Protein AF-0000000079575455 (afdb_homodimer)

Structure (mmCIF, N/CA/C/O backbone):
data_AF-0000000079575455-model_v1
#
loop_
_entity.id
_entity.type
_entity.pdbx_description
1 polymer 'Phosphatidylglycerol--prolipoprotein diacylglyceryl transferase'
#
loop_
_atom_site.group_PDB
_atom_site.id
_atom_site.type_symbol
_atom_site.label_atom_id
_atom_site.label_alt_id
_atom_site.label_comp_id
_atom_site.label_asym_id
_atom_site.label_entity_id
_atom_site.label_seq_id
_atom_site.pdbx_PDB_ins_code
_atom_site.Cartn_x
_atom_site.Cartn_y
_atom_site.Cartn_z
_atom_site.occupancy
_atom_site.B_iso_or_equiv
_atom_site.auth_seq_id
_atom_site.auth_comp_id
_atom_site.auth_asym_id
_atom_site.auth_atom_id
_atom_site.pdbx_PDB_model_num
ATOM 1 N N . MET A 1 1 ? -24.484 5.891 23.047 1 26.17 1 MET A N 1
ATOM 2 C CA . MET A 1 1 ? -24 6.941 22.156 1 26.17 1 MET A CA 1
ATOM 3 C C . MET A 1 1 ? -22.531 6.711 21.781 1 26.17 1 MET A C 1
ATOM 5 O O . MET A 1 1 ? -21.672 6.621 22.656 1 26.17 1 MET A O 1
ATOM 9 N N . HIS A 1 2 ? -22.203 5.699 21.094 1 37 2 HIS A N 1
ATOM 10 C CA . HIS A 1 2 ? -20.875 5.27 20.703 1 37 2 HIS A CA 1
ATOM 11 C C . HIS A 1 2 ? -19.969 6.465 20.406 1 37 2 HIS A C 1
ATOM 13 O O . HIS A 1 2 ? -20.297 7.297 19.547 1 37 2 HIS A O 1
ATOM 19 N N . ASN A 1 3 ? -19.562 6.988 21.359 1 35.97 3 ASN A N 1
ATOM 20 C CA . ASN A 1 3 ? -18.734 8.188 21.25 1 35.97 3 ASN A CA 1
ATOM 21 C C . ASN A 1 3 ? -17.859 8.156 20 1 35.97 3 ASN A C 1
ATOM 23 O O . ASN A 1 3 ? -16.891 7.387 19.938 1 35.97 3 ASN A O 1
ATOM 27 N N . GLU A 1 4 ? -18.484 8.203 18.875 1 42.28 4 GLU A N 1
ATOM 28 C CA . GLU A 1 4 ? -18.188 8.312 17.453 1 42.28 4 GLU A CA 1
ATOM 29 C C . GLU A 1 4 ? -17.078 9.336 17.203 1 42.28 4 GLU A C 1
ATOM 31 O O . GLU A 1 4 ? -16.781 9.68 16.047 1 42.28 4 GLU A O 1
ATOM 36 N N . LEU A 1 5 ? -16.953 10.109 18.234 1 42.88 5 LEU A N 1
ATOM 37 C CA . LEU A 1 5 ? -16.156 11.32 18.125 1 42.88 5 LEU A CA 1
ATOM 38 C C . LEU A 1 5 ? -14.969 11.109 17.188 1 42.88 5 LEU A C 1
ATOM 40 O O . LEU A 1 5 ? -14.633 11.992 16.406 1 42.88 5 LEU A O 1
ATOM 44 N N . LEU A 1 6 ? -13.984 10.211 17.609 1 49 6 LEU A N 1
ATOM 45 C CA . LEU A 1 6 ? -12.641 10.273 17.031 1 49 6 LEU A CA 1
ATOM 46 C C . LEU A 1 6 ? -12.453 9.188 15.977 1 49 6 LEU A C 1
ATOM 48 O O . LEU A 1 6 ? -11.359 8.641 15.844 1 49 6 LEU A O 1
ATOM 52 N N . HIS A 1 7 ? -13.578 8.703 15.539 1 48.47 7 HIS A N 1
ATOM 53 C CA . HIS A 1 7 ? -13.398 7.605 14.594 1 48.47 7 HIS A CA 1
ATOM 54 C C . HIS A 1 7 ? -13.008 8.125 13.211 1 48.47 7 HIS A C 1
ATOM 56 O O . HIS A 1 7 ? -13.547 9.141 12.75 1 48.47 7 HIS A O 1
ATOM 62 N N . ILE A 1 8 ? -11.852 8.047 12.836 1 46.19 8 ILE A N 1
ATOM 63 C CA . ILE A 1 8 ? -11.445 8.359 11.469 1 46.19 8 ILE A CA 1
ATOM 64 C C . ILE A 1 8 ? -12.055 7.344 10.5 1 46.19 8 ILE A C 1
ATOM 66 O O . ILE A 1 8 ? -11.859 6.137 10.656 1 46.19 8 ILE A O 1
ATOM 70 N N . GLY A 1 9 ? -12.977 7.828 9.539 1 52.75 9 GLY A N 1
ATOM 71 C CA . GLY A 1 9 ? -13.469 7.266 8.297 1 52.75 9 GLY A CA 1
ATOM 72 C C . GLY A 1 9 ? -13.539 5.75 8.312 1 52.75 9 GLY A C 1
ATOM 73 O O . GLY A 1 9 ? -13.258 5.121 9.336 1 52.75 9 GLY A O 1
ATOM 74 N N . PRO A 1 10 ? -14.062 5.23 7.191 1 58.28 10 PRO A N 1
ATOM 75 C CA . PRO A 1 10 ? -14.203 3.771 7.203 1 58.28 10 PRO A CA 1
ATOM 76 C C . PRO A 1 10 ? -12.883 3.049 7.453 1 58.28 10 PRO A C 1
ATOM 78 O O . PRO A 1 10 ? -12.008 3.045 6.586 1 58.28 10 PRO A O 1
ATOM 81 N N . LEU A 1 11 ? -12.539 2.885 8.711 1 60.31 11 LEU A N 1
ATOM 82 C CA . LEU A 1 11 ? -11.367 2.264 9.305 1 60.31 11 LEU A CA 1
ATOM 83 C C . LEU A 1 11 ? -11.016 0.962 8.594 1 60.31 11 LEU A C 1
ATOM 85 O O . LEU A 1 11 ? -9.844 0.585 8.516 1 60.31 11 LEU A O 1
ATOM 89 N N . THR A 1 12 ? -12.047 0.482 7.988 1 66.25 12 THR A N 1
ATOM 90 C CA . THR A 1 12 ? -11.844 -0.783 7.293 1 66.25 12 THR A CA 1
ATOM 91 C C . THR A 1 12 ? -10.922 -0.595 6.094 1 66.25 12 THR A C 1
ATOM 93 O O . THR A 1 12 ? -9.977 -1.37 5.898 1 66.25 12 THR A O 1
ATOM 96 N N . VAL A 1 13 ? -11.086 0.525 5.551 1 71.12 13 VAL A N 1
ATOM 97 C CA . VAL A 1 13 ? -10.289 0.765 4.352 1 71.12 13 VAL A CA 1
ATOM 98 C C . VAL A 1 13 ? -8.875 1.196 4.742 1 71.12 13 VAL A C 1
ATOM 100 O O . VAL A 1 13 ? -7.898 0.769 4.125 1 71.12 13 VAL A O 1
ATOM 103 N N . TYR A 1 14 ? -8.734 1.814 5.84 1 76.62 14 TYR A N 1
ATOM 104 C CA . TYR A 1 14 ? -7.43 2.33 6.242 1 76.62 14 TYR A CA 1
ATOM 105 C C . TYR A 1 14 ? -6.547 1.216 6.793 1 76.62 14 TYR A C 1
ATOM 107 O O . TYR A 1 14 ? -5.332 1.219 6.59 1 76.62 14 TYR A O 1
ATOM 115 N N . GLY A 1 15 ? -7.184 0.352 7.496 1 82.31 15 GLY A N 1
ATOM 116 C CA . GLY A 1 15 ? -6.422 -0.81 7.926 1 82.31 15 GLY A CA 1
ATOM 117 C C . GLY A 1 15 ? -5.883 -1.631 6.77 1 82.31 15 GLY A C 1
ATOM 118 O O . GLY A 1 15 ? -4.738 -2.088 6.809 1 82.31 15 GLY A O 1
ATOM 119 N N . TYR A 1 16 ? -6.734 -1.781 5.855 1 87.19 16 TYR A N 1
ATOM 120 C CA . TYR A 1 16 ? -6.309 -2.48 4.645 1 87.19 16 TYR A CA 1
ATOM 121 C C . TYR A 1 16 ? -5.141 -1.759 3.98 1 87.19 16 TYR A C 1
ATOM 123 O O . TYR A 1 16 ? -4.129 -2.379 3.643 1 87.19 16 TYR A O 1
ATOM 131 N N . GLY A 1 17 ? -5.32 -0.48 3.822 1 87.06 17 GLY A N 1
ATOM 132 C CA . GLY A 1 17 ? -4.266 0.309 3.205 1 87.06 17 GLY A CA 1
ATOM 133 C C . GLY A 1 17 ? -2.951 0.243 3.961 1 87.06 17 GLY A C 1
ATOM 134 O O . GLY A 1 17 ? -1.883 0.16 3.352 1 87.06 17 GLY A O 1
ATOM 135 N N . PHE A 1 18 ? -3.029 0.224 5.223 1 88.19 18 PHE A N 1
ATOM 136 C CA . PHE A 1 18 ? -1.839 0.131 6.059 1 88.19 18 PHE A CA 1
ATOM 137 C C . PHE A 1 18 ? -1.102 -1.179 5.809 1 88.19 18 PHE A C 1
ATOM 139 O O . PHE A 1 18 ? 0.124 -1.19 5.668 1 88.19 18 PHE A O 1
ATOM 146 N N . MET A 1 19 ? -1.797 -2.201 5.789 1 92 19 MET A N 1
ATOM 147 C CA . MET A 1 19 ? -1.178 -3.508 5.586 1 92 19 MET A CA 1
ATOM 148 C C . MET A 1 19 ? -0.575 -3.615 4.188 1 92 19 MET A C 1
ATOM 150 O O . MET A 1 19 ? 0.463 -4.25 4.004 1 92 19 MET A O 1
ATOM 154 N N . ILE A 1 20 ? -1.234 -3.033 3.223 1 91.81 20 ILE A N 1
ATOM 155 C CA . ILE A 1 20 ? -0.673 -3.004 1.877 1 91.81 20 ILE A CA 1
ATOM 156 C C . ILE A 1 20 ? 0.646 -2.234 1.885 1 91.81 20 ILE A C 1
ATOM 158 O O . ILE A 1 20 ? 1.636 -2.682 1.299 1 91.81 20 ILE A O 1
ATOM 162 N N . ALA A 1 21 ? 0.609 -1.123 2.539 1 91.12 21 ALA A N 1
ATOM 163 C CA . ALA A 1 21 ? 1.826 -0.322 2.643 1 91.12 21 ALA A CA 1
ATOM 164 C C . ALA A 1 21 ? 2.961 -1.125 3.271 1 91.12 21 ALA A C 1
ATOM 166 O O . ALA A 1 21 ? 4.07 -1.169 2.738 1 91.12 21 ALA A O 1
ATOM 167 N N . MET A 1 22 ? 2.682 -1.764 4.336 1 92.44 22 MET A N 1
ATOM 168 C CA . MET A 1 22 ? 3.682 -2.574 5.023 1 92.44 22 MET A CA 1
ATOM 169 C C . MET A 1 22 ? 4.156 -3.721 4.137 1 92.44 22 MET A C 1
ATOM 171 O O . MET A 1 22 ? 5.348 -4.039 4.113 1 92.44 22 MET A O 1
ATOM 175 N N . GLY A 1 23 ? 3.221 -4.312 3.494 1 94.81 23 GLY A N 1
ATOM 176 C CA . GLY A 1 23 ? 3.564 -5.41 2.605 1 94.81 23 GLY A CA 1
ATOM 177 C C . GLY A 1 23 ? 4.477 -4.996 1.466 1 94.81 23 GLY A C 1
ATOM 178 O O . GLY A 1 23 ? 5.445 -5.691 1.153 1 94.81 23 GLY A O 1
ATOM 179 N N . VAL A 1 24 ? 4.156 -3.885 0.898 1 92 24 VAL A N 1
ATOM 180 C CA . VAL A 1 24 ? 4.957 -3.377 -0.211 1 92 24 VAL A CA 1
ATOM 181 C C . VAL A 1 24 ? 6.363 -3.035 0.28 1 92 24 VAL A C 1
ATOM 183 O O . VAL A 1 24 ? 7.352 -3.352 -0.384 1 92 24 VAL A O 1
ATOM 186 N N . LEU A 1 25 ? 6.465 -2.391 1.404 1 89.31 25 LEU A N 1
ATOM 187 C CA . LEU A 1 25 ? 7.762 -2.029 1.968 1 89.31 25 LEU A CA 1
ATOM 188 C C . LEU A 1 25 ? 8.578 -3.275 2.293 1 89.31 25 LEU A C 1
ATOM 190 O O . LEU A 1 25 ? 9.773 -3.34 1.985 1 89.31 25 LEU A O 1
ATOM 194 N N . ALA A 1 26 ? 7.934 -4.23 2.863 1 92 26 ALA A N 1
ATOM 195 C CA . ALA A 1 26 ? 8.625 -5.477 3.188 1 92 26 ALA A CA 1
ATOM 196 C C . ALA A 1 26 ? 9.078 -6.199 1.921 1 92 26 ALA A C 1
ATOM 198 O O . ALA A 1 26 ? 10.203 -6.699 1.853 1 92 26 ALA A O 1
ATOM 199 N N . ALA A 1 27 ? 8.18 -6.242 1.022 1 93.44 27 ALA A N 1
ATOM 200 C CA . ALA A 1 27 ? 8.492 -6.895 -0.247 1 93.44 27 ALA A CA 1
ATOM 201 C C . ALA A 1 27 ? 9.656 -6.199 -0.948 1 93.44 27 ALA A C 1
ATOM 203 O O . ALA A 1 27 ? 10.547 -6.855 -1.49 1 93.44 27 ALA A O 1
ATOM 204 N N . TRP A 1 28 ? 9.617 -4.949 -0.919 1 86.56 28 TRP A N 1
ATOM 205 C CA . TRP A 1 28 ? 10.695 -4.168 -1.52 1 86.56 28 TRP A CA 1
ATOM 206 C C . TRP A 1 28 ? 12.023 -4.461 -0.835 1 86.56 28 TRP A C 1
ATOM 208 O O . TRP A 1 28 ? 13.047 -4.664 -1.503 1 86.56 28 TRP A O 1
ATOM 218 N N . PHE A 1 29 ? 12.039 -4.422 0.425 1 86.25 29 PHE A N 1
ATOM 219 C CA . PHE A 1 29 ? 13.242 -4.664 1.207 1 86.25 29 PHE A CA 1
ATOM 220 C C . PHE A 1 29 ? 13.836 -6.027 0.877 1 86.25 29 PHE A C 1
ATOM 222 O O . PHE A 1 29 ? 15.039 -6.141 0.618 1 86.25 29 PHE A O 1
ATOM 229 N N . VAL A 1 30 ? 13.023 -7 0.845 1 92.38 30 VAL A N 1
ATOM 230 C CA . VAL A 1 30 ? 13.484 -8.359 0.585 1 92.38 30 VAL A CA 1
ATOM 231 C C . VAL A 1 30 ? 14 -8.469 -0.849 1 92.38 30 VAL A C 1
ATOM 233 O O . VAL A 1 30 ? 15.039 -9.078 -1.096 1 92.38 30 VAL A O 1
ATOM 236 N N . ALA A 1 31 ? 13.289 -7.918 -1.789 1 92.69 31 ALA A N 1
ATOM 237 C CA . ALA A 1 31 ? 13.703 -7.957 -3.189 1 92.69 31 ALA A CA 1
ATOM 238 C C . ALA A 1 31 ? 15.062 -7.281 -3.379 1 92.69 31 ALA A C 1
ATOM 240 O O . ALA A 1 31 ? 15.93 -7.801 -4.086 1 92.69 31 ALA A O 1
ATOM 241 N N . GLU A 1 32 ? 15.227 -6.176 -2.75 1 87.12 32 GLU A N 1
ATOM 242 C CA . GLU A 1 32 ? 16.484 -5.441 -2.875 1 87.12 32 GLU A CA 1
ATOM 243 C C . GLU A 1 32 ? 17.641 -6.211 -2.25 1 87.12 32 GLU A C 1
ATOM 245 O O . GLU A 1 32 ? 18.719 -6.301 -2.838 1 87.12 32 GLU A O 1
ATOM 250 N N . GLN A 1 33 ? 17.438 -6.684 -1.102 1 90.5 33 GLN A N 1
ATOM 251 C CA . GLN A 1 33 ? 18.484 -7.453 -0.43 1 90.5 33 GLN A CA 1
ATOM 252 C C . GLN A 1 33 ? 18.891 -8.672 -1.253 1 90.5 33 GLN A C 1
ATOM 254 O O . GLN A 1 33 ? 20.078 -8.977 -1.388 1 90.5 33 GLN A O 1
ATOM 259 N N . ARG A 1 34 ? 17.922 -9.328 -1.726 1 94.69 34 ARG A N 1
ATOM 260 C CA . ARG A 1 34 ? 18.203 -10.523 -2.521 1 94.69 34 ARG A CA 1
ATOM 261 C C . ARG A 1 34 ? 18.891 -10.148 -3.834 1 94.69 34 ARG A C 1
ATOM 263 O O . ARG A 1 34 ? 19.781 -10.867 -4.297 1 94.69 34 ARG A O 1
ATOM 270 N N . ALA A 1 35 ? 18.469 -9.086 -4.434 1 93.75 35 ALA A N 1
ATOM 271 C CA . ALA A 1 35 ? 19.109 -8.625 -5.668 1 93.75 35 ALA A CA 1
ATOM 272 C C . ALA A 1 35 ? 20.578 -8.297 -5.438 1 93.75 35 ALA A C 1
ATOM 274 O O . ALA A 1 35 ? 21.438 -8.633 -6.262 1 93.75 35 ALA A O 1
ATOM 275 N N . ARG A 1 36 ? 20.797 -7.625 -4.383 1 91 36 ARG A N 1
ATOM 276 C CA . ARG A 1 36 ? 22.188 -7.293 -4.035 1 91 36 ARG A CA 1
ATOM 277 C C . ARG A 1 36 ? 23.016 -8.555 -3.816 1 91 36 ARG A C 1
ATOM 279 O O . ARG A 1 36 ? 24.141 -8.648 -4.281 1 91 36 ARG A O 1
ATOM 286 N N . LYS A 1 37 ? 22.531 -9.469 -3.141 1 93.19 37 LYS A N 1
ATOM 287 C CA . LYS A 1 37 ? 23.219 -10.727 -2.867 1 93.19 37 LYS A CA 1
ATOM 288 C C . LYS A 1 37 ? 23.516 -11.484 -4.16 1 93.19 37 LYS A C 1
ATOM 290 O O . LYS A 1 37 ? 24.547 -12.133 -4.289 1 93.19 37 LYS A O 1
ATOM 295 N N . LEU A 1 38 ? 22.594 -11.414 -5.039 1 93.75 38 LEU A N 1
ATOM 296 C CA . LEU A 1 38 ? 22.734 -12.133 -6.301 1 93.75 38 LEU A CA 1
ATOM 297 C C . LEU A 1 38 ? 23.484 -11.289 -7.328 1 93.75 38 LEU A C 1
ATOM 299 O O . LEU A 1 38 ? 23.641 -11.703 -8.477 1 93.75 38 LEU A O 1
ATOM 303 N N . LYS A 1 39 ? 23.844 -9.992 -6.914 1 93.19 39 LYS A N 1
ATOM 304 C CA . LYS A 1 39 ? 24.578 -9.062 -7.762 1 93.19 39 LYS A CA 1
ATOM 305 C C . LYS A 1 39 ? 23.781 -8.695 -9.008 1 93.19 39 LYS A C 1
ATOM 307 O O . LYS A 1 39 ? 24.328 -8.664 -10.117 1 93.19 39 LYS A O 1
ATOM 312 N N . LEU A 1 40 ? 22.547 -8.688 -8.891 1 92.69 40 LEU A N 1
ATOM 313 C CA . LEU A 1 40 ? 21.672 -8.219 -9.961 1 92.69 40 LEU A CA 1
ATOM 314 C C . LEU A 1 40 ? 21.547 -6.699 -9.922 1 92.69 40 LEU A C 1
ATOM 316 O O . LEU A 1 40 ? 21.828 -6.07 -8.906 1 92.69 40 LEU A O 1
ATOM 320 N N . ALA A 1 41 ? 21.141 -6.121 -11.016 1 91.94 41 ALA A N 1
ATOM 321 C CA . ALA A 1 41 ? 21 -4.672 -11.094 1 91.94 41 ALA A CA 1
ATOM 322 C C . ALA A 1 41 ? 19.797 -4.195 -10.289 1 91.94 41 ALA A C 1
ATOM 324 O O . ALA A 1 41 ? 18.656 -4.293 -10.742 1 91.94 41 ALA A O 1
ATOM 325 N N . CYS A 1 42 ? 20.016 -3.607 -9.188 1 87.19 42 CYS A N 1
ATOM 326 C CA . CYS A 1 42 ? 19 -3.209 -8.227 1 87.19 42 CYS A CA 1
ATOM 327 C C . CYS A 1 42 ? 18.188 -2.02 -8.742 1 87.19 42 CYS A C 1
ATOM 329 O O . CYS A 1 42 ? 17.031 -1.834 -8.359 1 87.19 42 CYS A O 1
ATOM 331 N N . GLU A 1 43 ? 18.797 -1.27 -9.602 1 85.69 43 GLU A N 1
ATOM 332 C CA . GLU A 1 43 ? 18.172 -0.045 -10.086 1 85.69 43 GLU A CA 1
ATOM 333 C C . GLU A 1 43 ? 16.906 -0.355 -10.898 1 85.69 43 GLU A C 1
ATOM 335 O O . GLU A 1 43 ? 16 0.477 -10.992 1 85.69 43 GLU A O 1
ATOM 340 N N . HIS A 1 44 ? 16.875 -1.528 -11.453 1 90.56 44 HIS A N 1
ATOM 341 C CA . HIS A 1 44 ? 15.758 -1.882 -12.328 1 90.56 44 HIS A CA 1
ATOM 342 C C . HIS A 1 44 ? 14.578 -2.426 -11.539 1 90.56 44 HIS A C 1
ATOM 344 O O . HIS A 1 44 ? 13.461 -2.52 -12.055 1 90.56 44 HIS A O 1
ATOM 350 N N . ILE A 1 45 ? 14.82 -2.76 -10.336 1 87.5 45 ILE A N 1
ATOM 351 C CA . ILE A 1 45 ? 13.781 -3.396 -9.539 1 87.5 45 ILE A CA 1
ATOM 352 C C . ILE A 1 45 ? 12.617 -2.428 -9.336 1 87.5 45 ILE A C 1
ATOM 354 O O . ILE A 1 45 ? 11.461 -2.791 -9.539 1 87.5 45 ILE A O 1
ATOM 358 N N . PHE A 1 46 ? 12.898 -1.229 -9 1 85.06 46 PHE A N 1
ATOM 359 C CA . PHE A 1 46 ? 11.867 -0.218 -8.797 1 85.06 46 PHE A CA 1
ATOM 360 C C . PHE A 1 46 ? 11.023 -0.042 -10.047 1 85.06 46 PHE A C 1
ATOM 362 O O . PHE A 1 46 ? 9.789 -0.098 -9.992 1 85.06 46 PHE A O 1
ATOM 369 N N . TYR A 1 47 ? 11.703 0.116 -11.094 1 88.62 47 TYR A N 1
ATOM 370 C CA . TYR A 1 47 ? 11.008 0.366 -12.344 1 88.62 47 TYR A CA 1
ATOM 371 C C . TYR A 1 47 ? 10.195 -0.85 -12.773 1 88.62 47 TYR A C 1
ATOM 373 O O . TYR A 1 47 ? 9.07 -0.712 -13.266 1 88.62 47 TYR A O 1
ATOM 381 N N . LEU A 1 48 ? 10.781 -1.918 -12.578 1 90.12 48 LEU A N 1
ATOM 382 C CA . LEU A 1 48 ? 10.078 -3.148 -12.922 1 90.12 48 LEU A CA 1
ATOM 383 C C . LEU A 1 48 ? 8.781 -3.277 -12.133 1 90.12 48 LEU A C 1
ATOM 385 O O . LEU A 1 48 ? 7.734 -3.584 -12.695 1 90.12 48 LEU A O 1
ATOM 389 N N . VAL A 1 49 ? 8.828 -3.016 -10.859 1 89 49 VAL A N 1
ATOM 390 C CA . VAL A 1 49 ? 7.66 -3.146 -10 1 89 49 VAL A CA 1
ATOM 391 C C . VAL A 1 49 ? 6.594 -2.135 -10.414 1 89 49 VAL A C 1
ATOM 393 O O . VAL A 1 49 ? 5.418 -2.482 -10.555 1 89 49 VAL A O 1
ATOM 396 N N . VAL A 1 50 ? 6.965 -0.952 -10.641 1 89.06 50 VAL A N 1
ATOM 397 C CA . VAL A 1 50 ? 6.047 0.125 -10.984 1 89.06 50 VAL A CA 1
ATOM 398 C C . VAL A 1 50 ? 5.379 -0.174 -12.328 1 89.06 50 VAL A C 1
ATOM 400 O O . VAL A 1 50 ? 4.156 -0.101 -12.445 1 89.06 50 VAL A O 1
ATOM 403 N N . TRP A 1 51 ? 6.145 -0.542 -13.25 1 90.75 51 TRP A N 1
ATOM 404 C CA . TRP A 1 51 ? 5.605 -0.81 -14.578 1 90.75 51 TRP A CA 1
ATOM 405 C C . TRP A 1 51 ? 4.699 -2.037 -14.562 1 90.75 51 TRP A C 1
ATOM 407 O O . TRP A 1 51 ? 3.662 -2.061 -15.227 1 90.75 51 TRP A O 1
ATOM 417 N N . CYS A 1 52 ? 5.117 -3.043 -13.891 1 92 52 CYS A N 1
ATOM 418 C CA . CYS A 1 52 ? 4.277 -4.23 -13.781 1 92 52 CYS A CA 1
ATOM 419 C C . CYS A 1 52 ? 2.947 -3.902 -13.109 1 92 52 CYS A C 1
ATOM 421 O O . CYS A 1 52 ? 1.898 -4.398 -13.531 1 92 52 CYS A O 1
ATOM 423 N N . ALA A 1 53 ? 3.059 -3.072 -12.086 1 89.12 53 ALA A N 1
ATOM 424 C CA . ALA A 1 53 ? 1.843 -2.678 -11.383 1 89.12 53 ALA A CA 1
ATOM 425 C C . ALA A 1 53 ? 0.912 -1.883 -12.289 1 89.12 53 ALA A C 1
ATOM 427 O O . ALA A 1 53 ? -0.284 -2.174 -12.375 1 89.12 53 ALA A O 1
ATOM 428 N N . ILE A 1 54 ? 1.438 -0.932 -12.969 1 90.06 54 ILE A N 1
ATOM 429 C CA . ILE A 1 54 ? 0.653 -0.091 -13.859 1 90.06 54 ILE A CA 1
ATOM 430 C C . ILE A 1 54 ? 0.098 -0.934 -15.008 1 90.06 54 ILE A C 1
ATOM 432 O O . ILE A 1 54 ? -1.087 -0.841 -15.336 1 90.06 54 ILE A O 1
ATOM 436 N N . GLY A 1 55 ? 0.978 -1.677 -15.586 1 91.69 55 GLY A N 1
ATOM 437 C CA . GLY A 1 55 ? 0.552 -2.537 -16.672 1 91.69 55 GLY A CA 1
ATOM 438 C C . GLY A 1 55 ? -0.512 -3.539 -16.266 1 91.69 55 GLY A C 1
ATOM 439 O O . GLY A 1 55 ? -1.465 -3.779 -17.016 1 91.69 55 GLY A O 1
ATOM 440 N N . GLY A 1 56 ? -0.31 -4.16 -15.164 1 89.62 56 GLY A N 1
ATOM 441 C CA . GLY A 1 56 ? -1.298 -5.105 -14.672 1 89.62 56 GLY A CA 1
ATOM 442 C C . GLY A 1 56 ? -2.646 -4.469 -14.398 1 89.62 56 GLY A C 1
ATOM 443 O O . GLY A 1 56 ? -3.684 -5 -14.797 1 89.62 56 GLY A O 1
ATOM 444 N N . PHE A 1 57 ? -2.623 -3.379 -13.727 1 86 57 PHE A N 1
ATOM 445 C CA . PHE A 1 57 ? -3.859 -2.676 -13.406 1 86 57 PHE A CA 1
ATOM 446 C C . PHE A 1 57 ? -4.574 -2.23 -14.68 1 86 57 PHE A C 1
ATOM 448 O O . PHE A 1 57 ? -5.781 -2.426 -14.82 1 86 57 PHE A O 1
ATOM 455 N N . ALA A 1 58 ? -3.873 -1.633 -15.562 1 88.75 58 ALA A N 1
ATOM 456 C CA . ALA A 1 58 ? -4.438 -1.141 -16.812 1 88.75 58 ALA A CA 1
ATOM 457 C C . ALA A 1 58 ? -5.027 -2.283 -17.641 1 88.75 58 ALA A C 1
ATOM 459 O O . ALA A 1 58 ? -6.129 -2.162 -18.172 1 88.75 58 ALA A O 1
ATOM 460 N N . SER A 1 59 ? -4.34 -3.338 -17.688 1 90.12 59 SER A N 1
ATOM 461 C CA . SER A 1 59 ? -4.797 -4.465 -18.484 1 90.12 59 SER A CA 1
ATOM 462 C C . SER A 1 59 ? -6.031 -5.121 -17.875 1 90.12 59 SER A C 1
ATOM 464 O O . SER A 1 59 ? -6.887 -5.641 -18.594 1 90.12 59 SER A O 1
ATOM 466 N N . ALA A 1 60 ? -6.078 -5.145 -16.594 1 84.69 60 ALA A N 1
ATOM 467 C CA . ALA A 1 60 ? -7.266 -5.668 -15.93 1 84.69 60 ALA A CA 1
ATOM 468 C C . ALA A 1 60 ? -8.508 -4.855 -16.297 1 84.69 60 ALA A C 1
ATOM 470 O O . ALA A 1 60 ? -9.57 -5.418 -16.562 1 84.69 60 ALA A O 1
ATOM 471 N N . LYS A 1 61 ? -8.359 -3.574 -16.359 1 81.88 61 LYS A N 1
ATOM 472 C CA . LYS A 1 61 ? -9.461 -2.682 -16.703 1 81.88 61 LYS A CA 1
ATOM 473 C C . LYS A 1 61 ? -9.812 -2.789 -18.188 1 81.88 61 LYS A C 1
ATOM 475 O O . LYS A 1 61 ? -10.992 -2.797 -18.547 1 81.88 61 LYS A O 1
ATOM 480 N N . ILE A 1 62 ? -8.773 -2.824 -18.984 1 85.81 62 ILE A N 1
ATOM 481 C CA . ILE A 1 62 ? -8.992 -2.926 -20.422 1 85.81 62 ILE A CA 1
ATOM 482 C C . ILE A 1 62 ? -9.75 -4.211 -20.75 1 85.81 62 ILE A C 1
ATOM 484 O O . ILE A 1 62 ? -10.703 -4.199 -21.516 1 85.81 62 ILE A O 1
ATOM 488 N N . LEU A 1 63 ? -9.32 -5.293 -20.156 1 81.25 63 LEU A N 1
ATOM 489 C CA . LEU A 1 63 ? -10.008 -6.555 -20.406 1 81.25 63 LEU A CA 1
ATOM 490 C C . LEU A 1 63 ? -11.445 -6.496 -19.922 1 81.25 63 LEU A C 1
ATOM 492 O O . LEU A 1 63 ? -12.336 -7.105 -20.516 1 81.25 63 LEU A O 1
ATOM 496 N N . PHE A 1 64 ? -11.664 -5.797 -18.875 1 77.94 64 PHE A N 1
ATOM 497 C CA . PHE A 1 64 ? -13.023 -5.605 -18.375 1 77.94 64 PHE A CA 1
ATOM 498 C C . PHE A 1 64 ? -13.883 -4.863 -19.391 1 77.94 64 PHE A C 1
ATOM 500 O O . PHE A 1 64 ? -15.031 -5.242 -19.625 1 77.94 64 PHE A O 1
ATOM 507 N N . TRP A 1 65 ? -13.297 -3.85 -19.953 1 79.25 65 TRP A N 1
ATOM 508 C CA . TRP A 1 65 ? -14.008 -3.078 -20.953 1 79.25 65 TRP A CA 1
ATOM 509 C C . TRP A 1 65 ? -14.297 -3.93 -22.188 1 79.25 65 TRP A C 1
ATOM 511 O O . TRP A 1 65 ? -15.367 -3.824 -22.781 1 79.25 65 TRP A O 1
ATOM 521 N N . VAL A 1 66 ? -13.352 -4.777 -22.5 1 80.25 66 VAL A N 1
ATOM 522 C CA . VAL A 1 66 ? -13.484 -5.621 -23.688 1 80.25 66 VAL A CA 1
ATOM 523 C C . VAL A 1 66 ? -14.539 -6.695 -23.453 1 80.25 66 VAL A C 1
ATOM 525 O O . VAL A 1 66 ? -15.32 -7.016 -24.344 1 80.25 66 VAL A O 1
ATOM 528 N N . THR A 1 67 ? -14.586 -7.23 -22.281 1 76.06 67 THR A N 1
ATOM 529 C CA . THR A 1 67 ? -15.547 -8.289 -21.969 1 76.06 67 THR A CA 1
ATOM 530 C C . THR A 1 67 ? -16.953 -7.719 -21.859 1 76.06 67 THR A C 1
ATOM 532 O O . THR A 1 67 ? -17.938 -8.445 -22.031 1 76.06 67 THR A O 1
ATOM 535 N N . ASN A 1 68 ? -17.078 -6.531 -21.422 1 74.5 68 ASN A N 1
ATOM 536 C CA . ASN A 1 68 ? -18.375 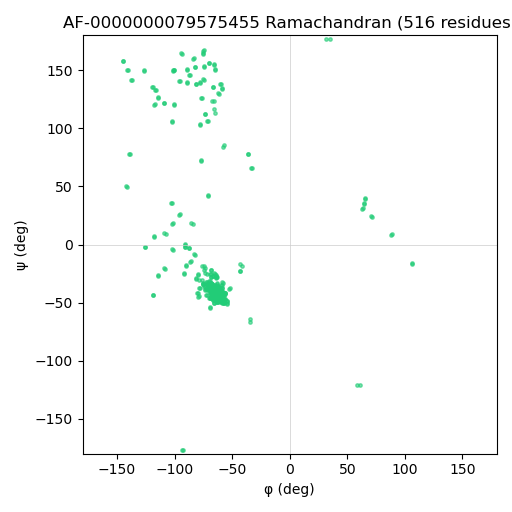-5.867 -21.344 1 74.5 68 ASN A CA 1
ATOM 537 C C . ASN A 1 68 ? -18.547 -4.867 -22.484 1 74.5 68 ASN A C 1
ATOM 539 O O . ASN A 1 68 ? -19.062 -3.764 -22.266 1 74.5 68 ASN A O 1
ATOM 543 N N . TRP A 1 69 ? -18.047 -5.246 -23.484 1 76 69 TRP A N 1
ATOM 544 C CA . TRP A 1 69 ? -18 -4.316 -24.609 1 76 69 TRP A CA 1
ATOM 545 C C . TRP A 1 69 ? -19.406 -3.889 -25.016 1 76 69 TRP A C 1
ATOM 547 O O . TRP A 1 69 ? -19.625 -2.742 -25.422 1 76 69 TRP A O 1
ATOM 557 N N . ARG A 1 70 ? -20.375 -4.715 -24.938 1 73 70 ARG A N 1
ATOM 558 C CA . ARG A 1 70 ? -21.75 -4.355 -25.312 1 73 70 ARG A CA 1
ATOM 559 C C . ARG A 1 70 ? -22.297 -3.26 -24.391 1 73 70 ARG A C 1
ATOM 561 O O . ARG A 1 70 ? -22.891 -2.291 -24.875 1 73 70 ARG A O 1
ATOM 568 N N . GLU A 1 71 ? -22.062 -3.543 -23.125 1 71.62 71 GLU A N 1
ATOM 569 C CA . GLU A 1 71 ? -22.516 -2.541 -22.156 1 71.62 71 GLU A CA 1
ATOM 570 C C . GLU A 1 71 ? -21.688 -1.262 -22.266 1 71.62 71 GLU A C 1
ATOM 572 O O . GLU A 1 71 ? -22.203 -0.164 -22.047 1 71.62 71 GLU A O 1
ATOM 577 N N . PHE A 1 72 ? -20.516 -1.486 -22.688 1 68.69 72 PHE A N 1
ATOM 578 C CA . PHE A 1 72 ? -19.609 -0.344 -22.844 1 68.69 72 PHE A CA 1
ATOM 579 C C . PHE A 1 72 ? -20.078 0.552 -23.984 1 68.69 72 PHE A C 1
ATOM 581 O O . PHE A 1 72 ? -20.016 1.779 -23.875 1 68.69 72 PHE A O 1
ATOM 588 N N . LEU A 1 73 ? -20.5 -0.024 -24.953 1 73.81 73 LEU A N 1
ATOM 589 C CA . LEU A 1 73 ? -20.969 0.741 -26.109 1 73.81 73 LEU A CA 1
ATOM 590 C C . LEU A 1 73 ? -22.266 1.48 -25.781 1 73.81 73 LEU A C 1
ATOM 592 O O . LEU A 1 73 ? -22.484 2.59 -26.266 1 73.81 73 LEU A O 1
ATOM 596 N N . GLN A 1 74 ? -23.047 0.928 -24.938 1 73.62 74 GLN A N 1
ATOM 597 C CA . GLN A 1 74 ? -24.328 1.525 -24.594 1 73.62 74 GLN A CA 1
ATOM 598 C C . GLN A 1 74 ? -24.156 2.664 -23.594 1 73.62 74 GLN A C 1
ATOM 600 O O . GLN A 1 74 ? -24.797 3.711 -23.719 1 73.62 74 GLN A O 1
ATOM 605 N N . ASN A 1 75 ? -23.375 2.406 -22.641 1 71.5 75 ASN A N 1
ATOM 606 C CA . ASN A 1 75 ? -23.156 3.416 -21.609 1 71.5 75 ASN A CA 1
ATOM 607 C C . ASN A 1 75 ? -21.688 3.494 -21.203 1 71.5 75 ASN A C 1
ATOM 609 O O . ASN A 1 75 ? -21.328 3.057 -20.109 1 71.5 75 ASN A O 1
ATOM 613 N N . PRO A 1 76 ? -20.906 4.121 -22.016 1 67.88 76 PRO A N 1
ATOM 614 C CA . PRO A 1 76 ? -19.469 4.137 -21.766 1 67.88 76 PRO A CA 1
ATOM 615 C C . PRO A 1 76 ? -19.109 4.82 -20.453 1 67.88 76 PRO A C 1
ATOM 617 O O . PRO A 1 76 ? -18.188 4.371 -19.75 1 67.88 76 PRO A O 1
ATOM 620 N N . ARG A 1 77 ? -19.781 5.809 -20.125 1 63.44 77 ARG A N 1
ATOM 621 C CA . ARG A 1 77 ? -19.438 6.559 -18.922 1 63.44 77 ARG A CA 1
ATOM 622 C C . ARG A 1 77 ? -19.672 5.719 -17.672 1 63.44 77 ARG A C 1
ATOM 624 O O . ARG A 1 77 ? -18.891 5.809 -16.719 1 63.44 77 ARG A O 1
ATOM 631 N N . GLN A 1 78 ? -20.688 4.945 -17.75 1 61.47 78 GLN A N 1
ATOM 632 C CA . GLN A 1 78 ? -21 4.113 -16.594 1 61.47 78 GLN A CA 1
ATOM 633 C C . GLN A 1 78 ? -19.969 3.02 -16.391 1 61.47 78 GLN A C 1
ATOM 635 O O . GLN A 1 78 ? -19.594 2.707 -15.25 1 61.47 78 GLN A O 1
ATOM 640 N N . ILE A 1 79 ? -19.531 2.568 -17.5 1 60.03 79 ILE A N 1
ATOM 641 C CA . ILE A 1 79 ? -18.641 1.416 -17.422 1 60.03 79 ILE A CA 1
ATOM 642 C C . ILE A 1 79 ? -17.219 1.88 -17.062 1 60.03 79 ILE A C 1
ATOM 644 O O . ILE A 1 79 ? -16.516 1.213 -16.312 1 60.03 79 ILE A O 1
ATOM 648 N N . ILE A 1 80 ? -16.844 2.973 -17.688 1 61.03 80 ILE A N 1
ATOM 649 C CA . ILE A 1 80 ? -15.523 3.5 -17.406 1 61.03 80 ILE A CA 1
ATOM 650 C C . ILE A 1 80 ? -15.391 3.801 -15.906 1 61.03 80 ILE A C 1
ATOM 652 O O . ILE A 1 80 ? -14.344 3.555 -15.305 1 61.03 80 ILE A O 1
ATOM 656 N N . GLY A 1 81 ? -16.438 4.168 -15.383 1 60.12 81 GLY A N 1
ATOM 657 C CA . GLY A 1 81 ? -16.438 4.516 -13.969 1 60.12 81 GLY A CA 1
ATOM 658 C C . GLY A 1 81 ? -16.766 3.342 -13.07 1 60.12 81 GLY A C 1
ATOM 659 O O . GLY A 1 81 ? -16.797 3.48 -11.844 1 60.12 81 GLY A O 1
ATOM 660 N N . SER A 1 82 ? -17.031 2.25 -13.781 1 61.09 82 SER A N 1
ATOM 661 C CA . SER A 1 82 ? -17.438 1.094 -12.992 1 61.09 82 SER A CA 1
ATOM 662 C C . SER A 1 82 ? -16.25 0.472 -12.258 1 61.09 82 SER A C 1
ATOM 664 O O . SER A 1 82 ? -15.094 0.691 -12.641 1 61.09 82 SER A O 1
ATOM 666 N N . ASP A 1 83 ? -16.547 -0.154 -11.18 1 62.5 83 ASP A N 1
ATOM 667 C CA . ASP A 1 83 ? -15.531 -0.706 -10.281 1 62.5 83 ASP A CA 1
ATOM 668 C C . ASP A 1 83 ? -15.102 -2.102 -10.727 1 62.5 83 ASP A C 1
ATOM 670 O O . ASP A 1 83 ? -14.375 -2.793 -10.016 1 62.5 83 ASP A O 1
ATOM 674 N N . GLY A 1 84 ? -15.398 -2.414 -12.016 1 64.19 84 GLY A N 1
ATOM 675 C CA . GLY A 1 84 ? -15.109 -3.781 -12.414 1 64.19 84 GLY A CA 1
ATOM 676 C C . GLY A 1 84 ? -13.703 -3.961 -12.953 1 64.19 84 GLY A C 1
ATOM 677 O O . GLY A 1 84 ? -13.133 -3.039 -13.547 1 64.19 84 GLY A O 1
ATOM 678 N N . PHE A 1 85 ? -13.023 -5.035 -12.633 1 72.19 85 PHE A N 1
ATOM 679 C CA . PHE A 1 85 ? -11.727 -5.453 -13.141 1 72.19 85 PHE A CA 1
ATOM 680 C C . PHE A 1 85 ? -11.703 -6.949 -13.414 1 72.19 85 PHE A C 1
ATOM 682 O O . PHE A 1 85 ? -12.406 -7.719 -12.75 1 72.19 85 PHE A O 1
ATOM 689 N N . VAL A 1 86 ? -11.008 -7.258 -14.523 1 72 86 VAL A N 1
ATOM 690 C CA . VAL A 1 86 ? -10.812 -8.68 -14.805 1 72 86 VAL A CA 1
ATOM 691 C C . VAL A 1 86 ? -9.414 -9.109 -14.367 1 72 86 VAL A C 1
ATOM 693 O O . VAL A 1 86 ? -8.414 -8.625 -14.906 1 72 86 VAL A O 1
ATOM 696 N N . VAL A 1 87 ? -9.312 -10.039 -13.492 1 72.69 87 VAL A N 1
ATOM 697 C CA . VAL A 1 87 ? -8.062 -10.461 -12.859 1 72.69 87 VAL A CA 1
ATOM 698 C C . VAL A 1 87 ? -7.125 -11.047 -13.914 1 72.69 87 VAL A C 1
ATOM 700 O O . VAL A 1 87 ? -5.918 -10.789 -13.891 1 72.69 87 VAL A O 1
ATOM 703 N N . TYR A 1 88 ? -7.633 -11.789 -14.828 1 74.12 88 TYR A N 1
ATOM 704 C CA . TYR A 1 88 ? -6.816 -12.391 -15.875 1 74.12 88 TYR A CA 1
ATOM 705 C C . TYR A 1 88 ? -6.031 -11.328 -16.641 1 74.12 88 TYR A C 1
ATOM 707 O O . TYR A 1 88 ? -4.871 -11.539 -17 1 74.12 88 TYR A O 1
ATOM 715 N N . GLY A 1 89 ? -6.742 -10.344 -16.859 1 79.44 89 GLY A N 1
ATOM 716 C CA . GLY A 1 89 ? -6.07 -9.25 -17.547 1 79.44 89 GLY A CA 1
ATOM 717 C C . GLY A 1 89 ? -4.914 -8.672 -16.75 1 79.44 89 GLY A C 1
ATOM 718 O O . GLY A 1 89 ? -3.869 -8.344 -17.312 1 79.44 89 GLY A O 1
ATOM 719 N N . GLY A 1 90 ? -5.137 -8.633 -15.492 1 83.75 90 GLY A N 1
ATOM 720 C CA . GLY A 1 90 ? -4.078 -8.117 -14.641 1 83.75 90 GLY A CA 1
ATOM 721 C C . GLY A 1 90 ? -2.848 -9 -14.609 1 83.75 90 GLY A C 1
ATOM 722 O O . GLY A 1 90 ? -1.72 -8.508 -14.68 1 83.75 90 GLY A O 1
ATOM 723 N N . ILE A 1 91 ? -3.035 -10.234 -14.531 1 81.56 91 ILE A N 1
ATOM 724 C CA . ILE A 1 91 ? -1.938 -11.195 -14.477 1 81.56 91 ILE A CA 1
ATOM 725 C C . ILE A 1 91 ? -1.173 -11.18 -15.797 1 81.56 91 ILE A C 1
ATOM 727 O O . ILE A 1 91 ? 0.05 -11.016 -15.812 1 81.56 91 ILE A O 1
ATOM 731 N N . ILE A 1 92 ? -1.882 -11.281 -16.859 1 86.19 92 ILE A N 1
ATOM 732 C CA . ILE A 1 92 ? -1.28 -11.32 -18.188 1 86.19 92 ILE A CA 1
ATOM 733 C C . ILE A 1 92 ? -0.564 -10 -18.453 1 86.19 92 ILE A C 1
ATOM 735 O O . ILE A 1 92 ? 0.59 -9.992 -18.891 1 86.19 92 ILE A O 1
ATOM 739 N N . GLY A 1 93 ? -1.304 -8.977 -18.188 1 90.81 93 GLY A N 1
ATOM 740 C CA . GLY A 1 93 ? -0.716 -7.664 -18.422 1 90.81 93 GLY A CA 1
ATOM 741 C C . GLY A 1 93 ? 0.526 -7.414 -17.594 1 90.81 93 GLY A C 1
ATOM 742 O O . GLY A 1 93 ? 1.519 -6.879 -18.094 1 90.81 93 GLY A O 1
ATOM 743 N N . GLY A 1 94 ? 0.487 -7.758 -16.375 1 91.19 94 GLY A N 1
ATOM 744 C CA . GLY A 1 94 ? 1.65 -7.602 -15.516 1 91.19 94 GLY A CA 1
ATOM 745 C C . GLY A 1 94 ? 2.855 -8.391 -15.992 1 91.19 94 GLY A C 1
ATOM 746 O O . GLY A 1 94 ? 3.967 -7.859 -16.047 1 91.19 94 GLY A O 1
ATOM 747 N N . ILE A 1 95 ? 2.682 -9.602 -16.375 1 90.69 95 ILE A N 1
ATOM 748 C CA . ILE A 1 95 ? 3.76 -10.461 -16.859 1 90.69 95 ILE A CA 1
ATOM 749 C C . ILE A 1 95 ? 4.305 -9.922 -18.172 1 90.69 95 ILE A C 1
ATOM 751 O O . ILE A 1 95 ? 5.52 -9.852 -18.375 1 90.69 95 ILE A O 1
ATOM 755 N N . LEU A 1 96 ? 3.391 -9.531 -18.984 1 93.94 96 LEU A N 1
ATOM 756 C CA . LEU A 1 96 ? 3.791 -9.039 -20.297 1 93.94 96 LEU A CA 1
ATOM 757 C C . LEU A 1 96 ? 4.637 -7.773 -20.172 1 93.94 96 LEU A C 1
ATOM 759 O O . LEU A 1 96 ? 5.656 -7.637 -20.859 1 93.94 96 LEU A O 1
ATOM 763 N N . VAL A 1 97 ? 4.195 -6.906 -19.406 1 95.12 97 VAL A N 1
ATOM 764 C CA . VAL A 1 97 ? 4.926 -5.652 -19.234 1 95.12 97 VAL A CA 1
ATOM 765 C C . VAL A 1 97 ? 6.281 -5.934 -18.578 1 95.12 97 VAL A C 1
ATOM 767 O O . VAL A 1 97 ? 7.285 -5.312 -18.938 1 95.12 97 VAL A O 1
ATOM 770 N N . GLY A 1 98 ? 6.301 -6.789 -17.641 1 94.88 98 GLY A N 1
ATOM 771 C CA . GLY A 1 98 ? 7.566 -7.195 -17.062 1 94.88 98 GLY A CA 1
ATOM 772 C C . GLY A 1 98 ? 8.523 -7.801 -18.062 1 94.88 98 GLY A C 1
ATOM 773 O O . GLY A 1 98 ? 9.711 -7.477 -18.078 1 94.88 98 GLY A O 1
ATOM 774 N N . TRP A 1 99 ? 8.008 -8.648 -18.875 1 95.56 99 TRP A N 1
ATOM 775 C CA . TRP A 1 99 ? 8.805 -9.266 -19.922 1 95.56 99 TRP A CA 1
ATOM 776 C C . TRP A 1 99 ? 9.328 -8.219 -20.906 1 95.56 99 TRP A C 1
ATOM 778 O O . TRP A 1 99 ? 10.508 -8.242 -21.266 1 95.56 99 TRP A O 1
ATOM 788 N N . LEU A 1 100 ? 8.477 -7.348 -21.312 1 96.75 100 LEU A N 1
ATOM 789 C CA . LEU A 1 100 ? 8.852 -6.293 -22.25 1 96.75 100 LEU A CA 1
ATOM 790 C C . LEU A 1 100 ? 9.938 -5.398 -21.656 1 96.75 100 LEU A C 1
ATOM 792 O O . LEU A 1 100 ? 10.883 -5.031 -22.344 1 96.75 100 LEU A O 1
ATOM 796 N N . TYR A 1 101 ? 9.742 -5.074 -20.453 1 96 101 TYR A N 1
ATOM 797 C CA . TYR A 1 101 ? 10.742 -4.246 -19.781 1 96 101 TYR A CA 1
ATOM 798 C C . TYR A 1 101 ? 12.102 -4.934 -19.766 1 96 101 TYR A C 1
ATOM 800 O O . TYR A 1 101 ? 13.125 -4.309 -20.062 1 96 101 TYR A O 1
ATOM 808 N N . CYS A 1 102 ? 12.172 -6.156 -19.391 1 95.5 102 CYS A N 1
ATOM 809 C CA . CYS A 1 102 ? 13.422 -6.906 -19.344 1 95.5 102 CYS A CA 1
ATOM 810 C C . CYS A 1 102 ? 14.047 -7.004 -20.734 1 95.5 102 CYS A C 1
ATOM 812 O O . CYS A 1 102 ? 15.266 -6.906 -20.875 1 95.5 102 CYS A O 1
ATOM 814 N N . ARG A 1 103 ? 13.227 -7.164 -21.672 1 95.94 103 ARG A N 1
ATOM 815 C CA . ARG A 1 103 ? 13.719 -7.246 -23.047 1 95.94 103 ARG A CA 1
ATOM 816 C C . ARG A 1 103 ? 14.344 -5.922 -23.484 1 95.94 103 ARG A C 1
ATOM 818 O O . ARG A 1 103 ? 15.422 -5.906 -24.078 1 95.94 103 ARG A O 1
ATOM 825 N N . ILE A 1 104 ? 13.711 -4.879 -23.188 1 96.38 104 ILE A N 1
ATOM 826 C CA . ILE A 1 104 ? 14.172 -3.549 -23.594 1 96.38 104 ILE A CA 1
ATOM 827 C C . ILE A 1 104 ? 15.477 -3.221 -22.859 1 96.38 104 ILE A C 1
ATOM 829 O O . ILE A 1 104 ? 16.391 -2.645 -23.453 1 96.38 104 ILE A O 1
ATOM 833 N N . LYS A 1 105 ? 15.555 -3.594 -21.641 1 95.69 105 LYS A N 1
ATOM 834 C CA . LYS A 1 105 ? 16.719 -3.268 -20.844 1 95.69 105 LYS A CA 1
ATOM 835 C C . LYS A 1 105 ? 17.781 -4.371 -20.922 1 95.69 105 LYS A C 1
ATOM 837 O O . LYS A 1 105 ? 18.781 -4.332 -20.219 1 95.69 105 LYS A O 1
ATOM 842 N N . LYS A 1 106 ? 17.469 -5.438 -21.688 1 95.75 106 LYS A N 1
ATOM 843 C CA . LYS A 1 106 ? 18.391 -6.539 -21.938 1 95.75 106 LYS A CA 1
ATOM 844 C C . LYS A 1 106 ? 18.703 -7.305 -20.656 1 95.75 106 LYS A C 1
ATOM 846 O O . LYS A 1 106 ? 19.859 -7.578 -20.344 1 95.75 106 LYS A O 1
ATOM 851 N N . LEU A 1 107 ? 17.766 -7.469 -19.922 1 95 107 LEU A N 1
ATOM 852 C CA . LEU A 1 107 ? 17.844 -8.273 -18.703 1 95 107 LEU A CA 1
ATOM 853 C C . LEU A 1 107 ? 17.234 -9.656 -18.938 1 95 107 LEU A C 1
ATOM 855 O O . LEU A 1 107 ? 16.391 -9.836 -19.812 1 95 107 LEU A O 1
ATOM 859 N N . LYS A 1 108 ? 17.719 -10.633 -18.25 1 95.5 108 LYS A N 1
ATOM 860 C CA . LYS A 1 108 ? 17.125 -11.969 -18.297 1 95.5 108 LYS A CA 1
ATOM 861 C C . LYS A 1 108 ? 15.82 -12.023 -17.531 1 95.5 108 LYS A C 1
ATOM 863 O O . LYS A 1 108 ? 15.812 -12.039 -16.297 1 95.5 108 LYS A O 1
ATOM 868 N N . PHE A 1 109 ? 14.75 -12.203 -18.188 1 95.81 109 PHE A N 1
ATOM 869 C CA . PHE A 1 109 ? 13.414 -12.102 -17.609 1 95.81 109 PHE A CA 1
ATOM 870 C C . PHE A 1 109 ? 13.211 -13.133 -16.5 1 95.81 109 PHE A C 1
ATOM 872 O O . PHE A 1 109 ? 12.742 -12.789 -15.414 1 95.81 109 PHE A O 1
ATOM 879 N N . LEU A 1 110 ? 13.586 -14.328 -16.75 1 95.5 110 LEU A N 1
ATOM 880 C CA . LEU A 1 110 ? 13.32 -15.406 -15.812 1 95.5 110 LEU A CA 1
ATOM 881 C C . LEU A 1 110 ? 14.109 -15.211 -14.523 1 95.5 110 LEU A C 1
ATOM 883 O O . LEU A 1 110 ? 13.672 -15.625 -13.445 1 95.5 110 LEU A O 1
ATOM 887 N N . GLU A 1 111 ? 15.227 -14.547 -14.609 1 95.56 111 GLU A N 1
ATOM 888 C CA . GLU A 1 111 ? 16.047 -14.258 -13.43 1 95.56 111 GLU A CA 1
ATOM 889 C C . GLU A 1 111 ? 15.344 -13.258 -12.508 1 95.56 111 GLU A C 1
ATOM 891 O O . GLU A 1 111 ? 15.289 -13.461 -11.297 1 95.56 111 GLU A O 1
ATOM 896 N N . TYR A 1 112 ? 14.82 -12.273 -13.078 1 95.62 112 TYR A N 1
ATOM 897 C CA . TYR A 1 112 ? 14.133 -11.25 -12.297 1 95.62 112 TYR A CA 1
ATOM 898 C C . TYR A 1 112 ? 12.773 -11.75 -11.828 1 95.62 112 TYR A C 1
ATOM 900 O O . TYR A 1 112 ? 12.305 -11.367 -10.75 1 95.62 112 TYR A O 1
ATOM 908 N N . PHE A 1 113 ? 12.203 -12.547 -12.672 1 95.31 113 PHE A N 1
ATOM 909 C CA . PHE A 1 113 ? 10.945 -13.172 -12.266 1 95.31 113 PHE A CA 1
ATOM 910 C C . PHE A 1 113 ? 11.148 -14.039 -11.023 1 95.31 113 PHE A C 1
ATOM 912 O O . PHE A 1 113 ? 10.352 -13.977 -10.086 1 95.31 113 PHE A O 1
ATOM 919 N N . ASP A 1 114 ? 12.219 -14.781 -11.031 1 97.19 114 ASP A N 1
ATOM 920 C CA . ASP A 1 114 ? 12.562 -15.602 -9.875 1 97.19 114 ASP A CA 1
ATOM 921 C C . ASP A 1 114 ? 12.852 -14.734 -8.648 1 97.19 114 ASP A C 1
ATOM 923 O O . ASP A 1 114 ? 12.539 -15.117 -7.52 1 97.19 114 ASP A O 1
ATOM 927 N N . LEU A 1 115 ? 13.445 -13.641 -8.906 1 96.19 115 LEU A N 1
ATOM 928 C CA . LEU A 1 115 ? 13.828 -12.734 -7.828 1 96.19 115 LEU A CA 1
ATOM 929 C C . LEU A 1 115 ? 12.594 -12.156 -7.137 1 96.19 115 LEU A C 1
ATOM 931 O O . LEU A 1 115 ? 12.562 -12.039 -5.91 1 96.19 115 LEU A O 1
ATOM 935 N N . MET A 1 116 ? 11.516 -11.891 -7.848 1 95.19 116 MET A N 1
ATOM 936 C CA . MET A 1 116 ? 10.398 -11.094 -7.363 1 95.19 116 MET A CA 1
ATOM 937 C C . MET A 1 116 ? 9.328 -11.977 -6.723 1 95.19 116 MET A C 1
ATOM 939 O O . MET A 1 116 ? 8.562 -11.516 -5.871 1 95.19 116 MET A O 1
ATOM 943 N N . MET A 1 117 ? 9.258 -13.141 -7.062 1 96.56 117 MET A N 1
ATOM 944 C CA . MET A 1 117 ? 8.125 -13.984 -6.703 1 96.56 117 MET A CA 1
ATOM 945 C C . MET A 1 117 ? 8.016 -14.133 -5.188 1 96.56 117 MET A C 1
ATOM 947 O O . MET A 1 117 ? 6.926 -14.008 -4.625 1 96.56 117 MET A O 1
ATOM 951 N N . PRO A 1 118 ? 9.172 -14.398 -4.535 1 97.62 118 PRO A N 1
ATOM 952 C CA . PRO A 1 118 ? 9.047 -14.477 -3.078 1 97.62 118 PRO A CA 1
ATOM 953 C C . PRO A 1 118 ? 8.516 -13.18 -2.463 1 97.62 118 PRO A C 1
ATOM 955 O O . PRO A 1 118 ? 7.688 -13.219 -1.55 1 97.62 118 PRO A O 1
ATOM 958 N N . SER A 1 119 ? 8.992 -12.102 -2.973 1 96.44 119 SER A N 1
ATOM 959 C CA . SER A 1 119 ? 8.555 -10.805 -2.463 1 96.44 119 SER A CA 1
ATOM 960 C C . SER A 1 119 ? 7.059 -10.594 -2.705 1 96.44 119 SER A C 1
ATOM 962 O O . SER A 1 119 ? 6.367 -10.016 -1.866 1 96.44 119 SER A O 1
ATOM 964 N N . ILE A 1 120 ? 6.605 -11.062 -3.799 1 94.25 120 ILE A N 1
ATOM 965 C CA . ILE A 1 120 ? 5.188 -10.945 -4.109 1 94.25 120 ILE A CA 1
ATOM 966 C C . ILE A 1 120 ? 4.371 -11.766 -3.115 1 94.25 120 ILE A C 1
ATOM 968 O O . ILE A 1 120 ? 3.355 -11.297 -2.598 1 94.25 120 ILE A O 1
ATOM 972 N N . ALA A 1 121 ? 4.809 -12.922 -2.906 1 97.12 121 ALA A N 1
ATOM 973 C CA . ALA A 1 121 ? 4.133 -13.773 -1.927 1 97.12 121 ALA A CA 1
ATOM 974 C C . ALA A 1 121 ? 4.094 -13.102 -0.556 1 97.12 121 ALA A C 1
ATOM 976 O O . ALA A 1 121 ? 3.082 -13.172 0.147 1 97.12 121 ALA A O 1
ATOM 977 N N . LEU A 1 122 ? 5.191 -12.492 -0.17 1 97.06 122 LEU A N 1
ATOM 978 C CA . LEU A 1 122 ? 5.27 -11.773 1.096 1 97.06 122 LEU A CA 1
ATOM 979 C C . LEU A 1 122 ? 4.234 -10.656 1.152 1 97.06 122 LEU A C 1
ATOM 981 O O . LEU A 1 122 ? 3.508 -10.523 2.139 1 97.06 122 LEU A O 1
ATOM 985 N N . ALA A 1 123 ? 4.215 -9.883 0.135 1 95.31 123 ALA A N 1
ATOM 986 C CA . ALA A 1 123 ? 3.256 -8.781 0.059 1 95.31 123 ALA A CA 1
ATOM 987 C C . ALA A 1 123 ? 1.822 -9.297 0.126 1 95.31 123 ALA A C 1
ATOM 989 O O . ALA A 1 123 ? 0.958 -8.68 0.749 1 95.31 123 ALA A O 1
ATOM 990 N N . GLN A 1 124 ? 1.6 -10.375 -0.51 1 95 124 GLN A N 1
ATOM 991 C CA . GLN A 1 124 ? 0.268 -10.969 -0.501 1 95 124 GLN A CA 1
ATOM 992 C C . GLN A 1 124 ? -0.141 -11.383 0.91 1 95 124 GLN A C 1
ATOM 994 O O . GLN A 1 124 ? -1.307 -11.25 1.288 1 95 124 GLN A O 1
ATOM 999 N N . GLY A 1 125 ? 0.781 -11.93 1.613 1 96.62 125 GLY A N 1
ATOM 1000 C CA . GLY A 1 125 ? 0.49 -12.266 2.998 1 96.62 125 GLY A CA 1
ATOM 1001 C C . GLY A 1 125 ? -0.016 -11.086 3.807 1 96.62 125 GLY A C 1
ATOM 1002 O O . GLY A 1 125 ? -1.03 -11.195 4.5 1 96.62 125 GLY A O 1
ATOM 1003 N N . PHE A 1 126 ? 0.672 -9.984 3.709 1 95.31 126 PHE A N 1
ATOM 1004 C CA . PHE A 1 126 ? 0.239 -8.766 4.379 1 95.31 126 PHE A CA 1
ATOM 1005 C C . PHE A 1 126 ? -1.106 -8.297 3.838 1 95.31 126 PHE A C 1
ATOM 1007 O O . PHE A 1 126 ? -1.946 -7.805 4.59 1 95.31 126 PHE A O 1
ATOM 1014 N N . GLY A 1 127 ? -1.254 -8.477 2.57 1 92 127 GLY A N 1
ATOM 1015 C CA . GLY A 1 127 ? -2.514 -8.094 1.954 1 92 127 GLY A CA 1
ATOM 1016 C C . GLY A 1 127 ? -3.707 -8.836 2.521 1 92 127 GLY A C 1
ATOM 1017 O O . GLY A 1 127 ? -4.777 -8.258 2.713 1 92 127 GLY A O 1
ATOM 1018 N N . ARG A 1 128 ? -3.51 -10.039 2.793 1 94.25 128 ARG A N 1
ATOM 1019 C CA . ARG A 1 128 ? -4.598 -10.852 3.332 1 94.25 128 ARG A CA 1
ATOM 1020 C C . ARG A 1 128 ? -4.906 -10.469 4.773 1 94.25 128 ARG A C 1
ATOM 1022 O O . ARG A 1 128 ? -6.059 -10.539 5.211 1 94.25 128 ARG A O 1
ATOM 1029 N N . ILE A 1 129 ? -3.877 -10.102 5.453 1 93 129 ILE A N 1
ATOM 1030 C CA . ILE A 1 129 ? -4.137 -9.531 6.77 1 93 129 ILE A CA 1
ATOM 1031 C C . ILE A 1 129 ? -5 -8.281 6.625 1 93 129 ILE A C 1
ATOM 1033 O O . ILE A 1 129 ? -5.898 -8.039 7.438 1 93 129 ILE A O 1
ATOM 1037 N N . GLY A 1 130 ? -4.672 -7.516 5.664 1 89.25 130 GLY A N 1
ATOM 1038 C CA . GLY A 1 130 ? -5.5 -6.359 5.367 1 89.25 130 GLY A CA 1
ATOM 1039 C C . GLY A 1 130 ? -6.949 -6.715 5.094 1 89.25 130 GLY A C 1
ATOM 1040 O O . GLY A 1 130 ? -7.859 -6.023 5.547 1 89.25 130 GLY A O 1
ATOM 1041 N N . CYS A 1 131 ? -7.156 -7.758 4.363 1 88.69 131 CYS A N 1
ATOM 1042 C CA . CYS A 1 131 ? -8.516 -8.219 4.094 1 88.69 131 CYS A CA 1
ATOM 1043 C C . CYS A 1 131 ? -9.234 -8.57 5.387 1 88.69 131 CYS A C 1
ATOM 1045 O O . CYS A 1 131 ? -10.438 -8.312 5.523 1 88.69 131 CYS A O 1
ATOM 1047 N N . PHE A 1 132 ? -8.523 -9.172 6.25 1 88.75 132 PHE A N 1
ATOM 1048 C CA . PHE A 1 132 ? -9.094 -9.516 7.547 1 88.75 132 PHE A CA 1
ATOM 1049 C C . PHE A 1 132 ? -9.523 -8.258 8.297 1 88.75 132 PHE A C 1
ATOM 1051 O O . PHE A 1 132 ? -10.617 -8.219 8.867 1 88.75 132 PHE A O 1
ATOM 1058 N N . LEU A 1 133 ? -8.703 -7.277 8.242 1 84.19 133 LEU A N 1
ATOM 1059 C CA . LEU A 1 133 ? -9.008 -6.023 8.922 1 84.19 133 LEU A CA 1
ATOM 1060 C C . LEU A 1 133 ? -10.188 -5.316 8.25 1 84.19 133 LEU A C 1
ATOM 1062 O O . LEU A 1 133 ? -10.992 -4.668 8.93 1 84.19 133 LEU A O 1
ATOM 1066 N N . ALA A 1 134 ? -10.242 -5.5 6.98 1 81.38 134 ALA A N 1
ATOM 1067 C CA . ALA A 1 134 ? -11.328 -4.859 6.234 1 81.38 134 ALA A CA 1
ATOM 1068 C C . ALA A 1 134 ? -12.625 -5.652 6.363 1 81.38 134 ALA A C 1
ATOM 1070 O O . ALA A 1 134 ? -13.711 -5.098 6.199 1 81.38 134 ALA A O 1
ATOM 1071 N N . GLY A 1 135 ? -12.484 -6.926 6.617 1 82.31 135 GLY A N 1
ATOM 1072 C CA . GLY A 1 135 ? -13.648 -7.785 6.758 1 82.31 135 GLY A CA 1
ATOM 1073 C C . GLY A 1 135 ? -14.117 -8.367 5.441 1 82.31 135 GLY A C 1
ATOM 1074 O O . GLY A 1 135 ? -15.211 -8.938 5.363 1 82.31 135 GLY A O 1
ATOM 1075 N N . CYS A 1 136 ? -13.289 -8.125 4.469 1 81.31 136 CYS A N 1
ATOM 1076 C CA . CYS A 1 136 ? -13.68 -8.695 3.188 1 81.31 136 CYS A CA 1
ATOM 1077 C C . CYS A 1 136 ? -13.047 -10.07 2.984 1 81.31 136 CYS A C 1
ATOM 1079 O O . CYS A 1 136 ? -12.211 -10.492 3.785 1 81.31 136 CYS A O 1
ATOM 1081 N N . CYS A 1 137 ? -13.602 -10.82 1.997 1 84 137 CYS A N 1
ATOM 1082 C CA . CYS A 1 137 ? -13.078 -12.125 1.618 1 84 137 CYS A CA 1
ATOM 1083 C C . CYS A 1 137 ? -13.227 -13.125 2.762 1 84 137 CYS A C 1
ATOM 1085 O O . CYS A 1 137 ? -12.328 -13.922 3.01 1 84 137 CYS A O 1
ATOM 1087 N N . TYR A 1 138 ? -14.242 -12.984 3.439 1 86.81 138 TYR A N 1
ATOM 1088 C CA . TYR A 1 138 ? -14.5 -13.836 4.59 1 86.81 138 TYR A CA 1
ATOM 1089 C C . TYR A 1 138 ? -14.945 -15.227 4.148 1 86.81 138 TYR A C 1
ATOM 1091 O O . TYR A 1 138 ? -15.242 -15.445 2.973 1 86.81 138 TYR A O 1
ATOM 1099 N N . GLY A 1 139 ? -14.891 -16.156 5.078 1 90.56 139 GLY A N 1
ATOM 1100 C CA . GLY A 1 139 ? -15.281 -17.531 4.793 1 90.56 139 GLY A CA 1
ATOM 1101 C C . GLY A 1 139 ? -16.734 -17.812 5.113 1 90.56 139 GLY A C 1
ATOM 1102 O O . GLY A 1 139 ? -17.484 -16.906 5.457 1 90.56 139 GLY A O 1
ATOM 1103 N N . LYS A 1 140 ? -17.141 -19.094 4.934 1 92.56 140 LYS A N 1
ATOM 1104 C CA . LYS A 1 140 ? -18.5 -19.562 5.172 1 92.56 140 LYS A CA 1
ATOM 1105 C C . LYS A 1 140 ? -18.859 -19.469 6.652 1 92.56 140 LYS A C 1
ATOM 1107 O O . LYS A 1 140 ? -17.984 -19.422 7.512 1 92.56 140 LYS A O 1
ATOM 1112 N N . GLU A 1 141 ? -20.141 -19.375 6.836 1 93.25 141 GLU A N 1
ATOM 1113 C CA . GLU A 1 141 ? -20.609 -19.406 8.219 1 93.25 141 GLU A CA 1
ATOM 1114 C C . GLU A 1 141 ? -20.219 -20.719 8.898 1 93.25 141 GLU A C 1
ATOM 1116 O O . GLU A 1 141 ? -20.234 -21.781 8.281 1 93.25 141 GLU A O 1
ATOM 1121 N N . THR A 1 142 ? -19.797 -20.562 10.125 1 91.94 142 THR A N 1
ATOM 1122 C CA . THR A 1 142 ? -19.359 -21.75 10.844 1 91.94 142 THR A CA 1
ATOM 1123 C C . THR A 1 142 ? -19.719 -21.641 12.328 1 91.94 142 THR A C 1
ATOM 1125 O O . THR A 1 142 ? -19.984 -20.547 12.828 1 91.94 142 THR A O 1
ATOM 1128 N N . SER A 1 143 ? -19.781 -22.812 12.961 1 89.56 143 SER A N 1
ATOM 1129 C CA . SER A 1 143 ? -20 -22.875 14.398 1 89.56 143 SER A CA 1
ATOM 1130 C C . SER A 1 143 ? -18.75 -23.328 15.133 1 89.56 143 SER A C 1
ATOM 1132 O O . SER A 1 143 ? -18.781 -23.562 16.344 1 89.56 143 SER A O 1
ATOM 1134 N N . GLY A 1 144 ? -17.781 -23.375 14.477 1 88.12 144 GLY A N 1
ATOM 1135 C CA . GLY A 1 144 ? -16.547 -23.859 15.062 1 88.12 144 GLY A CA 1
ATOM 1136 C C . GLY A 1 144 ? -15.883 -22.859 15.992 1 88.12 144 GLY A C 1
ATOM 1137 O O . GLY A 1 144 ? -16.219 -21.688 15.984 1 88.12 144 GLY A O 1
AT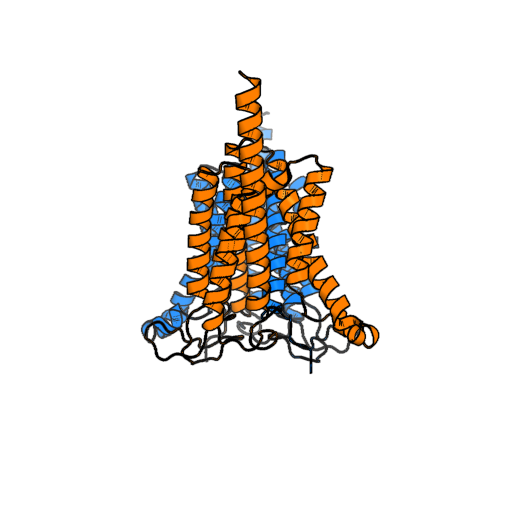OM 1138 N N . PRO A 1 145 ? -14.906 -23.328 16.766 1 87.94 145 PRO A N 1
ATOM 1139 C CA . PRO A 1 145 ? -14.266 -22.484 17.781 1 87.94 145 PRO A CA 1
ATOM 1140 C C . PRO A 1 145 ? -13.32 -21.438 17.188 1 87.94 145 PRO A C 1
ATOM 1142 O O . PRO A 1 145 ? -13.047 -20.422 17.812 1 87.94 145 PRO A O 1
ATOM 1145 N N . LEU A 1 146 ? -12.875 -21.641 16.016 1 88.38 146 LEU A N 1
ATOM 1146 C CA . LEU A 1 146 ? -11.922 -20.719 15.414 1 88.38 146 LEU A CA 1
ATOM 1147 C C . LEU A 1 146 ? -12.633 -19.703 14.516 1 88.38 146 LEU A C 1
ATOM 1149 O O . LEU A 1 146 ? -12.016 -19.094 13.648 1 88.38 146 LEU A O 1
ATOM 1153 N N . SER A 1 147 ? -13.867 -19.5 14.836 1 90.12 147 SER A N 1
ATOM 1154 C CA . SER A 1 147 ? -14.648 -18.578 14.023 1 90.12 147 SER A CA 1
ATOM 1155 C C . SER A 1 147 ? -14.391 -17.125 14.438 1 90.12 147 SER A C 1
ATOM 1157 O O . SER A 1 147 ? -13.914 -16.875 15.547 1 90.12 147 SER A O 1
ATOM 1159 N N . VAL A 1 148 ? -14.562 -16.234 13.516 1 87.62 148 VAL A N 1
ATOM 1160 C CA . VAL A 1 148 ? -14.453 -14.797 13.773 1 87.62 148 VAL A CA 1
ATOM 1161 C C . VAL A 1 148 ? -15.781 -14.117 13.461 1 87.62 148 VAL A C 1
ATOM 1163 O O . VAL A 1 148 ? -16.406 -14.406 12.445 1 87.62 148 VAL A O 1
ATOM 1166 N N . THR A 1 149 ? -16.188 -13.203 14.391 1 86.25 149 THR A N 1
ATOM 1167 C CA . THR A 1 149 ? -17.438 -12.477 14.219 1 86.25 149 THR A CA 1
ATOM 1168 C C . THR A 1 149 ? -17.188 -10.977 14.102 1 86.25 149 THR A C 1
ATOM 1170 O O . THR A 1 149 ? -16.578 -10.367 14.992 1 86.25 149 THR A O 1
ATOM 1173 N N . PHE A 1 150 ? -17.594 -10.477 13 1 81 150 PHE A N 1
ATOM 1174 C CA . PHE A 1 150 ? -17.5 -9.031 12.805 1 81 150 PHE A CA 1
ATOM 1175 C C . PHE A 1 150 ? -18.719 -8.32 13.359 1 81 150 PHE A C 1
ATOM 1177 O O . PHE A 1 150 ? -19.844 -8.844 13.289 1 81 150 PHE A O 1
ATOM 1184 N N . THR A 1 151 ? -18.531 -7.141 13.875 1 76.25 151 THR A N 1
ATOM 1185 C CA . THR A 1 151 ? -19.641 -6.418 14.477 1 76.25 151 THR A CA 1
ATOM 1186 C C . THR A 1 151 ? -19.953 -5.152 13.68 1 76.25 151 THR A C 1
ATOM 1188 O O . THR A 1 151 ? -21.094 -4.68 13.68 1 76.25 151 THR A O 1
ATOM 1191 N N . ASN A 1 152 ? -19.031 -4.598 13.016 1 74.06 152 ASN A N 1
ATOM 1192 C CA . ASN A 1 152 ? -19.219 -3.35 12.289 1 74.06 152 ASN A CA 1
ATOM 1193 C C . ASN A 1 152 ? -18.484 -3.354 10.961 1 74.06 152 ASN A C 1
ATOM 1195 O O . ASN A 1 152 ? -17.781 -2.389 10.625 1 74.06 152 ASN A O 1
ATOM 1199 N N . SER A 1 153 ? -18.719 -4.449 10.227 1 74.94 153 SER A N 1
ATOM 1200 C CA . SER A 1 153 ? -18.047 -4.539 8.938 1 74.94 153 SER A CA 1
ATOM 1201 C C . SER A 1 153 ? -18.953 -4.051 7.809 1 74.94 153 SER A C 1
ATOM 1203 O O . SER A 1 153 ? -20.156 -4.277 7.828 1 74.94 153 SER A O 1
ATOM 1205 N N . ASP A 1 154 ? -18.312 -3.344 6.883 1 72.94 154 ASP A N 1
ATOM 1206 C CA . ASP A 1 154 ? -19.031 -2.91 5.691 1 72.94 154 ASP A CA 1
ATOM 1207 C C . ASP A 1 154 ? -19.094 -4.023 4.648 1 72.94 154 ASP A C 1
ATOM 1209 O O . ASP A 1 154 ? -19.859 -3.934 3.684 1 72.94 154 ASP A O 1
ATOM 1213 N N . PHE A 1 155 ? -18.359 -5.062 4.934 1 76.31 155 PHE A N 1
ATOM 1214 C CA . PHE A 1 155 ? -18.25 -6.094 3.908 1 76.31 155 PHE A CA 1
ATOM 1215 C C . PHE A 1 155 ? -18.797 -7.426 4.418 1 76.31 155 PHE A C 1
ATOM 1217 O O . PHE A 1 155 ? -19.578 -8.078 3.742 1 76.31 155 PHE A O 1
ATOM 1224 N N . ALA A 1 156 ? -18.453 -7.734 5.582 1 79.5 156 ALA A N 1
ATOM 1225 C CA . ALA A 1 156 ? -18.859 -9.016 6.152 1 79.5 156 ALA A CA 1
ATOM 1226 C C . ALA A 1 156 ? -20.203 -8.906 6.867 1 79.5 156 ALA A C 1
ATOM 1228 O O . ALA A 1 156 ? -20.562 -7.836 7.363 1 79.5 156 ALA A O 1
ATOM 1229 N N . PRO A 1 157 ? -20.906 -10.055 6.852 1 86 157 PRO A N 1
ATOM 1230 C CA . PRO A 1 157 ? -22.109 -10.039 7.691 1 86 157 PRO A CA 1
ATOM 1231 C C . PRO A 1 157 ? -21.781 -9.836 9.172 1 86 157 PRO A C 1
ATOM 1233 O O . PRO A 1 157 ? -20.906 -10.508 9.719 1 86 157 PRO A O 1
ATOM 1236 N N . ASN A 1 158 ? -22.469 -8.922 9.742 1 84.94 158 ASN A N 1
ATOM 1237 C CA . ASN A 1 158 ? -22.203 -8.586 11.133 1 84.94 158 ASN A CA 1
ATOM 1238 C C . ASN A 1 158 ? -22.891 -9.562 12.086 1 84.94 158 ASN A C 1
ATOM 1240 O O . ASN A 1 158 ? -24.016 -9.992 11.836 1 84.94 158 ASN A O 1
ATOM 1244 N N . ASN A 1 159 ? -22.125 -9.93 13.133 1 88.62 159 ASN A N 1
ATOM 1245 C CA . ASN A 1 159 ? -22.609 -10.773 14.219 1 88.62 159 ASN A CA 1
ATOM 1246 C C . ASN A 1 159 ? -22.828 -12.211 13.758 1 88.62 159 ASN A C 1
ATOM 1248 O O . ASN A 1 159 ? -23.75 -12.883 14.203 1 88.62 159 ASN A O 1
ATOM 1252 N N . VAL A 1 160 ? -22.203 -12.633 12.789 1 91.19 160 VAL A N 1
ATOM 1253 C CA . VAL A 1 160 ? -22.203 -14 12.273 1 91.19 160 VAL A CA 1
ATOM 1254 C C . VAL A 1 160 ? -20.797 -14.602 12.391 1 91.19 160 VAL A C 1
ATOM 1256 O O . VAL A 1 160 ? -19.812 -13.961 12.047 1 91.19 160 VAL A O 1
ATOM 1259 N N . ALA A 1 161 ? -20.844 -15.742 12.883 1 92 161 ALA A N 1
ATOM 1260 C CA . ALA A 1 161 ? -19.562 -16.422 13.008 1 92 161 ALA A CA 1
ATOM 1261 C C . ALA A 1 161 ? -19.094 -16.953 11.656 1 92 161 ALA A C 1
ATOM 1263 O O . ALA A 1 161 ? -19.797 -17.75 11.023 1 92 161 ALA A O 1
ATOM 1264 N N . LEU A 1 162 ? -17.922 -16.594 11.281 1 93.25 162 LEU A N 1
ATOM 1265 C CA . LEU A 1 162 ? -17.406 -16.922 9.953 1 93.25 162 LEU A CA 1
ATOM 1266 C C . LEU A 1 162 ? -16.047 -17.625 10.055 1 93.25 162 LEU A C 1
ATOM 1268 O O . LEU A 1 162 ? -15.289 -17.375 10.984 1 93.25 162 LEU A O 1
ATOM 1272 N N . ILE A 1 163 ? -15.75 -18.5 9.086 1 92.94 163 ILE A N 1
ATOM 1273 C CA . ILE A 1 163 ? -14.406 -19.062 8.945 1 92.94 163 ILE A CA 1
ATOM 1274 C C . ILE A 1 163 ? -13.43 -17.969 8.531 1 92.94 163 ILE A C 1
ATOM 1276 O O . ILE A 1 163 ? -13.664 -17.25 7.559 1 92.94 163 ILE A O 1
ATOM 1280 N N . PRO A 1 164 ? -12.398 -17.797 9.328 1 93.19 164 PRO A N 1
ATOM 1281 C CA . PRO A 1 164 ? -11.445 -16.734 8.977 1 93.19 164 PRO A CA 1
ATOM 1282 C C . PRO A 1 164 ? -10.516 -17.141 7.832 1 93.19 164 PRO A C 1
ATOM 1284 O O . PRO A 1 164 ? -9.305 -17.266 8.031 1 93.19 164 PRO A O 1
ATOM 1287 N N . THR A 1 165 ? -11.008 -17.219 6.688 1 92.25 165 THR A N 1
ATOM 1288 C CA . THR A 1 165 ? -10.234 -17.641 5.52 1 92.25 165 THR A CA 1
ATOM 1289 C C . THR A 1 165 ? -9.109 -16.656 5.23 1 92.25 165 THR A C 1
ATOM 1291 O O . THR A 1 165 ? -8.078 -17.031 4.676 1 92.25 165 THR A O 1
ATOM 1294 N N . GLN A 1 166 ? -9.336 -15.391 5.625 1 92.25 166 GLN A N 1
ATOM 1295 C CA . GLN A 1 166 ? -8.305 -14.375 5.422 1 92.25 166 GLN A CA 1
ATOM 1296 C C . GLN A 1 166 ? -7.031 -14.719 6.18 1 92.25 166 GLN A C 1
ATOM 1298 O O . GLN A 1 166 ? -5.93 -14.602 5.637 1 92.25 166 GLN A O 1
ATOM 1303 N N . ILE A 1 167 ? -7.16 -15.148 7.32 1 94.31 167 ILE A N 1
ATOM 1304 C CA . ILE A 1 167 ? -6.023 -15.508 8.164 1 94.31 167 ILE A CA 1
ATOM 1305 C C . ILE A 1 167 ? -5.34 -16.75 7.598 1 94.31 167 ILE A C 1
ATOM 1307 O O . ILE A 1 167 ? -4.113 -16.812 7.52 1 94.31 167 ILE A O 1
ATOM 1311 N N . TYR A 1 168 ? -6.172 -17.734 7.25 1 94.88 168 TYR A N 1
ATOM 1312 C CA . TYR A 1 168 ? -5.613 -18.938 6.645 1 94.88 168 TYR A CA 1
ATOM 1313 C C . TYR A 1 168 ? -4.848 -18.609 5.371 1 94.88 168 TYR A C 1
ATOM 1315 O O . TYR A 1 168 ? -3.758 -19.125 5.137 1 94.88 168 TYR A O 1
ATOM 1323 N N . SER A 1 169 ? -5.395 -17.766 4.621 1 94.62 169 SER A N 1
ATOM 1324 C CA . SER A 1 169 ? -4.734 -17.359 3.391 1 94.62 169 SER A CA 1
ATOM 1325 C C . SER A 1 169 ? -3.424 -16.625 3.688 1 94.62 169 SER A C 1
ATOM 1327 O O . SER A 1 169 ? -2.43 -16.812 2.98 1 94.62 169 SER A O 1
ATOM 1329 N N . SER A 1 170 ? -3.506 -15.75 4.625 1 96.31 170 SER A N 1
ATOM 1330 C CA . SER A 1 170 ? -2.291 -15.039 5.008 1 96.31 170 SER A CA 1
ATOM 1331 C C . SER A 1 170 ? -1.195 -16.016 5.438 1 96.31 170 SER A C 1
ATOM 1333 O O . SER A 1 170 ? -0.046 -15.891 5.008 1 96.31 170 SER A O 1
ATOM 1335 N N . PHE A 1 171 ? -1.526 -16.891 6.242 1 96.69 171 PHE A N 1
ATOM 1336 C CA . PHE A 1 171 ? -0.576 -17.906 6.691 1 96.69 171 PHE A CA 1
ATOM 1337 C C . PHE A 1 171 ? 0.002 -18.672 5.504 1 96.69 171 PHE A C 1
ATOM 1339 O O . PHE A 1 171 ? 1.211 -18.891 5.438 1 96.69 171 PHE A O 1
ATOM 1346 N N . LEU A 1 172 ? -0.855 -19.078 4.664 1 96.25 172 LEU A N 1
ATOM 1347 C CA . LEU A 1 172 ? -0.415 -19.812 3.486 1 96.25 172 LEU A CA 1
ATOM 1348 C C . LEU A 1 172 ? 0.514 -18.969 2.625 1 96.25 172 LEU A C 1
ATOM 1350 O O . LEU A 1 172 ? 1.483 -19.484 2.059 1 96.25 172 LEU A O 1
ATOM 1354 N N . ASP A 1 173 ? 0.229 -17.703 2.512 1 97.31 173 ASP A N 1
ATOM 1355 C CA . ASP A 1 173 ? 1.063 -16.812 1.722 1 97.31 173 ASP A CA 1
ATOM 1356 C C . ASP A 1 173 ? 2.439 -16.641 2.359 1 97.31 173 ASP A C 1
ATOM 1358 O O . ASP A 1 173 ? 3.457 -16.625 1.661 1 97.31 173 ASP A O 1
ATOM 1362 N N . PHE A 1 174 ? 2.453 -16.469 3.674 1 98 174 PHE A N 1
ATOM 1363 C CA . PHE A 1 174 ? 3.738 -16.359 4.355 1 98 174 PHE A CA 1
ATOM 1364 C C . PHE A 1 174 ? 4.523 -17.656 4.242 1 98 174 PHE A C 1
ATOM 1366 O O . PHE A 1 174 ? 5.742 -17.641 4.07 1 98 174 PHE A O 1
ATOM 1373 N N . ALA A 1 175 ? 3.82 -18.781 4.395 1 97.94 175 ALA A N 1
ATOM 1374 C CA . ALA A 1 175 ? 4.461 -20.078 4.191 1 97.94 175 ALA A CA 1
ATOM 1375 C C . ALA A 1 175 ? 5.004 -20.203 2.77 1 97.94 175 ALA A C 1
ATOM 1377 O O . ALA A 1 175 ? 6.094 -20.734 2.557 1 97.94 175 ALA A O 1
ATOM 1378 N N . HIS A 1 176 ? 4.195 -19.781 1.829 1 97.75 176 HIS A N 1
ATOM 1379 C CA . HIS A 1 176 ? 4.609 -19.766 0.431 1 97.75 176 HIS A CA 1
ATOM 1380 C C . HIS A 1 176 ? 5.867 -18.938 0.231 1 97.75 176 HIS A C 1
ATOM 1382 O O . HIS A 1 176 ? 6.758 -19.312 -0.534 1 97.75 176 HIS A O 1
ATOM 1388 N N . PHE A 1 177 ? 5.953 -17.812 0.876 1 98.25 177 PHE A N 1
ATOM 1389 C CA . PHE A 1 177 ? 7.125 -16.953 0.842 1 98.25 177 PHE A CA 1
ATOM 1390 C C . PHE A 1 177 ? 8.367 -17.703 1.302 1 98.25 177 PHE A C 1
ATOM 1392 O O . PHE A 1 177 ? 9.391 -17.703 0.613 1 98.25 177 PHE A O 1
ATOM 1399 N N . LEU A 1 178 ? 8.25 -18.328 2.414 1 98.25 178 LEU A N 1
ATOM 1400 C CA . LEU A 1 178 ? 9.375 -19.078 2.967 1 98.25 178 LEU A CA 1
ATOM 1401 C C . LEU A 1 178 ? 9.75 -20.234 2.059 1 98.25 178 LEU A C 1
ATOM 1403 O O . LEU A 1 178 ? 10.938 -20.516 1.867 1 98.25 178 LEU A O 1
ATOM 1407 N N . LEU A 1 179 ? 8.758 -20.906 1.542 1 98 179 LEU A N 1
ATOM 1408 C CA . LEU A 1 179 ? 9.008 -22.016 0.614 1 98 179 LEU A CA 1
ATOM 1409 C C . LEU A 1 179 ? 9.766 -21.516 -0.618 1 98 179 LEU A C 1
ATOM 1411 O O . LEU A 1 179 ? 10.711 -22.172 -1.069 1 98 179 LEU A O 1
ATOM 1415 N N . LEU A 1 180 ? 9.359 -20.422 -1.16 1 98.31 180 LEU A N 1
ATOM 1416 C CA . LEU A 1 180 ? 9.984 -19.891 -2.365 1 98.31 180 LEU A CA 1
ATOM 1417 C C . LEU A 1 180 ? 11.422 -19.453 -2.084 1 98.31 180 LEU A C 1
ATOM 1419 O O . LEU A 1 180 ? 12.289 -19.562 -2.949 1 98.31 180 LEU A O 1
ATOM 1423 N N . LEU A 1 181 ? 11.625 -18.906 -0.874 1 97.69 181 LEU A N 1
ATOM 1424 C CA . LEU A 1 181 ? 13 -18.578 -0.505 1 97.69 181 LEU A CA 1
ATOM 1425 C C . LEU A 1 181 ? 13.867 -19.828 -0.497 1 97.69 181 LEU A C 1
ATOM 1427 O O . LEU A 1 181 ? 15.023 -19.781 -0.938 1 97.69 181 LEU A O 1
ATOM 1431 N N . TYR A 1 182 ? 13.297 -20.891 -0.004 1 97.81 182 TYR A N 1
ATOM 1432 C CA . TYR A 1 182 ? 14 -22.172 0.009 1 97.81 182 TYR A CA 1
ATOM 1433 C C . TYR A 1 182 ? 14.281 -22.641 -1.409 1 97.81 182 TYR A C 1
ATOM 1435 O O . TYR A 1 182 ? 15.398 -23.078 -1.714 1 97.81 182 TYR A O 1
ATOM 1443 N N . VAL A 1 183 ? 13.352 -22.609 -2.252 1 97.56 183 VAL A N 1
ATOM 1444 C CA . VAL A 1 183 ? 13.516 -23.016 -3.641 1 97.56 183 VAL A CA 1
ATOM 1445 C C . VAL A 1 183 ? 14.555 -22.141 -4.324 1 97.56 183 VAL A C 1
ATOM 1447 O O . VAL A 1 183 ? 15.375 -22.625 -5.105 1 97.56 183 VAL A O 1
ATOM 1450 N N . ALA A 1 184 ? 14.516 -20.844 -4.055 1 97.19 184 ALA A N 1
ATOM 1451 C CA . ALA A 1 184 ? 15.438 -19.891 -4.664 1 97.19 184 ALA A CA 1
ATOM 1452 C C . ALA A 1 184 ? 16.891 -20.219 -4.285 1 97.19 184 ALA A C 1
ATOM 1454 O O . ALA A 1 184 ? 17.797 -20.047 -5.098 1 97.19 184 ALA A O 1
ATOM 1455 N N . LYS A 1 185 ? 17.078 -20.625 -3.092 1 95.69 185 LYS A N 1
ATOM 1456 C CA . LYS A 1 185 ? 18.406 -20.953 -2.6 1 95.69 185 LYS A CA 1
ATOM 1457 C C . LYS A 1 185 ? 18.938 -22.219 -3.273 1 95.69 185 LYS A C 1
ATOM 1459 O O . LYS A 1 185 ? 20.156 -22.375 -3.414 1 95.69 185 LYS A O 1
ATOM 1464 N N . HIS A 1 186 ? 18.094 -23.078 -3.736 1 95.38 186 HIS A N 1
ATOM 1465 C CA . HIS A 1 186 ? 18.531 -24.375 -4.223 1 95.38 186 HIS A CA 1
ATOM 1466 C C . HIS A 1 186 ? 18.219 -24.547 -5.707 1 95.38 186 HIS A C 1
ATOM 1468 O O . HIS A 1 186 ? 18.406 -25.625 -6.27 1 95.38 186 HIS A O 1
ATOM 1474 N N . LYS A 1 187 ? 17.781 -23.5 -6.25 1 92.88 187 LYS A N 1
ATOM 1475 C CA . LYS A 1 187 ? 17.375 -23.641 -7.648 1 92.88 187 LYS A CA 1
ATOM 1476 C C . LYS A 1 187 ? 18.562 -23.969 -8.539 1 92.88 187 LYS A C 1
ATOM 1478 O O . LYS A 1 187 ? 19.688 -23.547 -8.25 1 92.88 187 LYS A O 1
ATOM 1483 N N . LYS A 1 188 ? 18.25 -24.688 -9.617 1 91.31 188 LYS A N 1
ATOM 1484 C CA . LYS A 1 188 ? 19.281 -25.094 -10.57 1 91.31 188 LYS A CA 1
ATOM 1485 C C . LYS A 1 188 ? 19.156 -24.328 -11.883 1 91.31 188 LYS A C 1
ATOM 1487 O O . LYS A 1 188 ? 20.094 -24.281 -12.672 1 91.31 188 LYS A O 1
ATOM 1492 N N . ALA A 1 189 ? 18.031 -23.812 -12.102 1 93.94 189 ALA A N 1
ATOM 1493 C CA . ALA A 1 189 ? 17.766 -23.078 -13.336 1 93.94 189 ALA A CA 1
ATOM 1494 C C . ALA A 1 189 ? 16.906 -21.859 -13.062 1 93.94 189 ALA A C 1
ATOM 1496 O O . ALA A 1 189 ? 16.047 -21.875 -12.18 1 93.94 189 ALA A O 1
ATOM 1497 N N . ASP A 1 190 ? 17.109 -20.844 -13.891 1 95.06 190 ASP A N 1
ATOM 1498 C CA . ASP A 1 190 ? 16.234 -19.688 -13.828 1 95.06 190 ASP A CA 1
ATOM 1499 C C . ASP A 1 190 ? 14.812 -20.047 -14.258 1 95.06 190 ASP A C 1
ATOM 1501 O O . ASP A 1 190 ? 14.625 -20.797 -15.219 1 95.06 190 ASP A O 1
ATOM 1505 N N . GLY A 1 191 ? 13.812 -19.562 -13.492 1 96.75 191 GLY A N 1
ATOM 1506 C CA . GLY A 1 191 ? 12.422 -19.859 -13.805 1 96.75 191 GLY A CA 1
ATOM 1507 C C . GLY A 1 191 ? 11.789 -20.859 -12.859 1 96.75 191 GLY A C 1
ATOM 1508 O O . GLY A 1 191 ? 10.57 -20.984 -12.812 1 96.75 191 GLY A O 1
ATOM 1509 N N . GLN A 1 192 ? 12.648 -21.531 -12.156 1 97.25 192 GLN A N 1
ATOM 1510 C CA . GLN A 1 192 ? 12.141 -22.562 -11.25 1 97.25 192 GLN A CA 1
ATOM 1511 C C . GLN A 1 192 ? 11.328 -21.938 -10.117 1 97.25 192 GLN A C 1
ATOM 1513 O O . GLN A 1 192 ? 10.297 -22.484 -9.719 1 97.25 192 GLN A O 1
ATOM 1518 N N . VAL A 1 193 ? 11.82 -20.844 -9.586 1 97.75 193 VAL A N 1
ATOM 1519 C CA . VAL A 1 193 ? 11.125 -20.188 -8.4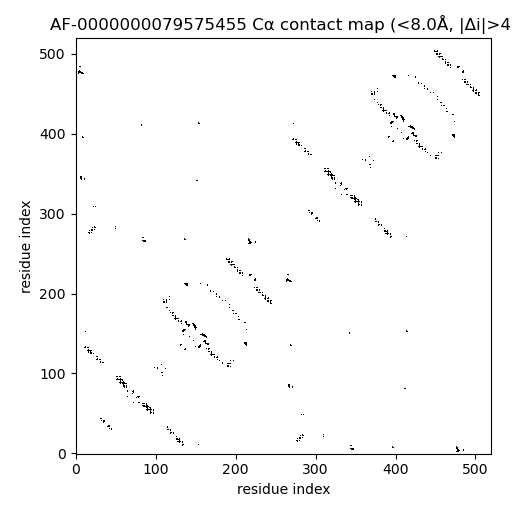92 1 97.75 193 VAL A CA 1
ATOM 1520 C C . VAL A 1 193 ? 9.766 -19.688 -8.977 1 97.75 193 VAL A C 1
ATOM 1522 O O . VAL A 1 193 ? 8.75 -19.875 -8.297 1 97.75 193 VAL A O 1
ATOM 1525 N N . ALA A 1 194 ? 9.773 -19.094 -10.125 1 96.88 194 ALA A N 1
ATOM 1526 C CA . ALA A 1 194 ? 8.539 -18.594 -10.727 1 96.88 194 ALA A CA 1
ATOM 1527 C C . ALA A 1 194 ? 7.547 -19.734 -10.961 1 96.88 194 ALA A C 1
ATOM 1529 O O . ALA A 1 194 ? 6.352 -19.578 -10.688 1 96.88 194 ALA A O 1
ATOM 1530 N N . ALA A 1 195 ? 7.992 -20.766 -11.477 1 97.19 195 ALA A N 1
ATOM 1531 C CA . ALA A 1 195 ? 7.145 -21.938 -11.711 1 97.19 195 ALA A CA 1
ATOM 1532 C C . ALA A 1 195 ? 6.531 -22.438 -10.414 1 97.19 195 ALA A C 1
ATOM 1534 O O . ALA A 1 195 ? 5.328 -22.703 -10.344 1 97.19 195 ALA A O 1
ATOM 1535 N N . CYS A 1 196 ? 7.355 -22.562 -9.438 1 97.31 196 CYS A N 1
ATOM 1536 C CA . CYS A 1 196 ? 6.887 -23.031 -8.141 1 97.31 196 CYS A CA 1
ATOM 1537 C C . CYS A 1 196 ? 5.852 -22.078 -7.559 1 97.31 196 CYS A C 1
ATOM 1539 O O . CYS A 1 196 ? 4.891 -22.516 -6.918 1 97.31 196 CYS A O 1
ATOM 1541 N N . TYR A 1 197 ? 6.086 -20.797 -7.707 1 97.38 197 TYR A N 1
ATOM 1542 C CA . TYR A 1 197 ? 5.098 -19.828 -7.258 1 97.38 197 TYR A CA 1
ATOM 1543 C C . TYR A 1 197 ? 3.736 -20.109 -7.879 1 97.38 197 TYR A C 1
ATOM 1545 O O . TYR A 1 197 ? 2.729 -20.172 -7.172 1 97.38 197 TYR A O 1
ATOM 1553 N N . LEU A 1 198 ? 3.723 -20.25 -9.164 1 94.88 198 LEU A N 1
ATOM 1554 C CA . LEU A 1 198 ? 2.465 -20.484 -9.875 1 94.88 198 LEU A CA 1
ATOM 1555 C C . LEU A 1 198 ? 1.779 -21.75 -9.383 1 94.88 198 LEU A C 1
ATOM 1557 O O . LEU A 1 198 ? 0.569 -21.75 -9.148 1 94.88 198 LEU A O 1
ATOM 1561 N N . ILE A 1 199 ? 2.527 -22.734 -9.203 1 96.06 199 ILE A N 1
ATOM 1562 C CA . ILE A 1 199 ? 1.981 -24.047 -8.828 1 96.06 199 ILE A CA 1
ATOM 1563 C C . ILE A 1 199 ? 1.438 -23.984 -7.402 1 96.06 199 ILE A C 1
ATOM 1565 O O . ILE A 1 199 ? 0.254 -24.234 -7.172 1 96.06 199 ILE A O 1
ATOM 1569 N N . PHE A 1 200 ? 2.246 -23.562 -6.484 1 96.19 200 PHE A N 1
ATOM 1570 C CA . PHE A 1 200 ? 1.881 -23.641 -5.074 1 96.19 200 PHE A CA 1
ATOM 1571 C C . PHE A 1 200 ? 0.827 -22.594 -4.727 1 96.19 200 PHE A C 1
ATOM 1573 O O . PHE A 1 200 ? -0.053 -22.844 -3.902 1 96.19 200 PHE A O 1
ATOM 1580 N N . TYR A 1 201 ? 0.925 -21.406 -5.27 1 93.56 201 TYR A N 1
ATOM 1581 C CA . TYR A 1 201 ? -0.108 -20.406 -5.027 1 93.56 201 TYR A CA 1
ATOM 1582 C C . TYR A 1 201 ? -1.465 -20.891 -5.523 1 93.56 201 TYR A C 1
ATOM 1584 O O . TYR A 1 201 ? -2.477 -20.734 -4.836 1 93.56 201 TYR A O 1
ATOM 1592 N N . SER A 1 202 ? -1.422 -21.438 -6.707 1 92.75 202 SER A N 1
ATOM 1593 C CA . SER A 1 202 ? -2.662 -21.891 -7.32 1 92.75 202 SER A CA 1
ATOM 1594 C C . SER A 1 202 ? -3.295 -23.016 -6.508 1 92.75 202 SER A C 1
ATOM 1596 O O . SER A 1 202 ? -4.516 -23.062 -6.34 1 92.75 202 SER A O 1
ATOM 1598 N N . ILE A 1 203 ? -2.525 -23.891 -6.043 1 93 203 ILE A N 1
ATOM 1599 C CA . ILE A 1 203 ? -3.029 -24.984 -5.219 1 93 203 ILE A CA 1
ATOM 1600 C C . ILE A 1 203 ? -3.639 -24.422 -3.938 1 93 203 ILE A C 1
ATOM 1602 O O . ILE A 1 203 ? -4.742 -24.812 -3.545 1 93 203 ILE A O 1
ATOM 1606 N N . GLY A 1 204 ? -2.904 -23.562 -3.27 1 91.94 204 GLY A N 1
ATOM 1607 C CA . GLY A 1 204 ? -3.424 -22.938 -2.064 1 91.94 204 GLY A CA 1
ATOM 1608 C C . GLY A 1 204 ? -4.727 -22.188 -2.293 1 91.94 204 GLY A C 1
ATOM 1609 O O . GLY A 1 204 ? -5.664 -22.312 -1.5 1 91.94 204 GLY A O 1
ATOM 1610 N N . ARG A 1 205 ? -4.789 -21.469 -3.326 1 88.12 205 ARG A N 1
ATOM 1611 C CA . ARG A 1 205 ? -5.988 -20.719 -3.664 1 88.12 205 ARG A CA 1
ATOM 1612 C C . ARG A 1 205 ? -7.164 -21.641 -3.945 1 88.12 205 ARG A C 1
ATOM 1614 O O . ARG A 1 205 ? -8.297 -21.359 -3.562 1 88.12 205 ARG A O 1
ATOM 1621 N N . PHE A 1 206 ? -6.859 -22.703 -4.625 1 89.62 206 PHE A N 1
ATOM 1622 C CA . PHE A 1 206 ? -7.887 -23.672 -4.961 1 89.62 206 PHE A CA 1
ATOM 1623 C C . PHE A 1 206 ? -8.508 -24.266 -3.699 1 89.62 206 PHE A C 1
ATOM 1625 O O . PHE A 1 206 ? -9.727 -24.391 -3.6 1 89.62 206 PHE A O 1
ATOM 1632 N N . VAL A 1 207 ? -7.723 -24.594 -2.754 1 90.75 207 VAL A N 1
ATOM 1633 C CA . VAL A 1 207 ? -8.172 -25.203 -1.51 1 90.75 207 VAL A CA 1
ATOM 1634 C C . VAL A 1 207 ? -8.961 -24.188 -0.687 1 90.75 207 VAL A C 1
ATOM 1636 O O . VAL A 1 207 ? -10.047 -24.5 -0.183 1 90.75 207 VAL A O 1
ATOM 1639 N N . ILE A 1 208 ? -8.461 -23 -0.558 1 90.12 208 ILE A N 1
ATOM 1640 C CA . ILE A 1 208 ? -9.086 -21.969 0.271 1 90.12 208 ILE A CA 1
ATOM 1641 C C . ILE A 1 208 ? -10.453 -21.609 -0.303 1 90.12 208 ILE A C 1
ATOM 1643 O O . ILE A 1 208 ? -11.383 -21.281 0.441 1 90.12 208 ILE A O 1
ATOM 1647 N N . GLU A 1 209 ? -10.602 -21.75 -1.571 1 86.44 209 GLU A N 1
ATOM 1648 C CA . GLU A 1 209 ? -11.836 -21.359 -2.248 1 86.44 209 GLU A CA 1
ATOM 1649 C C . GLU A 1 209 ? -13.016 -22.203 -1.761 1 86.44 209 GLU A C 1
ATOM 1651 O O . GLU A 1 209 ? -14.156 -21.734 -1.775 1 86.44 209 GLU A O 1
ATOM 1656 N N . PHE A 1 210 ? -12.773 -23.359 -1.319 1 87.25 210 PHE A N 1
ATOM 1657 C CA . PHE A 1 210 ? -13.828 -24.219 -0.809 1 87.25 210 PHE A CA 1
ATOM 1658 C C . PHE A 1 210 ? -14.391 -23.672 0.496 1 87.25 210 PHE A C 1
ATOM 1660 O O . PHE A 1 210 ? -15.531 -23.969 0.862 1 87.25 210 PHE A O 1
ATOM 1667 N N . PHE A 1 211 ? -13.633 -22.875 1.133 1 89.06 211 PHE A N 1
ATOM 1668 C CA . PHE A 1 211 ? -14.031 -22.359 2.439 1 89.06 211 PHE A CA 1
ATOM 1669 C C . PHE A 1 211 ? -14.562 -20.938 2.324 1 89.06 211 PHE A C 1
ATOM 1671 O O . PHE A 1 211 ? -15.047 -20.375 3.305 1 89.06 211 PHE A O 1
ATOM 1678 N N . ARG A 1 212 ? -14.516 -20.375 1.231 1 87.12 212 ARG A N 1
ATOM 1679 C CA . ARG A 1 212 ? -14.93 -19 1.036 1 87.12 212 ARG A CA 1
ATOM 1680 C C . ARG A 1 212 ? -16.453 -18.875 1.052 1 87.12 212 ARG A C 1
ATOM 1682 O O . ARG A 1 212 ? -17.156 -19.75 0.547 1 87.12 212 ARG A O 1
ATOM 1689 N N . GLY A 1 213 ? -16.969 -17.734 1.688 1 80.69 213 GLY A N 1
ATOM 1690 C CA . GLY A 1 213 ? -18.406 -17.531 1.817 1 80.69 213 GLY A CA 1
ATOM 1691 C C . GLY A 1 213 ? -18.891 -16.203 1.264 1 80.69 213 GLY A C 1
ATOM 1692 O O . GLY A 1 213 ? -20.078 -15.906 1.299 1 80.69 213 GLY A O 1
ATOM 1693 N N . ASP A 1 214 ? -17.969 -15.453 0.811 1 75.12 214 ASP A N 1
ATOM 1694 C CA . ASP A 1 214 ? -18.375 -14.133 0.332 1 75.12 214 ASP A CA 1
ATOM 1695 C C . ASP A 1 214 ? -19.016 -14.227 -1.051 1 75.12 214 ASP A C 1
ATOM 1697 O O . ASP A 1 214 ? -18.672 -15.102 -1.844 1 75.12 214 ASP A O 1
ATOM 1701 N N . ILE A 1 215 ? -20.094 -13.453 -1.278 1 58.69 215 ILE A N 1
ATOM 1702 C CA . ILE A 1 215 ? -21 -13.5 -2.418 1 58.69 215 ILE A CA 1
ATOM 1703 C C . ILE A 1 215 ? -20.281 -13.039 -3.678 1 58.69 215 ILE A C 1
ATOM 1705 O O . ILE A 1 215 ? -20.562 -13.508 -4.781 1 58.69 215 ILE A O 1
ATOM 1709 N N . GLU A 1 216 ? -19.547 -12.055 -3.469 1 54.12 216 GLU A N 1
ATOM 1710 C CA . GLU A 1 216 ? -19.031 -11.344 -4.641 1 54.12 216 GLU A CA 1
ATOM 1711 C C . GLU A 1 216 ? -17.984 -12.172 -5.371 1 54.12 216 GLU A C 1
ATOM 1713 O O . GLU A 1 216 ? -17 -11.625 -5.871 1 54.12 216 GLU A O 1
ATOM 1718 N N . ARG A 1 217 ? -18.359 -13.555 -5.488 1 55.78 217 ARG A N 1
ATOM 1719 C CA . ARG A 1 217 ? -17.375 -14.359 -6.203 1 55.78 217 ARG A CA 1
ATOM 1720 C C . ARG A 1 217 ? -17.906 -14.781 -7.574 1 55.78 217 ARG A C 1
ATOM 1722 O O . ARG A 1 217 ? -19.109 -14.945 -7.762 1 55.78 217 ARG A O 1
ATOM 1729 N N . GLY A 1 218 ? -17.109 -14.359 -8.625 1 55.19 218 GLY A N 1
ATOM 1730 C CA . GLY A 1 218 ? -17.469 -14.836 -9.945 1 55.19 218 GLY A CA 1
ATOM 1731 C C . GLY A 1 218 ? -17.469 -16.344 -10.062 1 55.19 218 GLY A C 1
ATOM 1732 O O . GLY A 1 218 ? -16.828 -17.031 -9.266 1 55.19 218 GLY A O 1
ATOM 1733 N N . SER A 1 219 ? -18.516 -16.922 -10.672 1 55.41 219 SER A N 1
ATOM 1734 C CA . SER A 1 219 ? -18.547 -18.375 -10.844 1 55.41 219 SER A CA 1
ATOM 1735 C C . SER A 1 219 ? -18.484 -18.766 -12.312 1 55.41 219 SER A C 1
ATOM 1737 O O . SER A 1 219 ? -18.969 -18.016 -13.18 1 55.41 219 SER A O 1
ATOM 1739 N N . VAL A 1 220 ? -17.547 -19.609 -12.617 1 50.91 220 VAL A N 1
ATOM 1740 C CA . VAL A 1 220 ? -17.531 -20.281 -13.914 1 50.91 220 VAL A CA 1
ATOM 1741 C C . VAL A 1 220 ? -18.031 -21.719 -13.766 1 50.91 220 VAL A C 1
ATOM 1743 O O . VAL A 1 220 ? -17.281 -22.594 -13.328 1 50.91 220 VAL A O 1
ATOM 1746 N N . GLY A 1 221 ? -19.219 -21.891 -14.227 1 55.75 221 GLY A N 1
ATOM 1747 C CA . GLY A 1 221 ? -19.828 -23.203 -14.016 1 55.75 221 GLY A CA 1
ATOM 1748 C C . GLY A 1 221 ? -19.984 -23.547 -12.555 1 55.75 221 GLY A C 1
ATOM 1749 O O . GLY A 1 221 ? -20.594 -22.797 -11.789 1 55.75 221 GLY A O 1
ATOM 1750 N N . VAL A 1 222 ? -19.281 -24.75 -12.25 1 61.12 222 VAL A N 1
ATOM 1751 C CA . VAL A 1 222 ? -19.375 -25.281 -10.891 1 61.12 222 VAL A CA 1
ATOM 1752 C C . VAL A 1 222 ? -18.25 -24.703 -10.031 1 61.12 222 VAL A C 1
ATOM 1754 O O . VAL A 1 222 ? -18.344 -24.688 -8.805 1 61.12 222 VAL A O 1
ATOM 1757 N N . LEU A 1 223 ? -17.312 -24.234 -10.789 1 67.69 223 LEU A N 1
ATOM 1758 C CA . LEU A 1 223 ? -16.141 -23.719 -10.086 1 67.69 223 LEU A CA 1
ATOM 1759 C C . LEU A 1 223 ? -16.188 -22.188 -10.008 1 67.69 223 LEU A C 1
ATOM 1761 O O . LEU A 1 223 ? -16.781 -21.531 -10.867 1 67.69 223 LEU A O 1
ATOM 1765 N N . SER A 1 224 ? -15.617 -21.781 -8.977 1 72.44 224 SER A N 1
ATOM 1766 C CA . SER A 1 224 ? -15.445 -20.328 -8.891 1 72.44 224 SER A CA 1
ATOM 1767 C C . SER A 1 224 ? -14.414 -19.844 -9.906 1 72.44 224 SER A C 1
ATOM 1769 O O . SER A 1 224 ? -13.617 -20.625 -10.422 1 72.44 224 SER A O 1
ATOM 1771 N N . THR A 1 225 ? -14.453 -18.641 -10.297 1 71.56 225 THR A N 1
ATOM 1772 C CA . THR A 1 225 ? -13.484 -18.031 -11.203 1 71.56 225 THR A CA 1
ATOM 1773 C C . THR A 1 225 ? -12.062 -18.25 -10.703 1 71.56 225 THR A C 1
ATOM 1775 O O . THR A 1 225 ? -11.164 -18.562 -11.492 1 71.56 225 THR A O 1
ATOM 1778 N N . SER A 1 226 ? -11.938 -18.172 -9.43 1 74.5 226 SER A N 1
ATOM 1779 C CA . SER A 1 226 ? -10.617 -18.344 -8.836 1 74.5 226 SER A CA 1
ATOM 1780 C C . SER A 1 226 ? -10.125 -19.781 -9.016 1 74.5 226 SER A C 1
ATOM 1782 O O . SER A 1 226 ? -8.938 -20 -9.289 1 74.5 226 SER A O 1
ATOM 1784 N N . GLN A 1 227 ? -10.992 -20.688 -8.914 1 80.12 227 GLN A N 1
ATOM 1785 C CA . GLN A 1 227 ? -10.625 -22.094 -9.094 1 80.12 227 GLN A CA 1
ATOM 1786 C C . GLN A 1 227 ? -10.281 -22.375 -10.555 1 80.12 227 GLN A C 1
ATOM 1788 O O . GLN A 1 227 ? -9.336 -23.125 -10.836 1 80.12 227 GLN A O 1
ATOM 1793 N N . PHE A 1 228 ? -10.961 -21.812 -11.375 1 79.94 228 PHE A N 1
ATOM 1794 C CA . PHE A 1 228 ? -10.703 -21.969 -12.797 1 79.94 228 PHE A CA 1
ATOM 1795 C C . PHE A 1 228 ? -9.336 -21.406 -13.164 1 79.94 228 PHE A C 1
ATOM 1797 O O . PHE A 1 228 ? -8.547 -22.078 -13.844 1 79.94 228 PHE A O 1
ATOM 1804 N N . ILE A 1 229 ? -9.023 -20.297 -12.742 1 80.81 229 ILE A N 1
ATOM 1805 C CA . ILE A 1 229 ? -7.738 -19.641 -13 1 80.81 229 ILE A CA 1
ATOM 1806 C C . ILE A 1 229 ? -6.613 -20.469 -12.375 1 80.81 229 ILE A C 1
ATOM 1808 O O . ILE A 1 229 ? -5.535 -20.609 -12.969 1 80.81 229 ILE A O 1
ATOM 1812 N N . SER A 1 230 ? -6.934 -21.016 -11.242 1 86.81 230 SER A N 1
ATOM 1813 C CA . SER A 1 230 ? -5.926 -21.797 -10.531 1 86.81 230 SER A CA 1
ATOM 1814 C C . SER A 1 230 ? -5.508 -23.031 -11.344 1 86.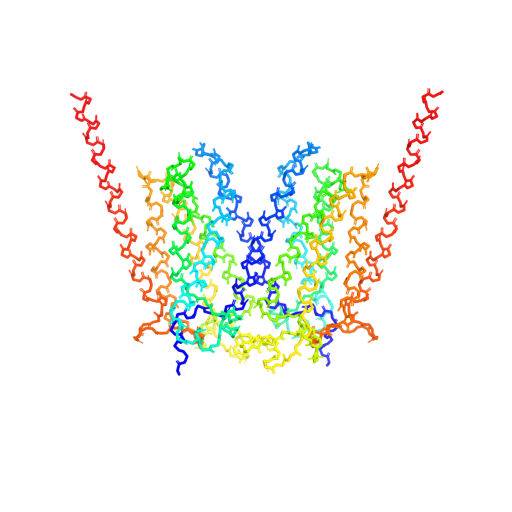81 230 SER A C 1
ATOM 1816 O O . SER A 1 230 ? -4.332 -23.406 -11.352 1 86.81 230 SER A O 1
ATOM 1818 N N . ILE A 1 231 ? -6.434 -23.578 -12.016 1 89.25 231 ILE A N 1
ATOM 1819 C CA . ILE A 1 231 ? -6.117 -24.75 -12.836 1 89.25 231 ILE A CA 1
ATOM 1820 C C . ILE A 1 231 ? -5.18 -24.344 -13.977 1 89.25 231 ILE A C 1
ATOM 1822 O O . ILE A 1 231 ? -4.148 -24.984 -14.195 1 89.25 231 ILE A O 1
ATOM 1826 N N . PHE A 1 232 ? -5.438 -23.297 -14.609 1 87.75 232 PHE A N 1
ATOM 1827 C CA . PHE A 1 232 ? -4.629 -22.812 -15.727 1 87.75 232 PHE A CA 1
ATOM 1828 C C . PHE A 1 232 ? -3.242 -22.391 -15.25 1 87.75 232 PHE A C 1
ATOM 1830 O O . PHE A 1 232 ? -2.238 -22.703 -15.898 1 87.75 232 PHE A O 1
ATOM 1837 N N . THR A 1 233 ? -3.26 -21.703 -14.172 1 90.25 233 THR A N 1
ATOM 1838 C CA . THR A 1 233 ? -1.979 -21.219 -13.68 1 90.25 233 THR A CA 1
ATOM 1839 C C . THR A 1 233 ? -1.122 -22.375 -13.164 1 90.25 233 THR A C 1
ATOM 1841 O O . THR A 1 233 ? 0.105 -22.344 -13.266 1 90.25 233 THR A O 1
ATOM 1844 N N . THR A 1 234 ? -1.755 -23.375 -12.602 1 93.88 234 THR A N 1
ATOM 1845 C CA . THR A 1 234 ? -1.015 -24.547 -12.18 1 93.88 234 THR A CA 1
ATOM 1846 C C . THR A 1 234 ? -0.389 -25.25 -13.383 1 93.88 234 THR A C 1
ATOM 18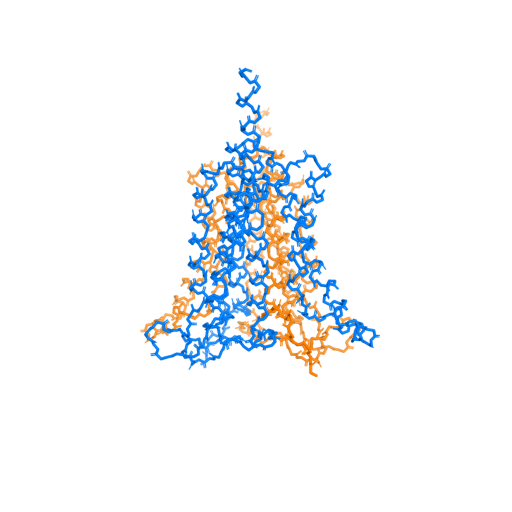48 O O . THR A 1 234 ? 0.788 -25.625 -13.352 1 93.88 234 THR A O 1
ATOM 1851 N N . VAL A 1 235 ? -1.158 -25.391 -14.422 1 95.12 235 VAL A N 1
ATOM 1852 C CA . VAL A 1 235 ? -0.671 -26.047 -15.633 1 95.12 235 VAL A CA 1
ATOM 1853 C C . VAL A 1 235 ? 0.475 -25.234 -16.234 1 95.12 235 VAL A C 1
ATOM 1855 O O . VAL A 1 235 ? 1.508 -25.797 -16.609 1 95.12 235 VAL A O 1
ATOM 1858 N N . ALA A 1 236 ? 0.313 -23.969 -16.297 1 93 236 ALA A N 1
ATOM 1859 C CA . ALA A 1 236 ? 1.364 -23.094 -16.812 1 93 236 ALA A CA 1
ATOM 1860 C C . ALA A 1 236 ? 2.633 -23.219 -15.969 1 93 236 ALA A C 1
ATOM 1862 O O . ALA A 1 236 ? 3.742 -23.219 -16.5 1 93 236 ALA A O 1
ATOM 1863 N N . GLY A 1 237 ? 2.457 -23.281 -14.656 1 95.38 237 GLY A N 1
ATOM 1864 C CA . GLY A 1 237 ? 3.594 -23.469 -13.766 1 95.38 237 GLY A CA 1
ATOM 1865 C C . GLY A 1 237 ? 4.324 -24.781 -13.984 1 95.38 237 GLY A C 1
ATOM 1866 O O . GLY A 1 237 ? 5.555 -24.812 -13.992 1 95.38 237 GLY A O 1
ATOM 1867 N N . ILE A 1 238 ? 3.59 -25.812 -14.195 1 96.5 238 ILE A N 1
ATOM 1868 C CA . ILE A 1 238 ? 4.172 -27.125 -14.422 1 96.5 238 ILE A CA 1
ATOM 1869 C C . ILE A 1 238 ? 4.938 -27.141 -15.742 1 96.5 238 ILE A C 1
ATOM 1871 O O . ILE A 1 238 ? 6.062 -27.641 -15.82 1 96.5 238 ILE A O 1
ATOM 1875 N N . ILE A 1 239 ? 4.355 -26.594 -16.75 1 96.12 239 ILE A N 1
ATOM 1876 C CA . ILE A 1 239 ? 5 -26.516 -18.047 1 96.12 239 ILE A CA 1
ATOM 1877 C C . ILE A 1 239 ? 6.301 -25.719 -17.938 1 96.12 239 ILE A C 1
ATOM 1879 O O . ILE A 1 239 ? 7.34 -26.141 -18.453 1 96.12 239 ILE A O 1
ATOM 1883 N N . LEU A 1 240 ? 6.207 -24.625 -17.281 1 94.88 240 LEU A N 1
ATOM 1884 C CA . LEU A 1 240 ? 7.398 -23.812 -17.094 1 94.88 240 LEU A CA 1
ATOM 1885 C C . LEU A 1 240 ? 8.477 -24.578 -16.328 1 94.88 240 LEU A C 1
ATOM 1887 O O . LEU A 1 240 ? 9.648 -24.531 -16.703 1 94.88 240 LEU A O 1
ATOM 1891 N N . LEU A 1 241 ? 8.102 -25.219 -15.328 1 95.69 241 LEU A N 1
ATOM 1892 C CA . LEU A 1 241 ? 9.055 -25.984 -14.516 1 95.69 241 LEU A CA 1
ATOM 1893 C C . LEU A 1 241 ? 9.742 -27.062 -15.352 1 95.69 241 LEU A C 1
ATOM 1895 O O . LEU A 1 241 ? 10.969 -27.188 -15.312 1 95.69 241 LEU A O 1
ATOM 1899 N N . LEU A 1 242 ? 9.016 -27.781 -16.094 1 95.56 242 LEU A N 1
ATOM 1900 C CA . LEU A 1 242 ? 9.555 -28.859 -16.922 1 95.56 242 LEU A CA 1
ATOM 1901 C C . LEU A 1 242 ? 10.469 -28.312 -18.016 1 95.56 242 LEU A C 1
ATOM 1903 O O . LEU A 1 242 ? 11.516 -28.891 -18.312 1 95.56 242 LEU A O 1
ATOM 1907 N N . THR A 1 243 ? 10.055 -27.234 -18.594 1 94.81 243 THR A N 1
ATOM 1908 C CA . THR A 1 243 ? 10.828 -26.641 -19.688 1 94.81 243 THR A CA 1
ATOM 1909 C C . THR A 1 243 ? 12.172 -26.125 -19.172 1 94.81 243 THR A C 1
ATOM 1911 O O . THR A 1 243 ? 13.203 -26.328 -19.812 1 94.81 243 THR A O 1
ATOM 1914 N N . VAL A 1 244 ? 12.125 -25.484 -18.047 1 93.62 244 VAL A N 1
ATOM 1915 C CA . VAL A 1 244 ? 13.359 -24.875 -17.562 1 93.62 244 VAL A CA 1
ATOM 1916 C C . VAL A 1 244 ? 14.297 -25.953 -17.031 1 93.62 244 VAL A C 1
ATOM 1918 O O . VAL A 1 244 ? 15.523 -25.844 -17.172 1 93.62 244 VAL A O 1
ATOM 1921 N N . VAL A 1 245 ? 13.781 -26.953 -16.438 1 91.19 245 VAL A N 1
ATOM 1922 C CA . VAL A 1 245 ? 14.602 -28.047 -15.93 1 91.19 245 VAL A CA 1
ATOM 1923 C C . VAL A 1 245 ? 15.211 -28.828 -17.094 1 91.19 245 VAL A C 1
ATOM 1925 O O . VAL A 1 245 ? 16.375 -29.219 -17.047 1 91.19 245 VAL A O 1
ATOM 1928 N N . LYS A 1 246 ? 14.438 -29.047 -18.078 1 92.31 246 LYS A N 1
ATOM 1929 C CA . LYS A 1 246 ? 14.93 -29.766 -19.25 1 92.31 246 LYS A CA 1
ATOM 1930 C C . LYS A 1 246 ? 16.047 -28.984 -19.938 1 92.31 246 LYS A C 1
ATOM 1932 O O . LYS A 1 246 ? 17.062 -29.562 -20.344 1 92.31 246 LYS A O 1
ATOM 1937 N N . LYS A 1 247 ? 15.805 -27.781 -20.047 1 90.81 247 LYS A N 1
ATOM 1938 C CA . LYS A 1 247 ? 16.812 -26.938 -20.688 1 90.81 247 LYS A CA 1
ATOM 1939 C C . LYS A 1 247 ? 18.125 -26.953 -19.891 1 90.81 247 LYS A C 1
ATOM 1941 O O . LYS A 1 247 ? 19.203 -26.969 -20.469 1 90.81 247 LYS A O 1
ATOM 1946 N N . GLN A 1 248 ? 18 -26.859 -18.656 1 89.25 248 GLN A N 1
ATOM 1947 C CA . GLN A 1 248 ? 19.188 -26.891 -17.781 1 89.25 248 GLN A CA 1
ATOM 1948 C C . GLN A 1 248 ? 19.938 -28.203 -17.922 1 89.25 248 GLN A C 1
ATOM 1950 O O . GLN A 1 248 ? 21.172 -28.234 -17.922 1 89.25 248 GLN A O 1
ATOM 1955 N N . LYS A 1 249 ? 19.25 -29.281 -18.016 1 87.69 249 LYS A N 1
ATOM 1956 C CA . LYS A 1 249 ? 19.875 -30.594 -18.156 1 87.69 249 LYS A CA 1
ATOM 1957 C C . LYS A 1 249 ? 20.578 -30.734 -19.5 1 87.69 249 LYS A C 1
ATOM 1959 O O . LYS A 1 249 ? 21.656 -31.328 -19.594 1 87.69 249 LYS A O 1
ATOM 1964 N N . GLN A 1 250 ? 19.953 -30.188 -20.453 1 88.19 250 GLN A N 1
ATOM 1965 C CA . GLN A 1 250 ? 20.547 -30.234 -21.781 1 88.19 250 GLN A CA 1
ATOM 1966 C C . GLN A 1 250 ? 21.844 -29.422 -21.844 1 88.19 250 GLN A C 1
ATOM 1968 O O . GLN A 1 250 ? 22.812 -29.828 -22.469 1 88.19 250 GLN A O 1
ATOM 1973 N N . GLU A 1 251 ? 21.734 -28.297 -21.266 1 85.25 251 GLU A N 1
ATOM 1974 C CA . GLU A 1 251 ? 22.922 -27.453 -21.25 1 85.25 251 GLU A CA 1
ATOM 1975 C C . GLU A 1 251 ? 24.047 -28.094 -20.438 1 85.25 251 GLU A C 1
ATOM 1977 O O . GLU A 1 251 ? 25.219 -28 -20.812 1 85.25 251 GLU A O 1
ATOM 1982 N N . ALA A 1 252 ? 23.766 -28.781 -19.391 1 84 252 ALA A N 1
ATOM 1983 C CA . ALA A 1 252 ? 24.75 -29.469 -18.562 1 84 252 ALA A CA 1
ATOM 1984 C C . ALA A 1 252 ? 25.391 -30.625 -19.344 1 84 252 ALA A C 1
ATOM 1986 O O . ALA A 1 252 ? 26.609 -30.859 -19.219 1 84 252 ALA A O 1
ATOM 1987 N N . ASN A 1 253 ? 24.594 -31.25 -20.109 1 83 253 ASN A N 1
ATOM 1988 C CA . ASN A 1 253 ? 25.078 -32.375 -20.906 1 83 253 ASN A CA 1
ATOM 1989 C C . ASN A 1 253 ? 26 -31.891 -22.016 1 83 253 ASN A C 1
ATOM 1991 O O . ASN A 1 253 ? 26.984 -32.562 -22.344 1 83 253 ASN A O 1
ATOM 1995 N N . ILE A 1 254 ? 25.641 -30.844 -22.578 1 83.94 254 ILE A N 1
ATOM 1996 C CA . ILE A 1 254 ? 26.453 -30.297 -23.656 1 83.94 254 ILE A CA 1
ATOM 1997 C C . ILE A 1 254 ? 27.812 -29.859 -23.109 1 83.94 254 ILE A C 1
ATOM 1999 O O . ILE A 1 254 ? 28.844 -30.094 -23.75 1 83.94 254 ILE A O 1
ATOM 2003 N N . ASN A 1 255 ? 27.797 -29.25 -21.938 1 79.25 255 ASN A N 1
ATOM 2004 C CA . ASN A 1 255 ? 29.031 -28.812 -21.328 1 79.25 255 ASN A CA 1
ATOM 2005 C C . ASN A 1 255 ? 29.906 -29.984 -20.906 1 79.25 255 ASN A C 1
ATOM 2007 O O . ASN A 1 255 ? 31.141 -29.906 -20.953 1 79.25 255 ASN A O 1
ATOM 2011 N N . LEU A 1 256 ? 29.344 -31.109 -20.469 1 77.38 256 LEU A N 1
ATOM 2012 C CA . LEU A 1 256 ? 30.078 -32.312 -20.094 1 77.38 256 LEU A CA 1
ATOM 2013 C C . LEU A 1 256 ? 30.672 -32.969 -21.328 1 77.38 256 LEU A C 1
ATOM 2015 O O . LEU A 1 256 ? 31.797 -33.5 -21.281 1 77.38 256 LEU A O 1
ATOM 2019 N N . ASN A 1 257 ? 29.984 -32.938 -22.359 1 79.81 257 ASN A N 1
ATOM 2020 C CA . ASN A 1 257 ? 30.469 -33.562 -23.594 1 79.81 257 ASN A CA 1
ATOM 2021 C C . ASN A 1 257 ? 31.531 -32.688 -24.266 1 79.81 257 ASN A C 1
ATOM 2023 O O . ASN A 1 257 ? 32.406 -33.219 -24.984 1 79.81 257 ASN A O 1
ATOM 2027 N N . SER A 1 258 ? 31.453 -31.375 -24.109 1 74.56 258 SER A N 1
ATOM 2028 C CA . SER A 1 258 ? 32.469 -30.516 -24.719 1 74.56 258 SER A CA 1
ATOM 2029 C C . SER A 1 258 ? 33.781 -30.562 -23.938 1 74.56 258 SER A C 1
ATOM 2031 O O . SER A 1 258 ? 34.812 -30.172 -24.453 1 74.56 258 SER A O 1
ATOM 2033 N N . LYS A 1 259 ? 33.656 -30.703 -22.844 1 64.88 259 LYS A N 1
ATOM 2034 C CA . LYS A 1 259 ? 34.875 -30.766 -22.062 1 64.88 259 LYS A CA 1
ATOM 2035 C C . LYS A 1 259 ? 35.562 -32.125 -22.234 1 64.88 259 LYS A C 1
ATOM 2037 O O . LYS A 1 259 ? 36.719 -32.281 -21.844 1 64.88 259 LYS A O 1
ATOM 2042 N N . GLY A 1 260 ? 34.938 -33.062 -22.656 1 52.03 260 GLY A N 1
ATOM 2043 C CA . GLY A 1 260 ? 35.594 -34.312 -22.969 1 52.03 260 GLY A CA 1
ATOM 2044 C C . GLY A 1 260 ? 35.938 -34.469 -24.438 1 52.03 260 GLY A C 1
ATOM 2045 O O . GLY A 1 260 ? 35.406 -33.75 -25.281 1 52.03 260 GLY A O 1
ATOM 2046 N N . MET B 1 1 ? -28.406 -9.977 -16.094 1 25.89 1 MET B N 1
ATOM 2047 C CA . MET B 1 1 ? -27.547 -10.914 -15.367 1 25.89 1 MET B CA 1
ATOM 2048 C C . MET B 1 1 ? -26.094 -10.461 -15.391 1 25.89 1 MET B C 1
ATOM 2050 O O . MET B 1 1 ? -25.516 -10.281 -16.469 1 25.89 1 MET B O 1
ATOM 2054 N N . HIS B 1 2 ? -25.75 -9.391 -14.82 1 37.09 2 HIS B N 1
ATOM 2055 C CA . HIS B 1 2 ? -24.438 -8.758 -14.805 1 37.09 2 HIS B CA 1
ATOM 2056 C C . HIS B 1 2 ? -23.328 -9.797 -14.75 1 37.09 2 HIS B C 1
ATOM 2058 O O . HIS B 1 2 ? -23.297 -10.625 -13.836 1 37.09 2 HIS B O 1
ATOM 2064 N N . ASN B 1 3 ? -23.125 -10.289 -15.773 1 36.41 3 ASN B N 1
ATOM 2065 C CA . ASN B 1 3 ? -22.109 -11.344 -15.898 1 36.41 3 ASN B CA 1
ATOM 2066 C C . ASN B 1 3 ? -20.953 -11.133 -14.93 1 36.41 3 ASN B C 1
ATOM 2068 O O . ASN B 1 3 ? -20.141 -10.227 -15.125 1 36.41 3 ASN B O 1
ATOM 2072 N N . GLU B 1 4 ? -21.234 -11.227 -13.672 1 42.44 4 GLU B N 1
ATOM 2073 C CA . GLU B 1 4 ? -20.547 -11.227 -12.383 1 42.44 4 GLU B CA 1
ATOM 2074 C C . GLU B 1 4 ? -19.281 -12.07 -12.438 1 42.44 4 GLU B C 1
ATOM 2076 O O . GLU B 1 4 ? -18.656 -12.32 -11.406 1 42.44 4 GLU B O 1
ATOM 2081 N N . LEU B 1 5 ? -19.312 -12.852 -13.477 1 42.97 5 LEU B N 1
ATOM 2082 C CA . LEU B 1 5 ? -18.344 -13.93 -13.594 1 42.97 5 LEU B CA 1
ATOM 2083 C C . LEU B 1 5 ? -17 -13.516 -13.008 1 42.97 5 LEU B C 1
ATOM 2085 O O . LEU B 1 5 ? -16.312 -14.312 -12.367 1 42.97 5 LEU B O 1
ATOM 2089 N N . LEU B 1 6 ? -16.328 -12.461 -13.641 1 49.22 6 LEU B N 1
ATOM 2090 C CA . LEU B 1 6 ? -14.891 -12.281 -13.453 1 49.22 6 LEU B CA 1
ATOM 2091 C C . LEU B 1 6 ? -14.609 -11.156 -12.461 1 49.22 6 LEU B C 1
ATOM 2093 O O . LEU B 1 6 ? -13.609 -10.445 -12.594 1 49.22 6 LEU B O 1
ATOM 2097 N N . HIS B 1 7 ? -15.648 -10.859 -11.734 1 48.44 7 HIS B N 1
ATOM 2098 C CA . HIS B 1 7 ? -15.398 -9.727 -10.844 1 48.44 7 HIS B CA 1
ATOM 2099 C C . HIS B 1 7 ? -14.586 -10.156 -9.633 1 48.44 7 HIS B C 1
ATOM 2101 O O . HIS B 1 7 ? -14.812 -11.227 -9.07 1 48.44 7 HIS B O 1
ATOM 2107 N N . ILE B 1 8 ? -13.406 -9.891 -9.57 1 46.19 8 ILE B N 1
ATOM 2108 C CA . ILE B 1 8 ? -12.594 -10.109 -8.375 1 46.19 8 ILE B CA 1
ATOM 2109 C C . ILE B 1 8 ? -13.086 -9.203 -7.25 1 46.19 8 ILE B C 1
ATOM 2111 O O . ILE B 1 8 ? -13.094 -7.977 -7.395 1 46.19 8 ILE B O 1
ATOM 2115 N N . GLY B 1 9 ? -13.672 -9.805 -6.117 1 52.59 9 GLY B N 1
ATOM 2116 C CA . GLY B 1 9 ? -13.891 -9.312 -4.77 1 52.59 9 GLY B CA 1
ATOM 2117 C C . GLY B 1 9 ? -14.219 -7.828 -4.727 1 52.59 9 GLY B C 1
ATOM 2118 O O . GLY B 1 9 ? -14.336 -7.184 -5.77 1 52.59 9 GLY B O 1
ATOM 2119 N N . PRO B 1 10 ? -14.484 -7.383 -3.494 1 58.25 10 PRO B N 1
ATOM 2120 C CA . PRO B 1 10 ? -14.852 -5.969 -3.42 1 58.25 10 PRO B CA 1
ATOM 2121 C C . PRO B 1 10 ? -13.773 -5.043 -3.984 1 58.25 10 PRO B C 1
ATOM 2123 O O . PRO B 1 10 ? -12.734 -4.84 -3.35 1 58.25 10 PRO B O 1
ATOM 2126 N N . LEU B 1 11 ? -13.781 -4.859 -5.281 1 60.47 11 LEU B N 1
ATOM 2127 C CA . LEU B 1 11 ? -12.906 -4.078 -6.145 1 60.47 11 LEU B CA 1
ATOM 2128 C C . LEU B 1 11 ? -12.602 -2.721 -5.523 1 60.47 11 LEU B C 1
ATOM 2130 O O . LEU B 1 11 ? -11.523 -2.164 -5.738 1 60.47 11 LEU B O 1
ATOM 2134 N N . THR B 1 12 ? -13.508 -2.395 -4.6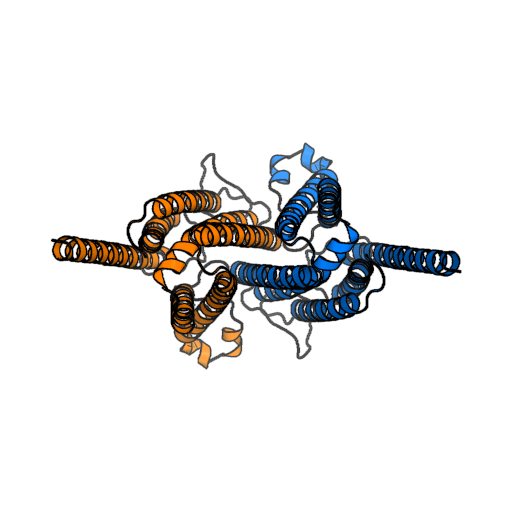72 1 66.44 12 THR B N 1
ATOM 2135 C CA . THR B 1 12 ? -13.32 -1.097 -4.027 1 66.44 12 THR B CA 1
ATOM 2136 C C . THR B 1 12 ? -12.102 -1.116 -3.107 1 66.44 12 THR B C 1
ATOM 2138 O O . THR B 1 12 ? -11.281 -0.202 -3.143 1 66.44 12 THR B O 1
ATOM 2141 N N . VAL B 1 13 ? -11.953 -2.252 -2.557 1 71.31 13 VAL B N 1
ATOM 2142 C CA . VAL B 1 13 ? -10.844 -2.342 -1.605 1 71.31 13 VAL B CA 1
ATOM 2143 C C . VAL B 1 13 ? -9.531 -2.555 -2.354 1 71.31 13 VAL B C 1
ATOM 2145 O O . VAL B 1 13 ? -8.508 -1.967 -2.002 1 71.31 13 VAL B O 1
ATOM 2148 N N . TYR B 1 14 ? -9.578 -3.166 -3.465 1 76.69 14 TYR B N 1
ATOM 2149 C CA . TYR B 1 14 ? -8.359 -3.479 -4.199 1 76.69 14 TYR B CA 1
ATOM 2150 C C . TYR B 1 14 ? -7.84 -2.252 -4.941 1 76.69 14 TYR B C 1
ATOM 2152 O O . TYR B 1 14 ? -6.625 -2.059 -5.062 1 76.69 14 TYR B O 1
ATOM 2160 N N . GLY B 1 15 ? -8.766 -1.515 -5.43 1 82.5 15 GLY B N 1
ATOM 2161 C CA . GLY B 1 15 ? -8.336 -0.256 -6.02 1 82.5 15 GLY B CA 1
ATOM 2162 C C . GLY B 1 15 ? -7.648 0.664 -5.031 1 82.5 15 GLY B C 1
ATOM 2163 O O . GLY B 1 15 ? -6.641 1.295 -5.359 1 82.5 15 GLY B O 1
ATOM 2164 N N . TYR B 1 16 ? -8.242 0.698 -3.914 1 87.06 16 TYR B N 1
ATOM 2165 C CA . TYR B 1 16 ? -7.629 1.482 -2.848 1 87.06 16 TYR B CA 1
ATOM 2166 C C . TYR B 1 16 ? -6.234 0.966 -2.521 1 87.06 16 TYR B C 1
ATOM 2168 O O . TYR B 1 16 ? -5.277 1.743 -2.449 1 87.06 16 TYR B O 1
ATOM 2176 N N . GLY B 1 17 ? -6.16 -0.316 -2.346 1 87.06 17 GLY B N 1
ATOM 2177 C CA . GLY B 1 17 ? -4.875 -0.918 -2.041 1 87.06 17 GLY B CA 1
ATOM 2178 C C . GLY B 1 17 ? -3.83 -0.666 -3.113 1 87.06 17 GLY B C 1
ATOM 2179 O O . GLY B 1 17 ? -2.666 -0.404 -2.805 1 87.06 17 GLY B O 1
ATOM 2180 N N . PHE B 1 18 ? -4.238 -0.677 -4.324 1 88.19 18 PHE B N 1
ATOM 2181 C CA . PHE B 1 18 ? -3.34 -0.418 -5.445 1 88.19 18 PHE B CA 1
ATOM 2182 C C . PHE B 1 18 ? -2.773 0.996 -5.367 1 88.19 18 PHE B C 1
ATOM 2184 O O . PHE B 1 18 ? -1.571 1.199 -5.551 1 88.19 18 PHE B O 1
ATOM 2191 N N . MET B 1 19 ? -3.596 1.893 -5.141 1 92.06 19 MET B N 1
ATOM 2192 C CA . MET B 1 19 ? -3.156 3.283 -5.078 1 92.06 19 MET B CA 1
ATOM 2193 C C . MET B 1 19 ? -2.234 3.512 -3.887 1 92.06 19 MET B C 1
ATOM 2195 O O . MET B 1 19 ? -1.295 4.305 -3.965 1 92.06 19 MET B O 1
ATOM 2199 N N . ILE B 1 20 ? -2.514 2.85 -2.791 1 91.81 20 ILE B N 1
ATOM 2200 C CA . ILE B 1 20 ? -1.623 2.939 -1.64 1 91.81 20 ILE B CA 1
ATOM 2201 C C . ILE B 1 20 ? -0.248 2.387 -2.006 1 91.81 20 ILE B C 1
ATOM 2203 O O . ILE B 1 20 ? 0.777 2.996 -1.689 1 91.81 20 ILE B O 1
ATOM 2207 N N . ALA B 1 21 ? -0.276 1.268 -2.656 1 91.25 21 ALA B N 1
ATOM 2208 C CA . ALA B 1 21 ? 0.982 0.665 -3.088 1 91.25 21 ALA B CA 1
ATOM 2209 C C . ALA B 1 21 ? 1.772 1.621 -3.977 1 91.25 21 ALA B C 1
ATOM 2211 O O . ALA B 1 21 ? 2.963 1.848 -3.752 1 91.25 21 ALA B O 1
ATOM 2212 N N . MET B 1 22 ? 1.126 2.18 -4.918 1 92.44 22 MET B N 1
ATOM 2213 C CA . MET B 1 22 ? 1.771 3.119 -5.828 1 92.44 22 MET B CA 1
ATOM 2214 C C . MET B 1 22 ? 2.277 4.348 -5.078 1 92.44 22 MET B C 1
ATOM 2216 O O . MET B 1 22 ? 3.369 4.844 -5.359 1 92.44 22 MET B O 1
ATOM 2220 N N . GLY B 1 23 ? 1.458 4.805 -4.195 1 94.75 23 GLY B N 1
ATOM 2221 C CA . GLY B 1 23 ? 1.847 5.965 -3.406 1 94.75 23 GLY B CA 1
ATOM 2222 C C . GLY B 1 23 ? 3.074 5.719 -2.551 1 94.75 23 GLY B C 1
ATOM 2223 O O . GLY B 1 23 ? 3.973 6.562 -2.488 1 94.75 23 GLY B O 1
ATOM 2224 N N . VAL B 1 24 ? 3.102 4.582 -1.943 1 92 24 VAL B N 1
ATOM 2225 C CA . VAL B 1 24 ? 4.23 4.227 -1.091 1 92 24 VAL B CA 1
ATOM 2226 C C . VAL B 1 24 ? 5.496 4.098 -1.937 1 92 24 VAL B C 1
ATOM 2228 O O . VAL B 1 24 ? 6.562 4.578 -1.547 1 92 24 VAL B O 1
ATOM 2231 N N . LEU B 1 25 ? 5.398 3.459 -3.059 1 89.31 25 LEU B N 1
ATOM 2232 C CA . LEU B 1 25 ? 6.543 3.291 -3.947 1 89.31 25 LEU B CA 1
ATOM 2233 C C . LEU B 1 25 ? 7.047 4.641 -4.449 1 89.31 25 LEU B C 1
ATOM 2235 O O . LEU B 1 25 ? 8.25 4.895 -4.461 1 89.31 25 LEU B O 1
ATOM 2239 N N . ALA B 1 26 ? 6.133 5.465 -4.812 1 92.06 26 ALA B N 1
ATOM 2240 C CA . ALA B 1 26 ? 6.512 6.797 -5.281 1 92.06 26 ALA B CA 1
ATOM 2241 C C . ALA B 1 26 ? 7.16 7.609 -4.164 1 92.06 26 ALA B C 1
ATOM 2243 O O . ALA B 1 26 ? 8.172 8.281 -4.383 1 92.06 26 ALA B O 1
ATOM 2244 N N . ALA B 1 27 ? 6.531 7.527 -3.066 1 93.5 27 ALA B N 1
ATOM 2245 C CA . ALA B 1 27 ? 7.059 8.25 -1.91 1 93.5 27 ALA B CA 1
ATOM 2246 C C . ALA B 1 27 ? 8.453 7.758 -1.548 1 93.5 27 ALA B C 1
ATOM 2248 O O . ALA B 1 27 ? 9.344 8.562 -1.245 1 93.5 27 ALA B O 1
ATOM 2249 N N . TRP B 1 28 ? 8.609 6.527 -1.587 1 86.5 28 TRP B N 1
ATOM 2250 C CA . TRP B 1 28 ? 9.906 5.938 -1.3 1 86.5 28 TRP B CA 1
ATOM 2251 C C . TRP B 1 28 ? 10.953 6.414 -2.301 1 86.5 28 TRP B C 1
ATOM 2253 O O . TRP B 1 28 ? 12.07 6.789 -1.917 1 86.5 28 TRP B O 1
ATOM 2263 N N . PHE B 1 29 ? 10.641 6.34 -3.521 1 86.19 29 PHE B N 1
ATOM 2264 C CA . PHE B 1 29 ? 11.547 6.746 -4.586 1 86.19 29 PHE B CA 1
ATOM 2265 C C . PHE B 1 29 ? 11.992 8.195 -4.398 1 86.19 29 PHE B C 1
ATOM 2267 O O . PHE B 1 29 ? 13.18 8.5 -4.457 1 86.19 29 PHE B O 1
ATOM 2274 N N . VAL B 1 30 ? 11.078 9.031 -4.129 1 92.38 30 VAL B N 1
ATOM 2275 C CA . VAL B 1 30 ? 11.375 10.453 -3.971 1 92.38 30 VAL B CA 1
ATOM 2276 C C . VAL B 1 30 ? 12.219 10.672 -2.721 1 92.38 30 VAL B C 1
ATOM 2278 O O . VAL B 1 30 ? 13.18 11.438 -2.74 1 92.38 30 VAL B O 1
ATOM 2281 N N . ALA B 1 31 ? 11.875 10.039 -1.645 1 92.62 31 ALA B N 1
ATOM 2282 C CA . ALA B 1 31 ? 12.625 10.18 -0.4 1 92.62 31 ALA B CA 1
ATOM 2283 C C . ALA B 1 31 ? 14.07 9.727 -0.581 1 92.62 31 ALA B C 1
ATOM 2285 O O . ALA B 1 31 ? 15 10.391 -0.113 1 92.62 31 ALA B O 1
ATOM 2286 N N . GLU B 1 32 ? 14.242 8.648 -1.247 1 87 32 GLU B N 1
ATOM 2287 C CA . GLU B 1 32 ? 15.586 8.117 -1.466 1 87 32 GLU B CA 1
ATOM 2288 C C . GLU B 1 32 ? 16.406 9.047 -2.355 1 87 32 GLU B C 1
ATOM 2290 O O . GLU B 1 32 ? 17.578 9.312 -2.072 1 87 32 GLU B O 1
ATOM 2295 N N . GLN B 1 33 ? 15.844 9.453 -3.414 1 90.44 33 GLN B N 1
ATOM 2296 C CA . GLN B 1 33 ? 16.547 10.359 -4.32 1 90.44 33 GLN B CA 1
ATOM 2297 C C . GLN B 1 33 ? 16.953 11.641 -3.607 1 90.44 33 GLN B C 1
ATOM 2299 O O . GLN B 1 33 ? 18.062 12.125 -3.779 1 90.44 33 GLN B O 1
ATOM 2304 N N . ARG B 1 34 ? 16.062 12.164 -2.881 1 94.62 34 ARG B N 1
ATOM 2305 C CA . ARG B 1 34 ? 16.359 13.398 -2.164 1 94.62 34 ARG B CA 1
ATOM 2306 C C . ARG B 1 34 ? 17.406 13.172 -1.081 1 94.62 34 ARG B C 1
ATOM 2308 O O . ARG B 1 34 ? 18.266 14.023 -0.849 1 94.62 34 ARG B O 1
ATOM 2315 N N . ALA B 1 35 ? 17.328 12.062 -0.421 1 93.69 35 ALA B N 1
ATOM 2316 C CA . ALA B 1 35 ? 18.312 11.734 0.595 1 93.69 35 ALA B CA 1
ATOM 2317 C C . ALA B 1 35 ? 19.719 11.633 -0.016 1 93.69 35 ALA B C 1
ATOM 2319 O O . ALA B 1 35 ? 20.688 12.117 0.565 1 93.69 35 ALA B O 1
ATOM 2320 N N . ARG B 1 36 ? 19.766 10.984 -1.098 1 90.88 36 ARG B N 1
ATOM 2321 C CA . ARG B 1 36 ? 21.031 10.859 -1.8 1 90.88 36 ARG B CA 1
ATOM 2322 C C . ARG B 1 36 ? 21.562 12.234 -2.203 1 90.88 36 ARG B C 1
ATOM 2324 O O . ARG B 1 36 ? 22.766 12.508 -2.051 1 90.88 36 ARG B O 1
ATOM 2331 N N . LYS B 1 37 ? 20.797 13.039 -2.713 1 93 37 LYS B N 1
ATOM 2332 C CA . LYS B 1 37 ? 21.188 14.383 -3.135 1 93 37 LYS B CA 1
ATOM 2333 C C . LYS B 1 37 ? 21.672 15.203 -1.949 1 93 37 LYS B C 1
ATOM 2335 O O . LYS B 1 37 ? 22.609 16 -2.086 1 93 37 LYS B O 1
ATOM 2340 N N . LEU B 1 38 ? 21.047 15.016 -0.86 1 93.56 38 LEU B N 1
ATOM 2341 C CA . LEU B 1 38 ? 21.391 15.773 0.337 1 93.56 38 LEU B CA 1
ATOM 2342 C C . LEU B 1 38 ? 22.5 15.086 1.117 1 93.56 38 LEU B C 1
ATOM 2344 O O . LEU B 1 38 ? 22.891 15.547 2.193 1 93.56 38 LEU B O 1
ATOM 2348 N N . LYS B 1 39 ? 22.938 13.844 0.594 1 92.94 39 LYS B N 1
ATOM 2349 C CA . LYS B 1 39 ? 24.016 13.062 1.202 1 92.94 39 LYS B CA 1
ATOM 2350 C C . LYS B 1 39 ? 23.641 12.609 2.607 1 92.94 39 LYS B C 1
ATOM 2352 O O . LYS B 1 39 ? 24.453 12.688 3.531 1 92.94 39 LYS B O 1
ATOM 2357 N N . LEU B 1 40 ? 22.438 12.398 2.816 1 92.44 40 LEU B N 1
ATOM 2358 C CA . LEU B 1 40 ? 21.953 11.82 4.07 1 92.44 40 LEU B CA 1
ATOM 2359 C C . LEU B 1 40 ? 22.047 10.297 4.039 1 92.44 40 LEU B C 1
ATOM 2361 O O . LEU B 1 40 ? 22.156 9.703 2.969 1 92.44 40 LEU B O 1
ATOM 2365 N N . ALA B 1 41 ? 22.047 9.703 5.18 1 91.69 41 ALA B N 1
ATOM 2366 C CA . ALA B 1 41 ? 22.156 8.25 5.273 1 91.69 41 ALA B CA 1
ATOM 2367 C C . ALA B 1 41 ? 20.875 7.57 4.797 1 91.69 41 ALA B C 1
ATOM 2369 O O . ALA B 1 41 ? 19.891 7.488 5.543 1 91.69 41 ALA B O 1
ATOM 2370 N N . CYS B 1 42 ? 20.906 6.992 3.666 1 87.06 42 CYS B N 1
ATOM 2371 C CA . CYS B 1 42 ? 19.734 6.418 2.994 1 87.06 42 CYS B CA 1
ATOM 2372 C C . CYS B 1 42 ? 19.297 5.129 3.68 1 87.06 42 CYS B C 1
ATOM 2374 O O . CYS B 1 42 ? 18.125 4.754 3.611 1 87.06 42 CYS B O 1
ATOM 2376 N N . GLU B 1 43 ? 20.219 4.504 4.332 1 85.25 43 GLU B N 1
ATOM 2377 C CA . GLU B 1 43 ? 19.938 3.209 4.941 1 85.25 43 GLU B CA 1
ATOM 2378 C C . GLU B 1 43 ? 18.906 3.338 6.059 1 85.25 43 GLU B C 1
ATOM 2380 O O . GLU B 1 43 ? 18.188 2.379 6.375 1 85.25 43 GLU B O 1
ATOM 2385 N N . HIS B 1 44 ? 18.812 4.504 6.625 1 90.44 44 HIS B N 1
ATOM 2386 C CA . HIS B 1 44 ? 17.938 4.703 7.77 1 90.44 44 HIS B CA 1
ATOM 2387 C C . HIS B 1 44 ? 16.516 5.035 7.32 1 90.44 44 HIS B C 1
ATOM 2389 O O . HIS B 1 44 ? 15.578 4.965 8.117 1 90.44 44 HIS B O 1
ATOM 2395 N N . ILE B 1 45 ? 16.375 5.375 6.117 1 87.38 45 ILE B N 1
ATOM 2396 C CA . ILE B 1 45 ? 15.078 5.824 5.625 1 87.38 45 ILE B CA 1
ATOM 2397 C C . ILE B 1 45 ? 14.07 4.68 5.711 1 87.38 45 ILE B C 1
ATOM 2399 O O . ILE B 1 45 ? 12.961 4.859 6.211 1 87.38 45 ILE B O 1
ATOM 2403 N N . PHE B 1 46 ? 14.445 3.539 5.285 1 85 46 PHE B N 1
ATOM 2404 C CA . PHE B 1 46 ? 13.57 2.373 5.328 1 85 46 PHE B CA 1
ATOM 2405 C C . PHE B 1 46 ? 13.109 2.09 6.754 1 85 46 PHE B C 1
ATOM 2407 O O . PHE B 1 46 ? 11.914 1.954 7.016 1 85 46 PHE B O 1
ATOM 2414 N N . TYR B 1 47 ? 14.062 2.053 7.578 1 88.5 47 TYR B N 1
ATOM 2415 C CA . TYR B 1 47 ? 13.758 1.723 8.969 1 88.5 47 TYR B CA 1
ATOM 2416 C C . TYR B 1 47 ? 12.906 2.805 9.609 1 88.5 47 TYR B C 1
ATOM 2418 O O . TYR B 1 47 ? 11.984 2.504 10.375 1 88.5 47 TYR B O 1
ATOM 2426 N N . LEU B 1 48 ? 13.242 3.953 9.297 1 90 48 LEU B N 1
ATOM 2427 C CA . LEU B 1 48 ? 12.469 5.066 9.844 1 90 48 LEU B CA 1
ATOM 2428 C C . LEU B 1 48 ? 11.008 4.973 9.414 1 90 48 LEU B C 1
ATOM 2430 O O . LEU B 1 48 ? 10.102 5.121 10.242 1 90 48 LEU B O 1
ATOM 2434 N N . VAL B 1 49 ? 10.766 4.695 8.172 1 88.88 49 VAL B N 1
ATOM 2435 C CA . VAL B 1 49 ? 9.406 4.629 7.641 1 88.88 49 VAL B CA 1
ATOM 2436 C C . VAL B 1 49 ? 8.656 3.471 8.297 1 88.88 49 VAL B C 1
ATOM 2438 O O . VAL B 1 49 ? 7.516 3.633 8.734 1 88.88 49 VAL B O 1
ATOM 2441 N N . VAL B 1 50 ? 9.25 2.367 8.391 1 89 50 VAL B N 1
ATOM 2442 C CA . VAL B 1 50 ? 8.633 1.167 8.938 1 89 50 VAL B CA 1
ATOM 2443 C C . VAL B 1 50 ? 8.297 1.387 10.414 1 89 50 VAL B C 1
ATOM 2445 O O . VAL B 1 50 ? 7.172 1.126 10.844 1 89 50 VAL B O 1
ATOM 2448 N N . TRP B 1 51 ? 9.211 1.893 11.117 1 90.69 51 TRP B N 1
ATOM 2449 C CA . TRP B 1 51 ? 8.992 2.1 12.547 1 90.69 51 TRP B CA 1
ATOM 2450 C C . TRP B 1 51 ? 7.938 3.172 12.789 1 90.69 51 TRP B C 1
ATOM 2452 O O . TRP B 1 51 ? 7.117 3.049 13.695 1 90.69 51 TRP B O 1
ATOM 2462 N N . CYS B 1 52 ? 8 4.211 12.047 1 91.88 52 CYS B N 1
ATOM 2463 C CA . CYS B 1 52 ? 6.992 5.254 12.188 1 91.88 52 CYS B CA 1
ATOM 2464 C C . CYS B 1 52 ? 5.602 4.711 11.875 1 91.88 52 CYS B C 1
ATOM 2466 O O . CYS B 1 52 ? 4.633 5.051 12.562 1 91.88 52 CYS B O 1
ATOM 2468 N N . ALA B 1 53 ? 5.57 3.887 10.844 1 89 53 ALA B N 1
ATOM 2469 C CA . ALA B 1 53 ? 4.289 3.293 10.469 1 89 53 ALA B CA 1
ATOM 2470 C C . ALA B 1 53 ? 3.762 2.385 11.57 1 89 53 ALA B C 1
ATOM 2472 O O . ALA B 1 53 ? 2.598 2.488 11.969 1 89 53 ALA B O 1
ATOM 2473 N N . ILE B 1 54 ? 4.586 1.543 12.07 1 90.12 54 ILE B N 1
ATOM 2474 C CA . ILE B 1 54 ? 4.203 0.61 13.125 1 90.12 54 ILE B CA 1
ATOM 2475 C C . ILE B 1 54 ? 3.836 1.383 14.391 1 90.12 54 ILE B C 1
ATOM 2477 O O . ILE B 1 54 ? 2.805 1.115 15.008 1 90.12 54 ILE B O 1
ATOM 2481 N N . GLY B 1 55 ? 4.703 2.273 14.734 1 91.62 55 GLY B N 1
ATOM 2482 C CA . GLY B 1 55 ? 4.445 3.082 15.914 1 91.62 55 GLY B CA 1
ATOM 2483 C C . GLY B 1 55 ? 3.168 3.896 15.812 1 91.62 55 GLY B C 1
ATOM 2484 O O . GLY B 1 55 ? 2.414 4.004 16.781 1 91.62 55 GLY B O 1
ATOM 2485 N N . GLY B 1 56 ? 2.984 4.5 14.703 1 89.5 56 GLY B N 1
ATOM 2486 C CA . GLY B 1 56 ? 1.767 5.27 14.492 1 89.5 56 GLY B CA 1
ATOM 2487 C C . GLY B 1 56 ? 0.508 4.426 14.562 1 89.5 56 GLY B C 1
ATOM 2488 O O . GLY B 1 56 ? -0.458 4.797 15.234 1 89.5 56 GLY B O 1
ATOM 2489 N N . PHE B 1 57 ? 0.526 3.338 13.898 1 86 57 PHE B N 1
ATOM 2490 C CA . PHE B 1 57 ? -0.626 2.445 13.898 1 86 57 PHE B CA 1
ATOM 2491 C C . PHE B 1 57 ? -0.908 1.922 15.305 1 86 57 PHE B C 1
ATOM 2493 O O . PHE B 1 57 ? -2.055 1.933 15.758 1 86 57 PHE B O 1
ATOM 2500 N N . ALA B 1 58 ? 0.08 1.456 15.961 1 88.75 58 ALA B N 1
ATOM 2501 C CA . ALA B 1 58 ? -0.057 0.91 17.312 1 88.75 58 ALA B CA 1
ATOM 2502 C C . ALA B 1 58 ? -0.584 1.964 18.281 1 88.75 58 ALA B C 1
ATOM 2504 O O . ALA B 1 58 ? -1.473 1.685 19.078 1 88.75 58 ALA B O 1
ATOM 2505 N N . SER B 1 59 ? -0.077 3.115 18.156 1 90 59 SER B N 1
ATOM 2506 C CA . SER B 1 59 ? -0.478 4.176 19.078 1 90 59 SER B CA 1
ATOM 2507 C C . SER B 1 59 ? -1.912 4.625 18.812 1 90 59 SER B C 1
ATOM 2509 O O . SER B 1 59 ? -2.625 5.02 19.75 1 90 59 SER B O 1
ATOM 2511 N N . ALA B 1 60 ? -2.289 4.613 17.594 1 84.75 60 ALA B N 1
ATOM 2512 C CA . ALA B 1 60 ? -3.678 4.93 17.281 1 84.75 60 ALA B CA 1
ATOM 2513 C C . ALA B 1 60 ? -4.637 3.943 17.938 1 84.75 60 ALA B C 1
ATOM 2515 O O . ALA B 1 60 ? -5.672 4.34 18.469 1 84.75 60 ALA B O 1
ATOM 2516 N N . LYS B 1 61 ? -4.289 2.701 17.938 1 81.94 61 LYS B N 1
ATOM 2517 C CA . LYS B 1 61 ? -5.109 1.654 18.531 1 81.94 61 LYS B CA 1
ATOM 2518 C C . LYS B 1 61 ? -5.086 1.739 20.047 1 81.94 61 LYS B C 1
ATOM 2520 O O . LYS B 1 61 ? -6.117 1.569 20.703 1 81.94 61 LYS B O 1
ATOM 2525 N N . ILE B 1 62 ? -3.893 1.958 20.562 1 85.81 62 ILE B N 1
ATOM 2526 C CA . ILE B 1 62 ? -3.742 2.055 22.016 1 85.81 62 ILE B CA 1
ATOM 2527 C C . ILE B 1 62 ? -4.582 3.217 22.547 1 85.81 62 ILE B C 1
ATOM 2529 O O . ILE B 1 62 ? -5.289 3.072 23.547 1 85.81 62 ILE B O 1
ATOM 2533 N N . LEU B 1 63 ? -4.477 4.332 21.891 1 81.12 63 LEU B N 1
ATOM 2534 C CA . LEU B 1 63 ? -5.262 5.477 22.344 1 81.12 63 LEU B CA 1
ATOM 2535 C C . LEU B 1 63 ? -6.758 5.188 22.234 1 81.12 63 LEU B C 1
ATOM 2537 O O . LEU B 1 63 ? -7.543 5.66 23.047 1 81.12 63 LEU B O 1
ATOM 2541 N N . PHE B 1 64 ? -7.133 4.441 21.266 1 77.69 64 PHE B N 1
ATOM 2542 C CA . PHE B 1 64 ? -8.531 4.035 21.125 1 77.69 64 PHE B CA 1
ATOM 2543 C C . PHE B 1 64 ? -8.969 3.189 22.312 1 77.69 64 PHE B C 1
ATOM 2545 O O . PHE B 1 64 ? -10.062 3.393 22.859 1 77.69 64 PHE B O 1
ATOM 2552 N N . TRP B 1 65 ? -8.117 2.279 22.688 1 78.94 65 TRP B N 1
ATOM 2553 C CA . TRP B 1 65 ? -8.414 1.428 23.828 1 78.94 65 TRP B CA 1
ATOM 2554 C C . TRP B 1 65 ? -8.508 2.25 25.109 1 78.94 65 TRP B C 1
ATOM 2556 O O . TRP B 1 65 ? -9.359 1.992 25.969 1 78.94 65 TRP B O 1
ATOM 2566 N N . VAL B 1 66 ? -7.652 3.232 25.188 1 80.06 66 VAL B N 1
ATOM 2567 C CA . VAL B 1 66 ? -7.598 4.066 26.391 1 80.06 66 VAL B CA 1
ATOM 2568 C C . VAL B 1 66 ? -8.836 4.961 26.453 1 80.06 66 VAL B C 1
ATOM 2570 O O . VAL B 1 66 ? -9.398 5.176 27.531 1 80.06 66 VAL B O 1
ATOM 2573 N N . THR B 1 67 ? -9.258 5.461 25.344 1 75.69 67 THR B N 1
ATOM 2574 C CA . THR B 1 67 ? -10.414 6.352 25.312 1 75.69 67 THR B CA 1
ATOM 2575 C C . THR B 1 67 ? -11.703 5.57 25.562 1 75.69 67 THR B C 1
ATOM 2577 O O . THR B 1 67 ? -12.703 6.141 26 1 75.69 67 THR B O 1
ATOM 2580 N N . ASN B 1 68 ? -11.742 4.379 25.141 1 74.25 68 ASN B N 1
ATOM 2581 C CA . ASN B 1 68 ? -12.891 3.518 25.406 1 74.25 68 ASN B CA 1
ATOM 2582 C C . ASN B 1 68 ? -12.609 2.527 26.531 1 74.25 68 ASN B C 1
ATOM 2584 O O . ASN B 1 68 ? -12.984 1.355 26.438 1 74.25 68 ASN B O 1
ATOM 2588 N N . TRP B 1 69 ? -11.93 2.998 27.359 1 75.56 69 TRP B N 1
ATOM 2589 C CA . TRP B 1 69 ? -11.453 2.117 28.422 1 75.56 69 TRP B CA 1
ATOM 2590 C C . TRP B 1 69 ? -12.625 1.487 29.172 1 75.56 69 TRP B C 1
ATOM 2592 O O . TRP B 1 69 ? -12.547 0.333 29.609 1 75.56 69 TRP B O 1
ATOM 2602 N N . ARG B 1 70 ? -13.703 2.146 29.359 1 72.69 70 ARG B N 1
ATOM 2603 C CA . ARG B 1 70 ? -14.859 1.594 30.062 1 72.69 70 ARG B CA 1
ATOM 2604 C C . ARG B 1 70 ? -15.445 0.408 29.312 1 72.69 70 ARG B C 1
ATOM 2606 O O . ARG B 1 70 ? -15.742 -0.63 29.906 1 72.69 70 ARG B O 1
ATOM 2613 N N . GLU B 1 71 ? -15.594 0.688 28.016 1 71.5 71 GLU B N 1
ATOM 2614 C CA . GLU B 1 71 ? -16.109 -0.392 27.188 1 71.5 71 GLU B CA 1
ATOM 2615 C C . GLU B 1 71 ? -15.102 -1.527 27.062 1 71.5 71 GLU B C 1
ATOM 2617 O O . GLU B 1 71 ? -15.484 -2.695 26.953 1 71.5 71 GLU B O 1
ATOM 2622 N N . PHE B 1 72 ? -13.906 -1.114 27.172 1 68.19 72 PHE B N 1
ATOM 2623 C CA . PHE B 1 72 ? -12.836 -2.102 27.062 1 68.19 72 PHE B CA 1
ATOM 2624 C C . PHE B 1 72 ? -12.844 -3.033 28.266 1 68.19 72 PHE B C 1
ATOM 2626 O O . PHE B 1 72 ? -12.633 -4.242 28.125 1 68.19 72 PHE B O 1
ATOM 2633 N N . LEU B 1 73 ? -13.094 -2.502 29.328 1 73.44 73 LEU B N 1
ATOM 2634 C CA . LEU B 1 73 ? -13.125 -3.305 30.547 1 73.44 73 LEU B CA 1
ATOM 2635 C C . LEU B 1 73 ? -14.328 -4.242 30.547 1 73.44 73 LEU B C 1
ATOM 2637 O O . LEU B 1 73 ? -14.25 -5.359 31.062 1 73.44 73 LEU B O 1
ATOM 2641 N N . GLN B 1 74 ? -15.391 -3.846 29.953 1 73.25 74 GLN B N 1
ATOM 2642 C CA . GLN B 1 74 ? -16.609 -4.645 29.938 1 73.25 74 GLN B CA 1
ATOM 2643 C C . GLN B 1 74 ? -16.531 -5.762 28.906 1 73.25 74 GLN B C 1
ATOM 2645 O O . GLN B 1 74 ? -16.938 -6.891 29.172 1 73.25 74 GLN B O 1
ATOM 2650 N N . ASN B 1 75 ? -16.062 -5.402 27.797 1 71.44 75 ASN B N 1
ATOM 2651 C CA . ASN B 1 75 ? -15.953 -6.387 26.719 1 71.44 75 ASN B CA 1
ATOM 2652 C C . ASN B 1 75 ? -14.648 -6.242 25.938 1 71.44 75 ASN B C 1
ATOM 2654 O O . ASN B 1 75 ? -14.641 -5.77 24.812 1 71.44 75 ASN B O 1
ATOM 2658 N N . PRO B 1 76 ? -13.602 -6.73 26.516 1 67.69 76 PRO B N 1
ATOM 2659 C CA . PRO B 1 76 ? -12.289 -6.523 25.891 1 67.69 76 PRO B CA 1
ATOM 2660 C C . PRO B 1 76 ? -12.172 -7.168 24.516 1 67.69 76 PRO B C 1
ATOM 2662 O O . PRO B 1 76 ? -11.562 -6.598 23.609 1 67.69 76 PRO B O 1
ATOM 2665 N N . ARG B 1 77 ? -12.758 -8.25 24.375 1 63.28 77 ARG B N 1
ATOM 2666 C CA . ARG B 1 77 ? -12.617 -8.961 23.109 1 63.28 77 ARG B CA 1
ATOM 2667 C C . ARG B 1 77 ? -13.281 -8.195 21.969 1 63.28 77 ARG B C 1
ATOM 2669 O O . ARG B 1 77 ? -12.781 -8.188 20.844 1 63.28 77 ARG B O 1
ATOM 2676 N N . GLN B 1 78 ? -14.336 -7.57 22.297 1 61.28 78 GLN B N 1
ATOM 2677 C CA . GLN B 1 78 ? -15.07 -6.824 21.281 1 61.28 78 GLN B CA 1
ATOM 2678 C C . GLN B 1 78 ? -14.297 -5.59 20.844 1 61.28 78 GLN B C 1
ATOM 2680 O O . GLN B 1 78 ? -14.273 -5.25 19.656 1 61.28 78 GLN B O 1
ATOM 2685 N N . ILE B 1 79 ? -13.68 -5.059 21.828 1 59.66 79 ILE B N 1
ATOM 2686 C CA . ILE B 1 79 ? -13.031 -3.783 21.547 1 59.66 79 ILE B CA 1
ATOM 2687 C C . ILE B 1 79 ? -11.703 -4.027 20.828 1 59.66 79 ILE B C 1
ATOM 2689 O O . ILE B 1 79 ? -11.32 -3.273 19.938 1 59.66 79 ILE B O 1
ATOM 2693 N N . ILE B 1 80 ? -11.016 -5.039 21.312 1 60.78 80 ILE B N 1
ATOM 2694 C CA . ILE B 1 80 ? -9.742 -5.359 20.672 1 60.78 80 ILE B CA 1
ATOM 2695 C C . ILE B 1 80 ? -9.953 -5.664 19.203 1 60.78 80 ILE B C 1
ATOM 2697 O O . ILE B 1 80 ? -9.148 -5.273 18.344 1 60.78 80 ILE B O 1
ATOM 2701 N N . GLY B 1 81 ? -11.023 -6.195 18.953 1 60 81 GLY B N 1
ATOM 2702 C CA . GLY B 1 81 ? -11.344 -6.566 17.578 1 60 81 GLY B CA 1
ATOM 2703 C C . GLY B 1 81 ? -12.07 -5.48 16.812 1 60 81 GLY B C 1
ATOM 2704 O O . GLY B 1 81 ? -12.375 -5.641 15.633 1 60 81 GLY B O 1
ATOM 2705 N N . SER B 1 82 ? -12.305 -4.426 17.594 1 61.09 82 SER B N 1
ATOM 2706 C CA . SER B 1 82 ? -13.086 -3.367 16.953 1 61.09 82 SER B CA 1
ATOM 2707 C C . SER B 1 82 ? -12.242 -2.588 15.953 1 61.09 82 SER B C 1
ATOM 2709 O O . SER B 1 82 ? -11.016 -2.611 16.016 1 61.09 82 SER B O 1
ATOM 2711 N N . ASP B 1 83 ? -12.898 -2.055 15.008 1 62.53 83 ASP B N 1
ATOM 2712 C CA . ASP B 1 83 ? -12.266 -1.373 13.883 1 62.53 83 ASP B CA 1
ATOM 2713 C C . ASP B 1 83 ? -11.945 0.079 14.234 1 62.53 83 ASP B C 1
ATOM 2715 O O . ASP B 1 83 ? -11.539 0.856 13.367 1 62.53 83 ASP B O 1
ATOM 2719 N N . GLY B 1 84 ? -11.938 0.368 15.555 1 64.31 84 GLY B N 1
ATOM 2720 C CA . GLY B 1 84 ? -11.773 1.772 15.891 1 64.31 84 GLY B CA 1
ATOM 2721 C C . GLY B 1 84 ? -10.32 2.18 16.047 1 64.31 84 GLY B C 1
ATOM 2722 O O . GLY B 1 84 ? -9.477 1.371 16.453 1 64.31 84 GLY B O 1
ATOM 2723 N N . PHE B 1 85 ? -9.93 3.33 15.562 1 72.19 85 PHE B N 1
ATOM 2724 C CA . PHE B 1 85 ? -8.625 3.959 15.719 1 72.19 85 PHE B CA 1
ATOM 2725 C C . PHE B 1 85 ? -8.766 5.449 16 1 72.19 85 PHE B C 1
ATOM 2727 O O . PHE B 1 85 ? -9.727 6.082 15.562 1 72.19 85 PHE B O 1
ATOM 2734 N N . VAL B 1 86 ? -7.863 5.887 16.906 1 71.62 86 VAL B N 1
ATOM 2735 C CA . VAL B 1 86 ? -7.824 7.324 17.156 1 71.62 86 VAL B CA 1
ATOM 2736 C C . VAL B 1 86 ? -6.672 7.957 16.391 1 71.62 86 VAL B C 1
ATOM 2738 O O . VAL B 1 86 ? -5.504 7.645 16.641 1 71.62 86 VAL B O 1
ATOM 2741 N N . VAL B 1 87 ? -6.934 8.859 15.523 1 72.38 87 VAL B N 1
ATOM 2742 C CA . VAL B 1 87 ? -5.977 9.461 14.602 1 72.38 87 VAL B CA 1
ATOM 2743 C C . VAL B 1 87 ? -4.898 10.203 15.391 1 72.38 87 VAL B C 1
ATOM 2745 O O . VAL B 1 87 ? -3.713 10.133 15.047 1 72.38 87 VAL B O 1
ATOM 2748 N N . TYR B 1 88 ? -5.27 10.891 16.422 1 73.69 88 TYR B N 1
ATOM 2749 C CA . TYR B 1 88 ? -4.312 11.641 17.234 1 73.69 88 TYR B CA 1
ATOM 2750 C C . TYR B 1 88 ? -3.207 10.727 17.75 1 73.69 88 TYR B C 1
ATOM 2752 O O . TYR B 1 88 ? -2.041 11.125 17.797 1 73.69 88 TYR B O 1
ATOM 2760 N N . GLY B 1 89 ? -3.678 9.648 18.125 1 79.12 89 GLY B N 1
ATOM 2761 C CA . GLY B 1 89 ? -2.691 8.68 18.594 1 79.12 89 GLY B CA 1
ATOM 2762 C C . GLY B 1 89 ? -1.701 8.281 17.516 1 79.12 89 GLY B C 1
ATOM 2763 O O . GLY B 1 89 ? -0.509 8.125 17.797 1 79.12 89 GLY B O 1
ATOM 2764 N N . GLY B 1 90 ? -2.234 8.172 16.359 1 83.5 90 GLY B N 1
ATOM 2765 C CA . GLY B 1 90 ? -1.367 7.809 15.258 1 83.5 90 GLY B CA 1
ATOM 2766 C C . GLY B 1 90 ? -0.336 8.875 14.93 1 83.5 90 GLY B C 1
ATOM 2767 O O . GLY B 1 90 ? 0.834 8.562 14.703 1 83.5 90 GLY B O 1
ATOM 2768 N N . ILE B 1 91 ? -0.728 10.062 14.922 1 81.19 91 ILE B N 1
ATOM 2769 C CA . ILE B 1 91 ? 0.156 11.18 14.602 1 81.19 91 ILE B CA 1
ATOM 2770 C C . ILE B 1 91 ? 1.23 11.312 15.68 1 81.19 91 ILE B C 1
ATOM 2772 O O . ILE B 1 91 ? 2.426 11.336 15.375 1 81.19 91 ILE B O 1
ATOM 2776 N N . ILE B 1 92 ? 0.807 11.328 16.891 1 86.06 92 ILE B N 1
ATOM 2777 C CA . ILE B 1 92 ? 1.72 11.492 18.016 1 86.06 92 ILE B CA 1
ATOM 2778 C C . ILE B 1 92 ? 2.68 10.305 18.078 1 86.06 92 ILE B C 1
ATOM 2780 O O . ILE B 1 92 ? 3.893 10.484 18.188 1 86.06 92 ILE B O 1
ATOM 2784 N N . GLY B 1 93 ? 2.062 9.164 17.969 1 90.62 93 GLY B N 1
ATOM 2785 C CA . GLY B 1 93 ? 2.887 7.969 18.016 1 90.62 93 GLY B CA 1
ATOM 2786 C C . GLY B 1 93 ? 3.898 7.895 16.891 1 90.62 93 GLY B C 1
ATOM 2787 O O . GLY B 1 93 ? 5.059 7.535 17.109 1 90.62 93 GLY B O 1
ATOM 2788 N N . GLY B 1 94 ? 3.498 8.195 15.734 1 91.12 94 GLY B N 1
ATOM 2789 C CA . GLY B 1 94 ? 4.41 8.203 14.609 1 91.12 94 GLY B CA 1
ATOM 2790 C C . GLY B 1 94 ? 5.559 9.18 14.773 1 91.12 94 GLY B C 1
ATOM 2791 O O . GLY B 1 94 ? 6.715 8.836 14.531 1 91.12 94 GLY B O 1
ATOM 2792 N N . ILE B 1 95 ? 5.301 10.359 15.211 1 90.62 95 ILE B N 1
ATOM 2793 C CA . ILE B 1 95 ? 6.316 11.391 15.414 1 90.62 95 ILE B CA 1
ATOM 2794 C C . ILE B 1 95 ? 7.262 10.977 16.531 1 90.62 95 ILE B C 1
ATOM 2796 O O . ILE B 1 95 ? 8.484 11.102 16.406 1 90.62 95 ILE B O 1
ATOM 2800 N N . LEU B 1 96 ? 6.664 10.461 17.547 1 93.88 96 LEU B N 1
ATOM 2801 C CA . LEU B 1 96 ? 7.461 10.07 18.703 1 93.88 96 LEU B CA 1
ATOM 2802 C C . LEU B 1 96 ? 8.43 8.953 18.344 1 93.88 96 LEU B C 1
ATOM 2804 O O . LEU B 1 96 ? 9.602 8.992 18.734 1 93.88 96 LEU B O 1
ATOM 2808 N N . VAL B 1 97 ? 7.953 8 17.703 1 95.06 97 VAL B N 1
ATOM 2809 C CA . VAL B 1 97 ? 8.797 6.875 17.312 1 95.06 97 VAL B CA 1
ATOM 2810 C C . VAL B 1 97 ? 9.883 7.352 16.344 1 95.06 97 VAL B C 1
ATOM 2812 O O . VAL B 1 97 ? 11.023 6.902 16.422 1 95.06 97 VAL B O 1
ATOM 2815 N N . GLY B 1 98 ? 9.523 8.18 15.445 1 94.75 98 GLY B N 1
ATOM 2816 C CA . GLY B 1 98 ? 10.516 8.766 14.555 1 94.75 98 GLY B CA 1
ATOM 2817 C C . GLY B 1 98 ? 11.594 9.539 15.297 1 94.75 98 GLY B C 1
ATOM 2818 O O . GLY B 1 98 ? 12.781 9.406 14.992 1 94.75 98 GLY B O 1
ATOM 2819 N N . TRP B 1 99 ? 11.172 10.312 16.234 1 95.5 99 TRP B N 1
ATOM 2820 C CA . TRP B 1 99 ? 12.109 11.078 17.047 1 95.5 99 TRP B CA 1
ATOM 2821 C C . TRP B 1 99 ? 13.031 10.148 17.844 1 95.5 99 TRP B C 1
ATOM 2823 O O . TRP B 1 99 ? 14.242 10.367 17.891 1 95.5 99 TRP B O 1
ATOM 2833 N N . LEU B 1 100 ? 12.453 9.164 18.438 1 96.69 100 LEU B N 1
ATOM 2834 C CA . LEU B 1 100 ? 13.219 8.203 19.234 1 96.69 100 LEU B CA 1
ATOM 2835 C C . LEU B 1 100 ? 14.242 7.477 18.359 1 96.69 100 LEU B C 1
ATOM 2837 O O . LEU B 1 100 ? 15.383 7.277 18.781 1 96.69 100 LEU B O 1
ATOM 2841 N N . TYR B 1 101 ? 13.805 7.09 17.234 1 95.94 101 TYR B N 1
ATOM 2842 C CA . TYR B 1 101 ? 14.711 6.41 16.312 1 95.94 101 TYR B CA 1
ATOM 2843 C C . TYR B 1 101 ? 15.898 7.301 15.961 1 95.94 101 TYR B C 1
ATOM 2845 O O . TYR B 1 101 ? 17.047 6.848 15.977 1 95.94 101 TYR B O 1
ATOM 2853 N N . CYS B 1 102 ? 15.672 8.516 15.602 1 95.31 102 CYS B N 1
ATOM 2854 C CA . CYS B 1 102 ? 16.734 9.453 15.242 1 95.31 102 CYS B CA 1
ATOM 2855 C C . CYS B 1 102 ? 17.672 9.68 16.422 1 95.31 102 CYS B C 1
ATOM 2857 O O . CYS B 1 102 ? 18.891 9.773 16.234 1 95.31 102 CYS B O 1
ATOM 2859 N N . ARG B 1 103 ? 17.109 9.727 17.547 1 95.81 103 ARG B N 1
ATOM 2860 C CA . ARG B 1 103 ? 17.922 9.914 18.75 1 95.81 103 ARG B CA 1
ATOM 2861 C C . ARG B 1 103 ? 18.844 8.719 18.984 1 95.81 103 ARG B C 1
ATOM 2863 O O . ARG B 1 103 ? 20.031 8.883 19.281 1 95.81 103 ARG B O 1
ATOM 2870 N N . ILE B 1 104 ? 18.328 7.582 18.859 1 96.38 104 ILE B N 1
ATOM 2871 C CA . ILE B 1 104 ? 19.062 6.352 19.094 1 96.38 104 ILE B CA 1
ATOM 2872 C C . ILE B 1 104 ? 20.172 6.215 18.047 1 96.38 104 ILE B C 1
ATOM 2874 O O . ILE B 1 104 ? 21.297 5.805 18.375 1 96.38 104 ILE B O 1
ATOM 2878 N N . LYS B 1 105 ? 19.875 6.566 16.844 1 95.62 105 LYS B N 1
ATOM 2879 C CA . LYS B 1 105 ? 20.844 6.406 15.758 1 95.62 105 LYS B CA 1
ATOM 2880 C C . LYS B 1 105 ? 21.688 7.668 15.586 1 95.62 105 LYS B C 1
ATOM 2882 O O . LYS B 1 105 ? 22.469 7.77 14.641 1 95.62 105 LYS B O 1
ATOM 2887 N N . LYS B 1 106 ? 21.422 8.688 16.438 1 95.62 106 LYS B N 1
ATOM 2888 C CA . LYS B 1 106 ? 22.203 9.93 16.469 1 95.62 106 LYS B CA 1
ATOM 2889 C C . LYS B 1 106 ? 22.031 10.703 15.156 1 95.62 106 LYS B C 1
ATOM 2891 O O . LYS B 1 106 ? 23.016 11.148 14.57 1 95.62 106 LYS B O 1
ATOM 2896 N N . LEU B 1 107 ? 20.922 10.695 14.688 1 94.88 107 LEU B N 1
ATOM 2897 C CA . LEU B 1 107 ? 20.562 11.477 13.508 1 94.88 107 LEU B CA 1
ATOM 2898 C C . LEU B 1 107 ? 19.828 12.758 13.914 1 94.88 107 LEU B C 1
ATOM 2900 O O . LEU B 1 107 ? 19.219 12.812 14.977 1 94.88 107 LEU B O 1
ATOM 2904 N N . LYS B 1 108 ? 19.953 13.773 13.156 1 95.38 108 LYS B N 1
ATOM 2905 C CA . LYS B 1 108 ? 19.203 15.008 13.375 1 95.38 108 LYS B CA 1
ATOM 2906 C C . LYS B 1 108 ? 17.734 14.836 12.977 1 95.38 108 LYS B C 1
ATOM 2908 O O . LYS B 1 108 ? 17.422 14.828 11.781 1 95.38 108 LYS B O 1
ATOM 2913 N N . PHE B 1 109 ? 16.875 14.867 13.883 1 95.69 109 PHE B N 1
ATOM 2914 C CA . PHE B 1 109 ? 15.469 14.539 13.68 1 95.69 109 PHE B CA 1
ATOM 2915 C C . PHE B 1 109 ? 14.828 15.5 12.68 1 95.69 109 PHE B C 1
ATOM 2917 O O . PHE B 1 109 ? 14.148 15.07 11.742 1 95.69 109 PHE B O 1
ATOM 2924 N N . LEU B 1 110 ? 15.062 16.75 12.852 1 95.38 110 LEU B N 1
ATOM 2925 C CA . LEU B 1 110 ? 14.391 17.75 12.031 1 95.38 110 LEU B CA 1
ATOM 2926 C C . LEU B 1 110 ? 14.836 17.656 10.57 1 95.38 110 LEU B C 1
ATOM 2928 O O . LEU B 1 110 ? 14.07 17.969 9.656 1 95.38 110 LEU B O 1
ATOM 2932 N N . GLU B 1 111 ? 16.031 17.172 10.352 1 95.44 111 GLU B N 1
ATOM 2933 C CA . GLU B 1 111 ? 16.547 16.984 9 1 95.44 111 GLU B CA 1
ATOM 2934 C C . GLU B 1 111 ? 15.797 15.875 8.273 1 95.44 111 GLU B C 1
ATOM 2936 O O . GLU B 1 111 ? 15.398 16.031 7.117 1 95.44 111 GLU B O 1
ATOM 2941 N N . TYR B 1 112 ? 15.602 14.836 8.945 1 95.44 112 TYR B N 1
ATOM 2942 C CA . TYR B 1 112 ? 14.906 13.703 8.352 1 95.44 112 TYR B CA 1
ATOM 2943 C C . TYR B 1 112 ? 13.406 13.977 8.266 1 95.44 112 TYR B C 1
ATOM 2945 O O . TYR B 1 112 ? 12.734 13.5 7.344 1 95.44 112 TYR B O 1
ATOM 2953 N N . PHE B 1 113 ? 12.961 14.688 9.242 1 95.19 113 PHE B N 1
ATOM 2954 C CA . PHE B 1 113 ? 11.562 15.102 9.195 1 95.19 113 PHE B CA 1
ATOM 2955 C C . PHE B 1 113 ? 11.289 15.953 7.961 1 95.19 113 PHE B C 1
ATOM 2957 O O . PHE B 1 113 ? 10.297 15.75 7.262 1 95.19 113 PHE B O 1
ATOM 2964 N N . ASP B 1 114 ? 12.188 16.859 7.695 1 97.06 114 ASP B N 1
ATOM 2965 C CA . ASP B 1 114 ? 12.094 17.703 6.504 1 97.06 114 ASP B CA 1
ATOM 2966 C C . ASP B 1 114 ? 12.18 16.859 5.23 1 97.06 114 ASP B C 1
ATOM 2968 O O . ASP B 1 114 ? 11.523 17.172 4.234 1 97.06 114 ASP B O 1
ATOM 2972 N N . LEU B 1 115 ? 12.977 15.875 5.301 1 96.06 115 LEU B N 1
ATOM 2973 C CA . LEU B 1 115 ? 13.203 15.016 4.145 1 96.06 115 LEU B CA 1
ATOM 2974 C C . LEU B 1 115 ? 11.938 14.242 3.791 1 96.06 115 LEU B C 1
ATOM 2976 O O . LEU B 1 115 ? 11.602 14.094 2.613 1 96.06 115 LEU B O 1
ATOM 2980 N N . MET B 1 116 ? 11.141 13.828 4.746 1 95.12 116 MET B N 1
ATOM 2981 C CA . MET B 1 116 ? 10.07 12.852 4.559 1 95.12 116 MET B CA 1
ATOM 2982 C C . MET B 1 116 ? 8.75 13.547 4.234 1 95.12 116 MET B C 1
ATOM 2984 O O . MET B 1 116 ? 7.867 12.953 3.609 1 95.12 116 MET B O 1
ATOM 2988 N N . MET B 1 117 ? 8.586 14.695 4.609 1 96.5 117 MET B N 1
ATOM 2989 C CA . MET B 1 117 ? 7.281 15.352 4.57 1 96.5 117 MET B CA 1
ATOM 2990 C C . MET B 1 117 ? 6.762 15.438 3.141 1 96.5 117 MET B C 1
ATOM 2992 O O . MET B 1 117 ? 5.598 15.133 2.879 1 96.5 117 MET B O 1
ATOM 2996 N N . PRO B 1 118 ? 7.648 15.883 2.211 1 97.56 118 PRO B N 1
ATOM 2997 C CA . PRO B 1 118 ? 7.141 15.898 0.838 1 97.56 118 PRO B CA 1
ATOM 2998 C C . PRO B 1 118 ? 6.676 14.523 0.359 1 97.56 118 PRO B C 1
ATOM 3000 O O . PRO B 1 118 ? 5.648 14.414 -0.311 1 97.56 118 PRO B O 1
ATOM 3003 N N . SER B 1 119 ? 7.43 13.547 0.71 1 96.38 119 SER B N 1
ATOM 3004 C CA . SER B 1 119 ? 7.078 12.188 0.308 1 96.38 119 SER B CA 1
ATOM 3005 C C . SER B 1 119 ? 5.754 11.75 0.927 1 96.38 119 SER B C 1
ATOM 3007 O O . SER B 1 119 ? 4.969 11.047 0.29 1 96.38 119 SER B O 1
ATOM 3009 N N . ILE B 1 120 ? 5.539 12.156 2.109 1 94.25 120 ILE B N 1
ATOM 3010 C CA . ILE B 1 120 ? 4.285 11.836 2.779 1 94.25 120 ILE B CA 1
ATOM 3011 C C . ILE B 1 120 ? 3.123 12.492 2.045 1 94.25 120 ILE B C 1
ATOM 3013 O O . ILE B 1 120 ? 2.094 11.859 1.802 1 94.25 120 ILE B O 1
ATOM 3017 N N . ALA B 1 121 ? 3.303 13.703 1.746 1 97.06 121 ALA B N 1
ATOM 3018 C CA . ALA B 1 121 ? 2.271 14.414 0.994 1 97.06 121 ALA B CA 1
ATOM 3019 C C . ALA B 1 121 ? 1.982 13.711 -0.333 1 97.06 121 ALA B C 1
ATOM 3021 O O . ALA B 1 121 ? 0.826 13.609 -0.748 1 97.06 121 ALA B O 1
ATOM 3022 N N . LEU B 1 122 ? 3.023 13.273 -1.004 1 97.12 122 LEU B N 1
ATOM 3023 C CA . LEU B 1 122 ? 2.883 12.547 -2.262 1 97.12 122 LEU B CA 1
ATOM 3024 C C . LEU B 1 122 ? 2.057 11.281 -2.068 1 97.12 122 LEU B C 1
ATOM 3026 O O . LEU B 1 122 ? 1.126 11.023 -2.834 1 97.12 122 LEU B O 1
ATOM 3030 N N . ALA B 1 123 ? 2.42 10.539 -1.099 1 95.31 123 ALA B N 1
ATOM 3031 C CA . ALA B 1 123 ? 1.696 9.305 -0.797 1 95.31 123 ALA B CA 1
ATOM 3032 C C . ALA B 1 123 ? 0.231 9.594 -0.48 1 95.31 123 ALA B C 1
ATOM 3034 O O . ALA B 1 123 ? -0.656 8.828 -0.873 1 95.31 123 ALA B O 1
ATOM 3035 N N . GLN B 1 124 ? 0.016 10.625 0.219 1 94.94 124 GLN B N 1
ATOM 3036 C CA . GLN B 1 124 ? -1.349 11.008 0.568 1 94.94 124 GLN B CA 1
ATOM 3037 C C . GLN B 1 124 ? -2.17 11.32 -0.68 1 94.94 124 GLN B C 1
ATOM 3039 O O . GLN B 1 124 ? -3.357 11 -0.743 1 94.94 124 GLN B O 1
ATOM 3044 N N . GLY B 1 125 ? -1.561 11.992 -1.591 1 96.69 125 GLY B N 1
ATOM 3045 C CA . GLY B 1 125 ? -2.252 12.242 -2.844 1 96.69 125 GLY B CA 1
ATOM 3046 C C . GLY B 1 125 ? -2.764 10.984 -3.514 1 96.69 125 GLY B C 1
ATOM 3047 O O . GLY B 1 125 ? -3.926 10.914 -3.916 1 96.69 125 GLY B O 1
ATOM 3048 N N . PHE B 1 126 ? -1.908 10.008 -3.611 1 95.31 126 PHE B N 1
ATOM 3049 C CA . PHE B 1 126 ? -2.309 8.727 -4.168 1 95.31 126 PHE B CA 1
ATOM 3050 C C . PHE B 1 126 ? -3.375 8.062 -3.301 1 95.31 126 PHE B C 1
ATOM 3052 O O . PHE B 1 126 ? -4.293 7.426 -3.816 1 95.31 126 PHE B O 1
ATOM 3059 N N . GLY B 1 127 ? -3.213 8.234 -2.041 1 92 127 GLY B N 1
ATOM 3060 C CA . GLY B 1 127 ? -4.195 7.68 -1.123 1 92 127 GLY B CA 1
ATOM 3061 C C . GLY B 1 127 ? -5.594 8.219 -1.349 1 92 127 GLY B C 1
ATOM 3062 O O . GLY B 1 127 ? -6.574 7.473 -1.268 1 92 127 GLY B O 1
ATOM 3063 N N . ARG B 1 128 ? -5.676 9.438 -1.638 1 94.19 128 ARG B N 1
ATOM 3064 C CA . ARG B 1 128 ? -6.977 10.055 -1.858 1 94.19 128 ARG B CA 1
ATOM 3065 C C . ARG B 1 128 ? -7.586 9.594 -3.178 1 94.19 128 ARG B C 1
ATOM 3067 O O . ARG B 1 128 ? -8.805 9.469 -3.297 1 94.19 128 ARG B O 1
ATOM 3074 N N . ILE B 1 129 ? -6.719 9.383 -4.102 1 93 129 ILE B N 1
ATOM 3075 C CA . ILE B 1 129 ? -7.219 8.75 -5.316 1 93 129 ILE B CA 1
ATOM 3076 C C . ILE B 1 129 ? -7.809 7.379 -4.98 1 93 129 ILE B C 1
ATOM 3078 O O . ILE B 1 129 ? -8.836 6.984 -5.531 1 93 129 ILE B O 1
ATOM 3082 N N . GLY B 1 130 ? -7.129 6.695 -4.156 1 89.25 130 GLY B N 1
ATOM 3083 C CA . GLY B 1 130 ? -7.66 5.43 -3.676 1 89.25 130 GLY B CA 1
ATOM 3084 C C . GLY B 1 130 ? -9.023 5.559 -3.025 1 89.25 130 GLY B C 1
ATOM 3085 O O . GLY B 1 130 ? -9.898 4.723 -3.24 1 89.25 130 GLY B O 1
ATOM 3086 N N . CYS B 1 131 ? -9.195 6.574 -2.236 1 88.62 131 CYS B N 1
ATOM 3087 C CA . CYS B 1 131 ? -10.484 6.828 -1.613 1 88.62 131 CYS B CA 1
ATOM 3088 C C . CYS B 1 131 ? -11.57 7.031 -2.668 1 88.62 131 CYS B C 1
ATOM 3090 O O . CYS B 1 131 ? -12.703 6.586 -2.494 1 88.62 131 CYS B O 1
ATOM 3092 N N . PHE B 1 132 ? -11.211 7.719 -3.678 1 88.62 132 PHE B N 1
ATOM 3093 C CA . PHE B 1 132 ? -12.148 7.938 -4.773 1 88.62 132 PHE B CA 1
ATOM 3094 C C . PHE B 1 132 ? -12.562 6.617 -5.406 1 88.62 132 PHE B C 1
ATOM 3096 O O . PHE B 1 132 ? -13.742 6.391 -5.676 1 88.62 132 PHE B O 1
ATOM 3103 N N . LEU B 1 133 ? -11.609 5.777 -5.586 1 84.12 133 LEU B N 1
ATOM 3104 C CA . LEU B 1 133 ? -11.883 4.477 -6.188 1 84.12 133 LEU B CA 1
ATOM 3105 C C . LEU B 1 133 ? -12.719 3.611 -5.246 1 84.12 133 LEU B C 1
ATOM 3107 O O . LEU B 1 133 ? -13.562 2.83 -5.695 1 84.12 133 LEU B O 1
ATOM 3111 N N . ALA B 1 134 ? -12.477 3.799 -4.004 1 81.31 134 ALA B N 1
ATOM 3112 C CA . ALA B 1 134 ? -13.203 3.016 -3.012 1 81.31 134 ALA B CA 1
ATOM 3113 C C . ALA B 1 134 ? -14.602 3.586 -2.783 1 81.31 134 ALA B C 1
ATOM 3115 O O . ALA B 1 134 ? -15.508 2.869 -2.354 1 81.31 134 ALA B O 1
ATOM 3116 N N . GLY B 1 135 ? -14.734 4.871 -3.029 1 82.19 135 GLY B N 1
ATOM 3117 C CA . GLY B 1 135 ? -16.016 5.531 -2.844 1 82.19 135 GLY B CA 1
ATOM 3118 C C . GLY B 1 135 ? -16.219 6.066 -1.438 1 82.19 135 GLY B C 1
ATOM 3119 O O . GLY B 1 135 ? -17.328 6.453 -1.065 1 82.19 135 GLY B O 1
ATOM 3120 N N . CYS B 1 136 ? -15.117 5.984 -0.731 1 81.31 136 CYS B N 1
ATOM 3121 C CA . CYS B 1 136 ? -15.25 6.52 0.62 1 81.31 136 CYS B CA 1
ATOM 3122 C C . CYS B 1 136 ? -14.805 7.977 0.673 1 81.31 136 CYS B C 1
ATOM 3124 O O . CYS B 1 136 ? -14.297 8.508 -0.312 1 81.31 136 CYS B O 1
ATOM 3126 N N . CYS B 1 137 ? -15.188 8.656 1.776 1 83.94 137 CYS B N 1
ATOM 3127 C CA . CYS B 1 137 ? -14.797 10.039 2.031 1 83.94 137 CYS B CA 1
ATOM 3128 C C . CYS B 1 137 ? -15.391 10.977 0.983 1 83.94 137 CYS B C 1
ATOM 3130 O O . CYS B 1 137 ? -14.719 11.906 0.528 1 83.94 137 CYS B O 1
ATOM 3132 N N . TYR B 1 138 ? -16.516 10.664 0.604 1 86.81 138 TYR B N 1
ATOM 3133 C CA . TYR B 1 138 ? -17.203 11.438 -0.424 1 86.81 138 TYR B CA 1
ATOM 3134 C C . TYR B 1 138 ? -17.719 12.75 0.142 1 86.81 138 TYR B C 1
ATOM 3136 O O . TYR B 1 138 ? -17.734 12.953 1.358 1 86.81 138 TYR B O 1
ATOM 3144 N N . GLY B 1 139 ? -18.062 13.648 -0.753 1 90.56 139 GLY B N 1
ATOM 3145 C CA . GLY B 1 139 ? -18.562 14.953 -0.357 1 90.56 139 GLY B CA 1
ATOM 3146 C C . GLY B 1 139 ? -20.078 15.008 -0.276 1 90.56 139 GLY B C 1
ATOM 3147 O O . GLY B 1 139 ? -20.75 13.977 -0.423 1 90.56 139 GLY B O 1
ATOM 3148 N N . LYS B 1 140 ? -20.625 16.219 0.024 1 92.62 140 LYS B N 1
ATOM 3149 C CA . LYS B 1 140 ? -22.047 16.469 0.159 1 92.62 140 LYS B CA 1
ATOM 3150 C C . LYS B 1 140 ? -22.766 16.281 -1.175 1 92.62 140 LYS B C 1
ATOM 3152 O O . LYS B 1 140 ? -22.141 16.359 -2.236 1 92.62 140 LYS B O 1
ATOM 3157 N N . GLU B 1 141 ? -24.031 15.977 -1.023 1 93.31 141 GLU B N 1
ATOM 3158 C CA . GLU B 1 141 ? -24.844 15.906 -2.232 1 93.31 141 GLU B CA 1
ATOM 3159 C C . GLU B 1 141 ? -24.844 17.25 -2.969 1 93.31 141 GLU B C 1
ATOM 3161 O O . GLU B 1 141 ? -24.875 18.312 -2.342 1 93.31 141 GLU B O 1
ATOM 3166 N N . THR B 1 142 ? -24.734 17.125 -4.273 1 92 142 THR B N 1
ATOM 3167 C CA . THR B 1 142 ? -24.703 18.359 -5.062 1 92 142 THR B CA 1
ATOM 3168 C C . THR B 1 142 ? -25.406 18.156 -6.402 1 92 142 THR B C 1
ATOM 3170 O O . THR B 1 142 ? -25.609 17.031 -6.844 1 92 142 THR B O 1
ATOM 3173 N N . SER B 1 143 ? -25.828 19.281 -6.949 1 89.5 143 SER B N 1
ATOM 3174 C CA . SER B 1 143 ? -26.422 19.281 -8.281 1 89.5 143 SER B CA 1
ATOM 3175 C C . SER B 1 143 ? -25.484 19.891 -9.312 1 89.5 143 SER B C 1
ATOM 3177 O O . SER B 1 143 ? -25.875 20.094 -10.469 1 89.5 143 SER B O 1
ATOM 3179 N N . GLY B 1 144 ? -24.391 20.109 -8.922 1 88.25 144 GLY B N 1
ATOM 3180 C CA . GLY B 1 144 ? -23.438 20.781 -9.797 1 88.25 144 GLY B CA 1
ATOM 3181 C C . GLY B 1 144 ? -22.906 19.875 -10.891 1 88.25 144 GLY B C 1
ATOM 3182 O O . GLY B 1 144 ? -23.031 18.656 -10.812 1 88.25 144 GLY B O 1
ATOM 3183 N N . PRO B 1 145 ? -22.234 20.453 -11.898 1 87.94 145 PRO B N 1
ATOM 3184 C CA . PRO B 1 145 ? -21.766 19.703 -13.062 1 87.94 145 PRO B CA 1
ATOM 3185 C C . PRO B 1 145 ? -20.547 18.828 -12.742 1 87.94 145 PRO B C 1
ATOM 3187 O O . PRO B 1 145 ? -20.297 17.844 -13.445 1 87.94 145 PRO B O 1
ATOM 3190 N N . LEU B 1 146 ? -19.844 19.141 -11.734 1 88.31 146 LEU B N 1
ATOM 3191 C CA . LEU B 1 146 ? -18.641 18.391 -11.422 1 88.31 146 LEU B CA 1
ATOM 3192 C C . LEU B 1 146 ? -18.938 17.297 -10.383 1 88.31 146 LEU B C 1
ATOM 3194 O O . LEU B 1 146 ? -18.016 16.812 -9.719 1 88.31 146 LEU B O 1
ATOM 3198 N N . SER B 1 147 ? -20.156 16.891 -10.375 1 90.06 147 SER B N 1
ATOM 3199 C CA . SER B 1 147 ? -20.547 15.875 -9.406 1 90.06 147 SER B CA 1
ATOM 3200 C C . SER B 1 147 ? -20.188 14.477 -9.906 1 90.06 147 SER B C 1
ATOM 3202 O O . SER B 1 147 ? -19.969 14.273 -11.102 1 90.06 147 SER B O 1
ATOM 3204 N N . VAL B 1 148 ? -19.969 13.586 -8.992 1 87.62 148 VAL B N 1
ATOM 3205 C CA . VAL B 1 148 ? -19.703 12.18 -9.297 1 87.62 148 VAL B CA 1
ATOM 3206 C C . VAL B 1 148 ? -20.781 11.312 -8.656 1 87.62 148 VAL B C 1
ATOM 3208 O O . VAL B 1 148 ? -21.172 11.523 -7.504 1 87.62 148 VAL B O 1
ATOM 3211 N N . THR B 1 149 ? -21.281 10.328 -9.461 1 86.19 149 THR B N 1
ATOM 3212 C CA . THR B 1 149 ? -22.312 9.422 -8.977 1 86.19 149 THR B CA 1
ATOM 3213 C C . THR B 1 149 ? -21.797 7.984 -8.961 1 86.19 149 THR B C 1
ATOM 3215 O O . THR B 1 149 ? -21.359 7.457 -9.984 1 86.19 149 THR B O 1
ATOM 3218 N N . PHE B 1 150 ? -21.828 7.449 -7.809 1 81 150 PHE B N 1
ATOM 3219 C CA . PHE B 1 150 ? -21.453 6.043 -7.672 1 81 150 PHE B CA 1
ATOM 3220 C C . PHE B 1 150 ? -22.656 5.141 -7.906 1 81 150 PHE B C 1
ATOM 3222 O O . PHE B 1 150 ? -23.781 5.484 -7.535 1 81 150 PHE B O 1
ATOM 3229 N N . THR B 1 151 ? -22.422 3.996 -8.477 1 76.25 151 THR B N 1
ATOM 3230 C CA . THR B 1 151 ? -23.531 3.1 -8.781 1 76.25 151 THR B CA 1
ATOM 3231 C C . THR B 1 151 ? -23.422 1.816 -7.957 1 76.25 151 THR B C 1
ATOM 3233 O O . THR B 1 151 ? -24.438 1.169 -7.68 1 76.25 151 THR B O 1
ATOM 3236 N N . ASN B 1 152 ? -22.281 1.417 -7.559 1 74.06 152 ASN B N 1
ATOM 3237 C CA . ASN B 1 152 ? -22.094 0.168 -6.828 1 74.06 152 ASN B CA 1
ATOM 3238 C C . ASN B 1 152 ? -21.031 0.317 -5.734 1 74.06 152 ASN B C 1
ATOM 3240 O O . ASN B 1 152 ? -20.141 -0.525 -5.605 1 74.06 152 ASN B O 1
ATOM 3244 N N . SER B 1 153 ? -21.234 1.371 -4.957 1 75.06 153 SER B N 1
ATOM 3245 C CA . SER B 1 153 ? -20.281 1.596 -3.885 1 75.06 153 SER B CA 1
ATOM 3246 C C . SER B 1 153 ? -20.766 0.998 -2.57 1 75.06 153 SER B C 1
ATOM 3248 O O . SER B 1 153 ? -21.969 1.036 -2.271 1 75.06 153 SER B O 1
ATOM 3250 N N . ASP B 1 154 ? -19.812 0.42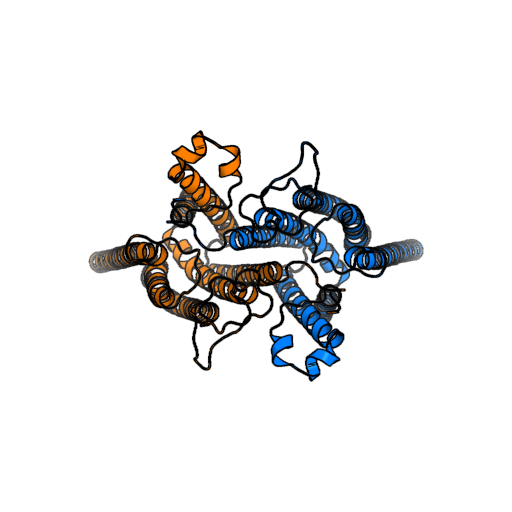6 -1.852 1 72.88 154 ASP B N 1
ATOM 3251 C CA . ASP B 1 154 ? -20.125 -0.089 -0.523 1 72.88 154 ASP B CA 1
ATOM 3252 C C . ASP B 1 154 ? -20.078 1.024 0.521 1 72.88 154 ASP B C 1
ATOM 3254 O O . ASP B 1 154 ? -20.547 0.844 1.647 1 72.88 154 ASP B O 1
ATOM 3258 N N . PHE B 1 155 ? -19.609 2.16 0.071 1 76.25 155 PHE B N 1
ATOM 3259 C CA . PHE B 1 155 ? -19.406 3.217 1.053 1 76.25 155 PHE B CA 1
ATOM 3260 C C . PHE B 1 155 ? -20.266 4.438 0.725 1 76.25 155 PHE B C 1
ATOM 3262 O O . PHE B 1 155 ? -20.938 4.973 1.597 1 76.25 155 PHE B O 1
ATOM 3269 N N . ALA B 1 156 ? -20.281 4.77 -0.473 1 79.56 156 ALA B N 1
ATOM 3270 C CA . ALA B 1 156 ? -21.016 5.965 -0.898 1 79.56 156 ALA B CA 1
ATOM 3271 C C . ALA B 1 156 ? -22.469 5.629 -1.24 1 79.56 156 ALA B C 1
ATOM 3273 O O . ALA B 1 156 ? -22.766 4.508 -1.647 1 79.56 156 ALA B O 1
ATOM 3274 N N . PRO B 1 157 ? -23.312 6.652 -1.01 1 86 157 PRO B N 1
ATOM 3275 C CA . PRO B 1 157 ? -24.672 6.43 -1.509 1 86 157 PRO B CA 1
ATOM 3276 C C . PRO B 1 157 ? -24.719 6.246 -3.023 1 86 157 PRO B C 1
ATOM 3278 O O . PRO B 1 157 ? -24.141 7.043 -3.766 1 86 157 PRO B O 1
ATOM 3281 N N . ASN B 1 158 ? -25.359 5.234 -3.418 1 84.75 158 ASN B N 1
ATOM 3282 C CA . ASN B 1 158 ? -25.422 4.906 -4.84 1 84.75 158 ASN B CA 1
ATOM 3283 C C . ASN B 1 158 ? -26.484 5.742 -5.559 1 84.75 158 ASN B C 1
ATOM 3285 O O . ASN B 1 158 ? -27.562 5.996 -5.016 1 84.75 158 ASN B O 1
ATOM 3289 N N . ASN B 1 159 ? -26.078 6.203 -6.762 1 88.5 159 ASN B N 1
ATOM 3290 C CA . ASN B 1 159 ? -26.969 6.938 -7.664 1 88.5 159 ASN B CA 1
ATOM 3291 C C . ASN B 1 159 ? -27.266 8.336 -7.133 1 88.5 159 ASN B C 1
ATOM 3293 O O . ASN B 1 159 ? -28.375 8.844 -7.309 1 88.5 159 ASN B O 1
ATOM 3297 N N . VAL B 1 160 ? -26.484 8.867 -6.352 1 91.19 160 VAL B N 1
ATOM 3298 C CA . VAL B 1 160 ? -26.578 10.227 -5.824 1 91.19 160 VAL B CA 1
ATOM 3299 C C . VAL B 1 160 ? -25.359 11.039 -6.297 1 91.19 160 VAL B C 1
ATOM 3301 O O . VAL B 1 160 ? -24.234 10.562 -6.234 1 91.19 160 VAL B O 1
ATOM 3304 N N . ALA B 1 161 ? -25.719 12.141 -6.742 1 91.88 161 ALA B N 1
ATOM 3305 C CA . ALA B 1 161 ? -24.625 13.008 -7.184 1 91.88 161 ALA B CA 1
ATOM 3306 C C . ALA B 1 161 ? -23.922 13.641 -5.988 1 91.88 161 ALA B C 1
ATOM 3308 O O . ALA B 1 161 ? -24.531 14.328 -5.18 1 91.88 161 ALA B O 1
ATOM 3309 N N . LEU B 1 162 ? -22.641 13.461 -5.941 1 93.25 162 LEU B N 1
ATOM 3310 C CA . LEU B 1 162 ? -21.859 13.898 -4.793 1 93.25 162 LEU B CA 1
ATOM 3311 C C . LEU B 1 162 ? -20.703 14.789 -5.227 1 93.25 162 LEU B C 1
ATOM 3313 O O . LEU B 1 162 ? -20.172 14.641 -6.332 1 93.25 162 LEU B O 1
ATOM 3317 N N . ILE B 1 163 ? -20.297 15.742 -4.359 1 92.88 163 ILE B N 1
ATOM 3318 C CA . ILE B 1 163 ? -19.062 16.5 -4.562 1 92.88 163 ILE B CA 1
ATOM 3319 C C . ILE B 1 163 ? -17.859 15.57 -4.441 1 92.88 163 ILE B C 1
ATOM 3321 O O . ILE B 1 163 ? -17.719 14.852 -3.451 1 92.88 163 ILE B O 1
ATOM 3325 N N . PRO B 1 164 ? -17.062 15.547 -5.484 1 93.19 164 PRO B N 1
ATOM 3326 C CA . PRO B 1 164 ? -15.891 14.664 -5.406 1 93.19 164 PRO B CA 1
ATOM 3327 C C . PRO B 1 164 ? -14.766 15.242 -4.547 1 93.19 164 PRO B C 1
ATOM 3329 O O . PRO B 1 164 ? -13.688 15.547 -5.055 1 93.19 164 PRO B O 1
ATOM 3332 N N . THR B 1 165 ? -14.945 15.258 -3.309 1 92.19 165 THR B N 1
ATOM 3333 C CA . THR B 1 165 ? -13.977 15.828 -2.375 1 92.19 165 THR B CA 1
ATOM 3334 C C . THR B 1 165 ? -12.672 15.039 -2.408 1 92.19 165 THR B C 1
ATOM 3336 O O . THR B 1 165 ? -11.602 15.586 -2.139 1 92.19 165 THR B O 1
ATOM 3339 N N . GLN B 1 166 ? -12.789 13.742 -2.756 1 92.25 166 GLN B N 1
ATOM 3340 C CA . GLN B 1 166 ? -11.594 12.906 -2.842 1 92.25 166 GLN B CA 1
ATOM 3341 C C . GLN B 1 166 ? -10.633 13.422 -3.904 1 92.25 166 GLN B C 1
ATOM 3343 O O . GLN B 1 166 ? -9.422 13.492 -3.672 1 92.25 166 GLN B O 1
ATOM 3348 N N . ILE B 1 167 ? -11.125 13.805 -4.961 1 94.25 167 ILE B N 1
ATOM 3349 C CA . ILE B 1 167 ? -10.312 14.32 -6.062 1 94.25 167 ILE B CA 1
ATOM 3350 C C . ILE B 1 167 ? -9.711 15.664 -5.676 1 94.25 167 ILE B C 1
ATOM 3352 O O . ILE B 1 167 ? -8.531 15.922 -5.922 1 94.25 167 ILE B O 1
ATOM 3356 N N . TYR B 1 168 ? -10.562 16.516 -5.109 1 94.88 168 TYR B N 1
ATOM 3357 C CA . TYR B 1 168 ? -10.062 17.797 -4.648 1 94.88 168 TYR B CA 1
ATOM 3358 C C . TYR B 1 168 ? -8.945 17.625 -3.623 1 94.88 168 TYR B C 1
ATOM 3360 O O . TYR B 1 168 ? -7.93 18.312 -3.672 1 94.88 168 TYR B O 1
ATOM 3368 N N . SER B 1 169 ? -9.141 16.734 -2.766 1 94.56 169 SER B N 1
ATOM 3369 C CA . SER B 1 169 ? -8.125 16.453 -1.758 1 94.56 169 SER B CA 1
ATOM 3370 C C . SER B 1 169 ? -6.844 15.93 -2.396 1 94.56 169 SER B C 1
ATOM 3372 O O . SER B 1 169 ? -5.746 16.281 -1.969 1 94.56 169 SER B O 1
ATOM 3374 N N . SER B 1 170 ? -7.035 15.031 -3.297 1 96.38 170 SER B N 1
ATOM 3375 C CA . SER B 1 170 ? -5.863 14.508 -3.998 1 96.38 170 SER B CA 1
ATOM 3376 C C . SER B 1 170 ? -5.086 15.625 -4.68 1 96.38 170 SER B C 1
ATOM 3378 O O . SER B 1 170 ? -3.857 15.695 -4.57 1 96.38 170 SER B O 1
ATOM 3380 N N . PHE B 1 171 ? -5.742 16.422 -5.352 1 96.69 171 PHE B N 1
ATOM 3381 C CA . PHE B 1 171 ? -5.113 17.562 -6.012 1 96.69 171 PHE B CA 1
ATOM 3382 C C . PHE B 1 171 ? -4.371 18.438 -5.004 1 96.69 171 PHE B C 1
ATOM 3384 O O . PHE B 1 171 ? -3.236 18.844 -5.246 1 96.69 171 PHE B O 1
ATOM 3391 N N . LEU B 1 172 ? -5.031 18.719 -3.953 1 96.31 172 LEU B N 1
ATOM 3392 C CA . LEU B 1 172 ? -4.422 19.547 -2.918 1 96.31 172 LEU B CA 1
ATOM 3393 C C . LEU B 1 172 ? -3.18 18.875 -2.344 1 96.31 172 LEU B C 1
ATOM 3395 O O . LEU B 1 172 ? -2.189 19.547 -2.039 1 96.31 172 LEU B O 1
ATOM 3399 N N . ASP B 1 173 ? -3.229 17.594 -2.197 1 97.31 173 ASP B N 1
ATOM 3400 C CA . ASP B 1 173 ? -2.088 16.859 -1.669 1 97.31 173 ASP B CA 1
ATOM 3401 C C . ASP B 1 173 ? -0.914 16.891 -2.646 1 97.31 173 ASP B C 1
ATOM 3403 O O . ASP B 1 173 ? 0.237 17.047 -2.236 1 97.31 173 ASP B O 1
ATOM 3407 N N . PHE B 1 174 ? -1.218 16.688 -3.918 1 98 174 PHE B N 1
ATOM 3408 C CA . PHE B 1 174 ? -0.153 16.766 -4.914 1 98 174 PHE B CA 1
ATOM 3409 C C . PHE B 1 174 ? 0.421 18.172 -4.984 1 98 174 PHE B C 1
ATOM 3411 O O . PHE B 1 174 ? 1.633 18.344 -5.133 1 98 174 PHE B O 1
ATOM 3418 N N . ALA B 1 175 ? -0.46 19.172 -4.934 1 97.94 175 ALA B N 1
ATOM 3419 C CA . ALA B 1 175 ? 0.005 20.547 -4.875 1 97.94 175 ALA B CA 1
ATOM 3420 C C . ALA B 1 175 ? 0.87 20.781 -3.641 1 97.94 175 ALA B C 1
ATOM 3422 O O . ALA B 1 175 ? 1.883 21.484 -3.711 1 97.94 175 ALA B O 1
ATOM 3423 N N . HIS B 1 176 ? 0.414 20.266 -2.525 1 97.69 176 HIS B N 1
ATOM 3424 C CA . HIS B 1 176 ? 1.173 20.359 -1.284 1 97.69 176 HIS B CA 1
ATOM 3425 C C . HIS B 1 176 ? 2.557 19.734 -1.438 1 97.69 176 HIS B C 1
ATOM 3427 O O . HIS B 1 176 ? 3.543 20.266 -0.923 1 97.69 176 HIS B O 1
ATOM 3433 N N . PHE B 1 177 ? 2.645 18.625 -2.109 1 98.25 177 PHE B N 1
ATOM 3434 C CA . PHE B 1 177 ? 3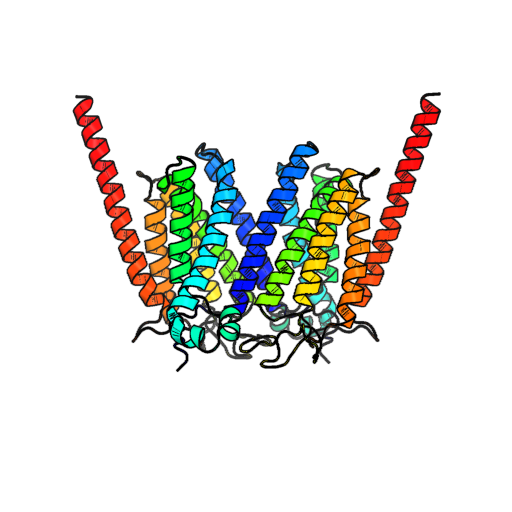.906 17.953 -2.398 1 98.25 177 PHE B CA 1
ATOM 3435 C C . PHE B 1 177 ? 4.852 18.875 -3.15 1 98.25 177 PHE B C 1
ATOM 3437 O O . PHE B 1 177 ? 6.004 19.062 -2.75 1 98.25 177 PHE B O 1
ATOM 3444 N N . LEU B 1 178 ? 4.348 19.453 -4.176 1 98.25 178 LEU B N 1
ATOM 3445 C CA . LEU B 1 178 ? 5.156 20.344 -4.988 1 98.25 178 LEU B CA 1
ATOM 3446 C C . LEU B 1 178 ? 5.57 21.578 -4.188 1 98.25 178 LEU B C 1
ATOM 3448 O O . LEU B 1 178 ? 6.703 22.047 -4.305 1 98.25 178 LEU B O 1
ATOM 3452 N N . LEU B 1 179 ? 4.664 22.109 -3.426 1 98 179 LEU B N 1
ATOM 3453 C CA . LEU B 1 179 ? 4.969 23.25 -2.574 1 98 179 LEU B CA 1
ATOM 3454 C C . LEU B 1 179 ? 6.082 22.906 -1.589 1 98 179 LEU B C 1
ATOM 3456 O O . LEU B 1 179 ? 7 23.703 -1.387 1 98 179 LEU B O 1
ATOM 3460 N N . LEU B 1 180 ? 6.004 21.781 -0.98 1 98.31 180 LEU B N 1
ATOM 3461 C CA . LEU B 1 180 ? 7 21.391 0.01 1 98.31 180 LEU B CA 1
ATOM 3462 C C . LEU B 1 180 ? 8.359 21.172 -0.642 1 98.31 180 LEU B C 1
ATOM 3464 O O . LEU B 1 180 ? 9.398 21.438 -0.03 1 98.31 180 LEU B O 1
ATOM 3468 N N . LEU B 1 181 ? 8.336 20.625 -1.875 1 97.75 181 LEU B N 1
ATOM 3469 C CA . LEU B 1 181 ? 9.602 20.516 -2.596 1 97.75 181 LEU B CA 1
ATOM 3470 C C . LEU B 1 181 ? 10.227 21.891 -2.807 1 97.75 181 LEU B C 1
ATOM 3472 O O . LEU B 1 181 ? 11.445 22.031 -2.68 1 97.75 181 LEU B O 1
ATOM 3476 N N . TYR B 1 182 ? 9.383 22.828 -3.117 1 97.81 182 TYR B N 1
ATOM 3477 C CA . TYR B 1 182 ? 9.852 24.203 -3.287 1 97.81 182 TYR B CA 1
ATOM 3478 C C . TYR B 1 182 ? 10.414 24.75 -1.984 1 97.81 182 TYR B C 1
ATOM 3480 O O . TYR B 1 182 ? 11.484 25.359 -1.973 1 97.81 182 TYR B O 1
ATOM 3488 N N . VAL B 1 183 ? 9.758 24.578 -0.92 1 97.62 183 VAL B N 1
ATOM 3489 C CA . VAL B 1 183 ? 10.211 25.047 0.386 1 97.62 183 VAL B CA 1
ATOM 3490 C C . VAL B 1 183 ? 11.516 24.344 0.758 1 97.62 183 VAL B C 1
ATOM 3492 O O . VAL B 1 183 ? 12.43 24.984 1.306 1 97.62 183 VAL B O 1
ATOM 3495 N N . ALA B 1 184 ? 11.609 23.062 0.479 1 97.12 184 ALA B N 1
ATOM 3496 C CA . ALA B 1 184 ? 12.797 22.281 0.805 1 97.12 184 ALA B CA 1
ATOM 3497 C C . ALA B 1 184 ? 14.023 22.828 0.07 1 97.12 184 ALA B C 1
ATOM 3499 O O . ALA B 1 184 ? 15.133 22.812 0.613 1 97.12 184 ALA B O 1
ATOM 3500 N N . LYS B 1 185 ? 13.828 23.219 -1.126 1 95.62 185 LYS B N 1
ATOM 3501 C CA . LYS B 1 185 ? 14.914 23.75 -1.944 1 95.62 185 LYS B CA 1
ATOM 3502 C C . LYS B 1 185 ? 15.398 25.094 -1.41 1 95.62 185 LYS B C 1
ATOM 3504 O O . LYS B 1 185 ? 16.562 25.453 -1.594 1 95.62 185 LYS B O 1
ATOM 3509 N N . HIS B 1 186 ? 14.578 25.812 -0.718 1 95.31 186 HIS B N 1
ATOM 3510 C CA . HIS B 1 186 ? 14.914 27.188 -0.335 1 95.31 186 HIS B CA 1
ATOM 3511 C C . HIS B 1 186 ? 14.984 27.328 1.181 1 95.31 186 HIS B C 1
ATOM 3513 O O . HIS B 1 186 ? 15.141 28.438 1.695 1 95.31 186 HIS B O 1
ATOM 3519 N N . LYS B 1 187 ? 14.867 26.234 1.798 1 92.75 187 LYS B N 1
ATOM 3520 C CA . LYS B 1 187 ? 14.828 26.344 3.254 1 92.75 187 LYS B CA 1
ATOM 3521 C C . LYS B 1 187 ? 16.156 26.875 3.805 1 92.75 187 LYS B C 1
ATOM 3523 O O . LYS B 1 187 ? 17.219 26.625 3.23 1 92.75 187 LYS B O 1
ATOM 3528 N N . LYS B 1 188 ? 16.016 27.562 4.934 1 91.25 188 LYS B N 1
ATOM 3529 C CA . LYS B 1 188 ? 17.188 28.141 5.59 1 91.25 188 LYS B CA 1
ATOM 3530 C C . LYS B 1 188 ? 17.531 27.391 6.871 1 91.25 188 LYS B C 1
ATOM 3532 O O . LYS B 1 188 ? 18.641 27.516 7.391 1 91.25 188 LYS B O 1
ATOM 3537 N N . ALA B 1 189 ? 16.594 26.719 7.371 1 93.88 189 ALA B N 1
ATOM 3538 C CA . ALA B 1 189 ? 16.781 25.984 8.617 1 93.88 189 ALA B CA 1
ATOM 3539 C C . ALA B 1 189 ? 16.078 24.625 8.562 1 93.88 189 ALA B C 1
ATOM 3541 O O . ALA B 1 189 ? 15.023 24.5 7.93 1 93.88 189 ALA B O 1
ATOM 3542 N N . ASP B 1 190 ? 16.656 23.688 9.289 1 95 190 ASP B N 1
ATOM 3543 C CA . ASP B 1 190 ? 15.984 22.391 9.438 1 95 190 ASP B CA 1
ATOM 3544 C C . ASP B 1 190 ? 14.695 22.547 10.234 1 95 190 ASP B C 1
ATOM 3546 O O . ASP B 1 190 ? 14.648 23.266 11.227 1 95 190 ASP B O 1
ATOM 3550 N N . GLY B 1 191 ? 13.617 21.891 9.742 1 96.69 191 GLY B N 1
ATOM 3551 C CA . GLY B 1 191 ? 12.328 21.969 10.414 1 96.69 191 GLY B CA 1
ATOM 3552 C C . GLY B 1 191 ? 11.328 22.844 9.688 1 96.69 191 GLY B C 1
ATOM 3553 O O . GLY B 1 191 ? 10.125 22.781 9.961 1 96.69 191 GLY B O 1
ATOM 3554 N N . GLN B 1 192 ? 11.836 23.625 8.797 1 97.19 192 GLN B N 1
ATOM 3555 C CA . GLN B 1 192 ? 10.961 24.531 8.078 1 97.19 192 GLN B CA 1
ATOM 3556 C C . GLN B 1 192 ? 9.984 23.781 7.184 1 97.19 192 GLN B C 1
ATOM 3558 O O . GLN B 1 192 ? 8.812 24.141 7.074 1 97.19 192 GLN B O 1
ATOM 3563 N N . VAL B 1 193 ? 10.492 22.766 6.516 1 97.75 193 VAL B N 1
ATOM 3564 C CA . VAL B 1 193 ? 9.648 21.969 5.629 1 97.75 193 VAL B CA 1
ATOM 3565 C C . VAL B 1 193 ? 8.555 21.281 6.441 1 97.75 193 VAL B C 1
ATOM 3567 O O . VAL B 1 193 ? 7.383 21.297 6.062 1 97.75 193 VAL B O 1
ATOM 3570 N N . ALA B 1 194 ? 8.961 20.719 7.535 1 96.81 194 ALA B N 1
ATOM 3571 C CA . ALA B 1 194 ? 8.016 20.047 8.43 1 96.81 194 ALA B CA 1
ATOM 3572 C C . ALA B 1 194 ? 6.957 21.031 8.938 1 96.81 194 ALA B C 1
ATOM 3574 O O . ALA B 1 194 ? 5.77 20.688 8.984 1 96.81 194 ALA B O 1
ATOM 3575 N N . ALA B 1 195 ? 7.355 22.141 9.344 1 97.06 195 ALA B N 1
ATOM 3576 C CA . ALA B 1 195 ? 6.426 23.156 9.812 1 97.06 195 ALA B CA 1
ATOM 3577 C C . ALA B 1 195 ? 5.422 23.531 8.727 1 97.06 195 ALA B C 1
ATOM 3579 O O . ALA B 1 195 ? 4.219 23.609 8.984 1 97.06 195 ALA B O 1
ATOM 3580 N N . CYS B 1 196 ? 5.934 23.766 7.574 1 97.31 196 CYS B N 1
ATOM 3581 C CA . CYS B 1 196 ? 5.07 24.125 6.457 1 97.31 196 CYS B CA 1
ATOM 3582 C C . CYS B 1 196 ? 4.082 23 6.145 1 97.31 196 CYS B C 1
ATOM 3584 O O . CYS B 1 196 ? 2.936 23.266 5.781 1 97.31 196 CYS B O 1
ATOM 3586 N N . TYR B 1 197 ? 4.535 21.781 6.207 1 97.31 197 TYR B N 1
ATOM 3587 C CA . TYR B 1 197 ? 3.631 20.656 6.016 1 97.31 197 TYR B CA 1
ATOM 3588 C C . TYR B 1 197 ? 2.447 20.734 6.973 1 97.31 197 TYR B C 1
ATOM 3590 O O . TYR B 1 197 ? 1.293 20.625 6.551 1 97.31 197 TYR B O 1
ATOM 3598 N N . LEU B 1 198 ? 2.758 20.922 8.227 1 94.69 198 LEU B N 1
ATOM 3599 C CA . LEU B 1 198 ? 1.71 20.953 9.242 1 94.69 198 LEU B CA 1
ATOM 3600 C C . LEU B 1 198 ? 0.73 22.094 8.969 1 94.69 198 LEU B C 1
ATOM 3602 O O . LEU B 1 198 ? -0.485 21.906 9.062 1 94.69 198 LEU B O 1
ATOM 3606 N N . ILE B 1 199 ? 1.234 23.172 8.617 1 95.94 199 ILE B N 1
ATOM 3607 C CA . ILE B 1 199 ? 0.416 24.375 8.422 1 95.94 199 ILE B CA 1
ATOM 3608 C C . ILE B 1 199 ? -0.463 24.188 7.188 1 95.94 199 ILE B C 1
ATOM 3610 O O . ILE B 1 199 ? -1.691 24.25 7.277 1 95.94 199 ILE B O 1
ATOM 3614 N N . PHE B 1 200 ? 0.136 23.875 6.07 1 96.12 200 PHE B N 1
ATOM 3615 C CA . PHE B 1 200 ? -0.591 23.875 4.805 1 96.12 200 PHE B CA 1
ATOM 3616 C C . PHE B 1 200 ? -1.524 22.672 4.727 1 96.12 200 PHE B C 1
ATOM 3618 O O . PHE B 1 200 ? -2.619 22.766 4.164 1 96.12 200 PHE B O 1
ATOM 3625 N N . TYR B 1 201 ? -1.115 21.531 5.207 1 93.38 201 TYR B N 1
ATOM 3626 C CA . TYR B 1 201 ? -2.008 20.375 5.223 1 93.38 201 TYR B CA 1
ATOM 3627 C C . TYR B 1 201 ? -3.246 20.656 6.066 1 93.38 201 TYR B C 1
ATOM 3629 O O . TYR B 1 201 ? -4.367 20.328 5.664 1 93.38 201 TYR B O 1
ATOM 3637 N N . SER B 1 202 ? -2.975 21.219 7.203 1 92.5 202 SER B N 1
ATOM 3638 C CA . SER B 1 202 ? -4.07 21.5 8.125 1 92.5 202 SER B CA 1
ATOM 3639 C C . SER B 1 202 ? -5.059 22.5 7.527 1 92.5 202 SER B C 1
ATOM 3641 O O . SER B 1 202 ? -6.273 22.344 7.688 1 92.5 202 SER B O 1
ATOM 3643 N N . ILE B 1 203 ? -4.582 23.453 6.895 1 92.81 203 ILE B N 1
ATOM 3644 C CA . ILE B 1 203 ? -5.445 24.438 6.25 1 92.81 203 ILE B CA 1
ATOM 3645 C C . ILE B 1 203 ? -6.273 23.766 5.16 1 92.81 203 ILE B C 1
ATOM 3647 O O . ILE B 1 203 ? -7.488 23.969 5.074 1 92.81 203 ILE B O 1
ATOM 3651 N N . GLY B 1 204 ? -5.621 23.016 4.301 1 91.81 204 GLY B N 1
ATOM 3652 C CA . GLY B 1 204 ? -6.332 22.297 3.26 1 91.81 204 GLY B CA 1
ATOM 3653 C C . GLY B 1 204 ? -7.398 21.359 3.805 1 91.81 204 GLY B C 1
ATOM 3654 O O . GLY B 1 204 ? -8.516 21.328 3.287 1 91.81 204 GLY B O 1
ATOM 3655 N N . ARG B 1 205 ? -7.074 20.672 4.809 1 87.88 205 ARG B N 1
ATOM 3656 C CA . ARG B 1 205 ? -8.016 19.734 5.434 1 87.88 205 ARG B CA 1
ATOM 3657 C C . ARG B 1 205 ? -9.203 20.484 6.027 1 87.88 205 ARG B C 1
ATOM 3659 O O . ARG B 1 205 ? -10.336 20.016 5.949 1 87.88 205 ARG B O 1
ATOM 3666 N N . PHE B 1 206 ? -8.906 21.578 6.621 1 89.38 206 PHE B N 1
ATOM 3667 C CA . PHE B 1 206 ? -9.953 22.391 7.23 1 89.38 206 PHE B CA 1
ATOM 3668 C C . PHE B 1 206 ? -10.961 22.859 6.184 1 89.38 206 PHE B C 1
ATOM 3670 O O . PHE B 1 206 ? -12.172 22.781 6.41 1 89.38 206 PHE B O 1
ATOM 3677 N N . VAL B 1 207 ? -10.508 23.266 5.078 1 90.56 207 VAL B N 1
ATOM 3678 C CA . VAL B 1 207 ? -11.359 23.781 4.004 1 90.56 207 VAL B CA 1
ATOM 3679 C C . VAL B 1 207 ? -12.172 22.641 3.4 1 90.56 207 VAL B C 1
ATOM 3681 O O . VAL B 1 207 ? -13.383 22.766 3.201 1 90.56 207 VAL B O 1
ATOM 3684 N N . ILE B 1 208 ? -11.539 21.531 3.119 1 90.06 208 ILE B N 1
ATOM 3685 C CA . ILE B 1 208 ? -12.195 20.406 2.465 1 90.06 208 ILE B CA 1
ATOM 3686 C C . ILE B 1 208 ? -13.289 19.844 3.369 1 90.06 208 ILE B C 1
ATOM 3688 O O . ILE B 1 208 ? -14.312 19.359 2.885 1 90.06 208 ILE B O 1
ATOM 3692 N N . GLU B 1 209 ? -13.125 20 4.641 1 86.31 209 GLU B N 1
ATOM 3693 C CA . GLU B 1 209 ? -14.062 19.438 5.605 1 86.31 209 GLU B CA 1
ATOM 3694 C C . GLU B 1 209 ? -15.445 20.078 5.461 1 86.31 209 GLU B C 1
ATOM 3696 O O . GLU B 1 209 ? -16.453 19.438 5.762 1 86.31 209 GLU B O 1
ATOM 3701 N N . PHE B 1 210 ? -15.508 21.234 4.996 1 87.19 210 PHE B N 1
ATOM 3702 C CA . PHE B 1 210 ? -16.781 21.922 4.793 1 87.19 210 PHE B CA 1
ATOM 3703 C C . PHE B 1 210 ? -17.578 21.266 3.668 1 87.19 210 PHE B C 1
ATOM 3705 O O . PHE B 1 210 ? -18.797 21.375 3.611 1 87.19 210 PHE B O 1
ATOM 3712 N N . PHE B 1 211 ? -16.875 20.578 2.848 1 89 211 PHE B N 1
ATOM 3713 C CA . PHE B 1 211 ? -17.516 19.984 1.682 1 89 211 PHE B CA 1
ATOM 3714 C C . PHE B 1 211 ? -17.766 18.5 1.901 1 89 211 PHE B C 1
ATOM 3716 O O . PHE B 1 211 ? -18.406 17.844 1.072 1 89 211 PHE B O 1
ATOM 3723 N N . ARG B 1 212 ? -17.359 17.984 2.936 1 87.12 212 ARG B N 1
ATOM 3724 C CA . ARG B 1 212 ? -17.5 16.547 3.209 1 87.12 212 ARG B CA 1
ATOM 3725 C C . ARG B 1 212 ? -18.938 16.203 3.586 1 87.12 212 ARG B C 1
ATOM 3727 O O . ARG B 1 212 ? -19.609 16.969 4.266 1 87.12 212 ARG B O 1
ATOM 3734 N N . GLY B 1 213 ? -19.406 14.977 3.09 1 80.69 213 GLY B N 1
ATOM 3735 C CA . GLY B 1 213 ? -20.781 14.555 3.336 1 80.69 213 GLY B CA 1
ATOM 3736 C C . GLY B 1 213 ? -20.875 13.18 3.969 1 80.69 213 GLY B C 1
ATOM 3737 O O . GLY B 1 213 ? -21.984 12.695 4.242 1 80.69 213 GLY B O 1
ATOM 3738 N N . ASP B 1 214 ? -19.781 12.586 4.145 1 75.19 214 ASP B N 1
ATOM 3739 C CA . ASP B 1 214 ? -19.844 11.234 4.688 1 75.19 214 ASP B CA 1
ATOM 3740 C C . ASP B 1 214 ? -20.094 11.25 6.191 1 75.19 214 ASP B C 1
ATOM 3742 O O . ASP B 1 214 ? -19.688 12.188 6.883 1 75.19 214 ASP B O 1
ATOM 3746 N N . ILE B 1 215 ? -20.938 10.344 6.688 1 58.84 215 ILE B N 1
ATOM 3747 C CA . ILE B 1 215 ? -21.531 10.281 8.023 1 58.84 215 ILE B CA 1
ATOM 3748 C C . ILE B 1 215 ? -20.438 9.945 9.047 1 58.84 215 ILE B C 1
ATOM 3750 O O . ILE B 1 215 ? -20.5 10.383 10.195 1 58.84 215 ILE B O 1
ATOM 3754 N N . GLU B 1 216 ? -19.656 9.078 8.633 1 54.06 216 GLU B N 1
ATOM 3755 C CA . GLU B 1 216 ? -18.766 8.469 9.625 1 54.06 216 GLU B CA 1
ATOM 3756 C C . GLU B 1 216 ? -17.703 9.453 10.086 1 54.06 216 GLU B C 1
ATOM 3758 O O . GLU B 1 216 ? -16.578 9.055 10.406 1 54.06 216 GLU B O 1
ATOM 3763 N N . ARG B 1 217 ? -18.219 10.766 10.297 1 55.47 217 ARG B N 1
ATOM 3764 C CA . ARG B 1 217 ? -17.219 11.719 10.75 1 55.47 217 ARG B CA 1
ATOM 3765 C C . ARG B 1 217 ? -17.438 12.094 12.211 1 55.47 217 ARG B C 1
ATOM 3767 O O . ARG B 1 217 ? -18.578 12.094 12.695 1 55.47 217 ARG B O 1
ATOM 3774 N N . GLY B 1 218 ? -16.344 11.828 13.031 1 54.41 218 GLY B N 1
ATOM 3775 C CA . GLY B 1 218 ? -16.438 12.281 14.406 1 54.41 218 GLY B CA 1
ATOM 3776 C C . GLY B 1 218 ? -16.641 13.781 14.523 1 54.41 218 GLY B C 1
ATOM 3777 O O . GLY B 1 218 ? -16.344 14.531 13.602 1 54.41 218 GLY B O 1
ATOM 3778 N N . SER B 1 219 ? -17.578 14.195 15.391 1 54.59 219 SER B N 1
ATOM 3779 C CA . SER B 1 219 ? -17.797 15.633 15.578 1 54.59 219 SER B CA 1
ATOM 3780 C C . SER B 1 219 ? -17.422 16.062 17 1 54.59 219 SER B C 1
ATOM 3782 O O . SER B 1 219 ? -17.547 15.281 17.938 1 54.59 219 SER B O 1
ATOM 3784 N N . VAL B 1 220 ? -16.578 17.047 17.047 1 49.91 220 VAL B N 1
ATOM 3785 C CA . VAL B 1 220 ? -16.328 17.75 18.312 1 49.91 220 VAL B CA 1
ATOM 3786 C C . VAL B 1 220 ? -17.078 19.078 18.312 1 49.91 220 VAL B C 1
ATOM 3788 O O . VAL B 1 220 ? -16.609 20.062 17.719 1 49.91 220 VAL B O 1
ATOM 3791 N N . GLY B 1 221 ? -18.109 19.094 19.078 1 54.81 221 GLY B N 1
ATOM 3792 C CA . GLY B 1 221 ? -18.953 20.281 19.047 1 54.81 221 GLY B CA 1
ATOM 3793 C C . GLY B 1 221 ? -19.516 20.578 17.672 1 54.81 221 GLY B C 1
ATOM 3794 O O . GLY B 1 221 ? -20.188 19.719 17.078 1 54.81 221 GLY B O 1
ATOM 3795 N N . VAL B 1 222 ? -19.125 21.859 17.219 1 59.81 222 VAL B N 1
ATOM 3796 C CA . VAL B 1 222 ? -19.641 22.328 15.938 1 59.81 222 VAL B CA 1
ATOM 3797 C C . VAL B 1 222 ? -18.688 21.922 14.82 1 59.81 222 VAL B C 1
ATOM 3799 O O . VAL B 1 222 ? -19.078 21.875 13.656 1 59.81 222 VAL B O 1
ATOM 3802 N N . LEU B 1 223 ? -17.516 21.609 15.305 1 66.44 223 LEU B N 1
ATOM 3803 C CA . LEU B 1 223 ? -16.5 21.266 14.328 1 66.44 223 LEU B CA 1
ATOM 3804 C C . LEU B 1 223 ? -16.312 19.75 14.242 1 66.44 223 LEU B C 1
ATOM 3806 O O . LEU B 1 223 ? -16.562 19.047 15.211 1 66.44 223 LEU B O 1
ATOM 3810 N N . SER B 1 224 ? -15.977 19.422 13.086 1 71.94 224 SER B N 1
ATOM 3811 C CA . SER B 1 224 ? -15.609 18.016 12.938 1 71.94 224 SER B CA 1
ATOM 3812 C C . SER B 1 224 ? -14.289 17.703 13.641 1 71.94 224 SER B C 1
ATOM 3814 O O . SER B 1 224 ? -13.516 18.609 13.945 1 71.94 224 SER B O 1
ATOM 3816 N N . THR B 1 225 ? -14.031 16.531 14.016 1 71 225 THR B N 1
ATOM 3817 C CA . THR B 1 225 ? -12.781 16.094 14.625 1 71 225 THR B CA 1
ATOM 3818 C C . THR B 1 225 ? -11.586 16.516 13.781 1 71 225 THR B C 1
ATOM 3820 O O . THR B 1 225 ? -10.578 17 14.312 1 71 225 THR B O 1
ATOM 3823 N N . SER B 1 226 ? -11.797 16.438 12.516 1 73.94 226 SER B N 1
ATOM 3824 C CA . SER B 1 226 ? -10.719 16.797 11.602 1 73.94 226 SER B CA 1
ATOM 3825 C C . SER B 1 226 ? -10.422 18.297 11.672 1 73.94 226 SER B C 1
ATOM 3827 O O . SER B 1 226 ? -9.258 18.703 11.633 1 73.94 226 SER B O 1
ATOM 3829 N N . GLN B 1 227 ? -11.422 19.062 11.812 1 79.5 227 GLN B N 1
ATOM 3830 C CA . GLN B 1 227 ? -11.242 20.5 11.922 1 79.5 227 GLN B CA 1
ATOM 3831 C C . GLN B 1 227 ? -10.578 20.891 13.242 1 79.5 227 GLN B C 1
ATOM 3833 O O . GLN B 1 227 ? -9.719 21.766 13.289 1 79.5 227 GLN B O 1
ATOM 3838 N N . PHE B 1 228 ? -10.922 20.234 14.203 1 79.38 228 PHE B N 1
ATOM 3839 C CA . PHE B 1 228 ? -10.328 20.469 15.516 1 79.38 228 PHE B CA 1
ATOM 3840 C C . PHE B 1 228 ? -8.844 20.125 15.508 1 79.38 228 PHE B C 1
ATOM 3842 O O . PHE B 1 228 ? -8.016 20.922 15.969 1 79.38 228 PHE B O 1
ATOM 3849 N N . ILE B 1 229 ? -8.484 19.062 15 1 80.38 229 ILE B N 1
ATOM 3850 C CA . ILE B 1 229 ? -7.094 18.625 14.906 1 80.38 229 ILE B CA 1
ATOM 3851 C C . ILE B 1 229 ? -6.309 19.594 14.023 1 80.38 229 ILE B C 1
ATOM 3853 O O . ILE B 1 229 ? -5.152 19.906 14.32 1 80.38 229 ILE B O 1
ATOM 3857 N N . SER B 1 230 ? -6.988 20.062 13.031 1 86.44 230 SER B N 1
ATOM 3858 C CA . SER B 1 230 ? -6.332 20.984 12.094 1 86.44 230 SER B CA 1
ATOM 3859 C C . SER B 1 230 ? -5.91 22.266 12.789 1 86.44 230 SER B C 1
ATOM 3861 O O . SER B 1 230 ? -4.844 22.828 12.5 1 86.44 230 SER B O 1
ATOM 3863 N N . ILE B 1 231 ? -6.707 22.688 13.688 1 88.88 231 ILE B N 1
ATOM 3864 C CA . ILE B 1 231 ? -6.375 23.906 14.422 1 88.88 231 ILE B CA 1
ATOM 3865 C C . ILE B 1 231 ? -5.121 23.672 15.258 1 88.88 231 ILE B C 1
ATOM 3867 O O . ILE B 1 231 ? -4.18 24.469 15.211 1 88.88 231 ILE B O 1
ATOM 3871 N N . PHE B 1 232 ? -5.023 22.625 15.938 1 87.31 232 PHE B N 1
ATOM 3872 C CA . PHE B 1 232 ? -3.889 22.297 16.797 1 87.31 232 PHE B CA 1
ATOM 3873 C C . PHE B 1 232 ? -2.629 22.094 15.961 1 87.31 232 PHE B C 1
ATOM 3875 O O . PHE B 1 232 ? -1.549 22.547 16.328 1 87.31 232 PHE B O 1
ATOM 3882 N N . THR B 1 233 ? -2.824 21.375 14.898 1 90 233 THR B N 1
ATOM 3883 C CA . THR B 1 233 ? -1.658 21.078 14.078 1 90 233 THR B CA 1
ATOM 3884 C C . THR B 1 233 ? -1.152 22.328 13.375 1 90 233 THR B C 1
ATOM 3886 O O . THR B 1 233 ? 0.051 22.484 13.156 1 90 233 THR B O 1
ATOM 3889 N N . THR B 1 234 ? -2.059 23.203 13.023 1 93.75 234 THR B N 1
ATOM 3890 C CA . THR B 1 234 ? -1.644 24.484 12.445 1 93.75 234 THR B CA 1
ATOM 3891 C C . THR B 1 234 ? -0.843 25.297 13.453 1 93.75 234 THR B C 1
ATOM 3893 O O . THR B 1 234 ? 0.214 25.828 13.125 1 93.75 234 THR B O 1
ATOM 3896 N N . VAL B 1 235 ? -1.321 25.344 14.664 1 94.94 235 VAL B N 1
ATOM 3897 C CA . VAL B 1 235 ? -0.641 26.094 15.719 1 94.94 235 VAL B CA 1
ATOM 3898 C C . VAL B 1 235 ? 0.733 25.484 15.977 1 94.94 235 VAL B C 1
ATOM 3900 O O . VAL B 1 235 ? 1.729 26.203 16.078 1 94.94 235 VAL B O 1
ATOM 3903 N N . ALA B 1 236 ? 0.792 24.203 16.062 1 92.88 236 ALA B N 1
ATOM 3904 C CA . ALA B 1 236 ? 2.062 23.516 16.266 1 92.88 236 ALA B CA 1
ATOM 3905 C C . ALA B 1 236 ? 3.033 23.812 15.117 1 92.88 236 ALA B C 1
ATOM 3907 O O . ALA B 1 236 ? 4.23 24 15.352 1 92.88 236 ALA B O 1
ATOM 3908 N N . GLY B 1 237 ? 2.514 23.828 13.898 1 95.31 237 GLY B N 1
ATOM 3909 C CA . GLY B 1 237 ? 3.338 24.156 12.75 1 95.31 237 GLY B CA 1
ATOM 3910 C C . GLY B 1 237 ? 3.885 25.562 12.789 1 95.31 237 GLY B C 1
ATOM 3911 O O . GLY B 1 237 ? 5.059 25.797 12.484 1 95.31 237 GLY B O 1
ATOM 3912 N N . ILE B 1 238 ? 3.074 26.484 13.203 1 96.5 238 ILE B N 1
ATOM 3913 C CA . ILE B 1 238 ? 3.486 27.891 13.297 1 96.5 238 ILE B CA 1
ATOM 3914 C C . ILE B 1 238 ? 4.559 28.031 14.375 1 96.5 238 ILE B C 1
ATOM 3916 O O . ILE B 1 238 ? 5.57 28.703 14.164 1 96.5 238 ILE B O 1
ATOM 3920 N N . ILE B 1 239 ? 4.344 27.438 15.484 1 96 239 ILE B N 1
ATOM 3921 C CA . ILE B 1 239 ? 5.312 27.5 16.578 1 96 239 ILE B CA 1
ATOM 3922 C C . ILE B 1 239 ? 6.645 26.906 16.109 1 96 239 ILE B C 1
ATOM 3924 O O . ILE B 1 239 ? 7.703 27.484 16.344 1 96 239 ILE B O 1
ATOM 3928 N N . LEU B 1 240 ? 6.555 25.797 15.469 1 94.69 240 LEU B N 1
ATOM 3929 C CA . LEU B 1 240 ? 7.77 25.156 14.969 1 94.69 240 LEU B CA 1
ATOM 3930 C C . LEU B 1 240 ? 8.484 26.062 13.969 1 94.69 240 LEU B C 1
ATOM 3932 O O . LEU B 1 240 ? 9.703 26.219 14.016 1 94.69 240 LEU B O 1
ATOM 3936 N N . LEU B 1 241 ? 7.754 26.625 13.117 1 95.62 241 LEU B N 1
ATOM 3937 C CA . LEU B 1 241 ? 8.328 27.516 12.102 1 95.62 241 LEU B CA 1
ATOM 3938 C C . LEU B 1 241 ? 9.039 28.688 12.75 1 95.62 241 LEU B C 1
ATOM 3940 O O . LEU B 1 241 ? 10.18 29.016 12.398 1 95.62 241 LEU B O 1
ATOM 3944 N N . LEU B 1 242 ? 8.438 29.312 13.672 1 95.56 242 LEU B N 1
ATOM 3945 C CA . LEU B 1 242 ? 9 30.484 14.344 1 95.56 242 LEU B CA 1
ATOM 3946 C C . LEU B 1 242 ? 10.242 30.094 15.148 1 95.56 242 LEU B C 1
ATOM 3948 O O . LEU B 1 242 ? 11.227 30.844 15.172 1 95.56 242 LEU B O 1
ATOM 3952 N N . THR B 1 243 ? 10.172 28.984 15.797 1 94.75 243 THR B N 1
ATOM 3953 C CA . THR B 1 243 ? 11.281 28.547 16.625 1 94.75 243 THR B CA 1
ATOM 3954 C C . THR B 1 243 ? 12.508 28.234 15.773 1 94.75 243 THR B C 1
ATOM 3956 O O . THR B 1 243 ? 13.625 28.609 16.125 1 94.75 243 THR B O 1
ATOM 3959 N N . VAL B 1 244 ? 12.281 27.562 14.695 1 93.56 244 VAL B N 1
ATOM 3960 C CA . VAL B 1 244 ? 13.422 27.141 13.891 1 93.56 244 VAL B CA 1
ATOM 3961 C C . VAL B 1 244 ? 14.016 28.344 13.156 1 93.56 244 VAL B C 1
ATOM 3963 O O . VAL B 1 244 ? 15.227 28.438 12.969 1 93.56 244 VAL B O 1
ATOM 3966 N N . VAL B 1 245 ? 13.203 29.234 12.734 1 91.12 245 VAL B N 1
ATOM 3967 C CA . VAL B 1 245 ? 13.672 30.438 12.047 1 91.12 245 VAL B CA 1
ATOM 3968 C C . VAL B 1 245 ? 14.438 31.328 13.023 1 91.12 245 VAL B C 1
ATOM 3970 O O . VAL B 1 245 ? 15.477 31.891 12.68 1 91.12 245 VAL B O 1
ATOM 3973 N N . LYS B 1 246 ? 13.922 31.453 14.18 1 92.31 246 LYS B N 1
ATOM 3974 C CA . LYS B 1 246 ? 14.594 32.25 15.203 1 92.31 246 LYS B CA 1
ATOM 3975 C C . LYS B 1 246 ? 15.961 31.672 15.547 1 92.31 246 LYS B C 1
ATOM 3977 O O . LYS B 1 246 ? 16.938 32.406 15.695 1 92.31 246 LYS B O 1
ATOM 3982 N N . LYS B 1 247 ? 15.945 30.453 15.703 1 90.81 247 LYS B N 1
ATOM 3983 C CA . LYS B 1 247 ? 17.203 29.797 16.047 1 90.81 247 LYS B CA 1
ATOM 3984 C C . LYS B 1 247 ? 18.234 29.984 14.938 1 90.81 247 LYS B C 1
ATOM 3986 O O . LYS B 1 247 ? 19.422 30.188 15.219 1 90.81 247 LYS B O 1
ATOM 3991 N N . GLN B 1 248 ? 17.812 29.859 13.766 1 89.19 248 GLN B N 1
ATOM 3992 C CA . GLN B 1 248 ? 18.719 30.047 12.625 1 89.19 248 GLN B CA 1
ATOM 3993 C C . GLN B 1 248 ? 19.266 31.469 12.586 1 89.19 248 GLN B C 1
ATOM 3995 O O . GLN B 1 248 ? 20.438 31.672 12.266 1 89.19 248 GLN B O 1
ATOM 4000 N N . LYS B 1 249 ? 18.469 32.438 12.867 1 87.88 249 LYS B N 1
ATOM 4001 C CA . LYS B 1 249 ? 18.891 33.812 12.875 1 87.88 249 LYS B CA 1
ATOM 4002 C C . LYS B 1 249 ? 19.891 34.094 13.992 1 87.88 249 LYS B C 1
ATOM 4004 O O . LYS B 1 249 ? 20.844 34.844 13.812 1 87.88 249 LYS B O 1
ATOM 4009 N N . GLN B 1 250 ? 19.641 33.469 15.07 1 88.19 250 GLN B N 1
ATOM 4010 C CA . GLN B 1 250 ? 20.547 33.656 16.203 1 88.19 250 GLN B CA 1
ATOM 4011 C C . GLN B 1 250 ? 21.906 33.031 15.898 1 88.19 250 GLN B C 1
ATOM 4013 O O . GLN B 1 250 ? 22.938 33.594 16.266 1 88.19 250 GLN B O 1
ATOM 4018 N N . GLU B 1 251 ? 21.844 31.906 15.344 1 85.19 251 GLU B N 1
ATOM 4019 C CA . GLU B 1 251 ? 23.094 31.25 15 1 85.19 251 GLU B CA 1
ATOM 4020 C C . GLU B 1 251 ? 23.859 32.031 13.945 1 85.19 251 GLU B C 1
ATOM 4022 O O . GLU B 1 251 ? 25.094 32.125 13.992 1 85.19 251 GLU B O 1
ATOM 4027 N N . ALA B 1 252 ? 23.219 32.656 13.023 1 84 252 ALA B N 1
ATOM 4028 C CA . ALA B 1 252 ? 23.844 33.469 11.984 1 84 252 ALA B CA 1
ATOM 4029 C C . ALA B 1 252 ? 24.469 34.719 12.578 1 84 252 ALA B C 1
ATOM 4031 O O . ALA B 1 252 ? 25.562 35.125 12.164 1 84 252 ALA B O 1
ATOM 4032 N N . ASN B 1 253 ? 23.812 35.219 13.539 1 83 253 ASN B N 1
ATOM 4033 C CA . ASN B 1 253 ? 24.312 36.438 14.195 1 83 253 ASN B CA 1
ATOM 4034 C C . ASN B 1 253 ? 25.547 36.125 15.031 1 83 253 ASN B C 1
ATOM 4036 O O . ASN B 1 253 ? 26.469 36.938 15.094 1 83 253 ASN B O 1
ATOM 4040 N N . ILE B 1 254 ? 25.531 35.031 15.625 1 83.62 254 ILE B N 1
ATOM 4041 C CA . ILE B 1 254 ? 26.672 34.625 16.438 1 83.62 254 ILE B CA 1
ATOM 4042 C C . ILE B 1 254 ? 27.891 34.406 15.547 1 83.62 254 ILE B C 1
ATOM 4044 O O . ILE B 1 254 ? 29 34.812 15.898 1 83.62 254 ILE B O 1
ATOM 4048 N N . ASN B 1 255 ? 27.656 33.781 14.406 1 78.69 255 ASN B N 1
ATOM 4049 C CA . ASN B 1 255 ? 28.75 33.531 13.484 1 78.69 255 ASN B CA 1
ATOM 4050 C C . ASN B 1 255 ? 29.297 34.812 12.883 1 78.69 255 ASN B C 1
ATOM 4052 O O . ASN B 1 255 ? 30.484 34.906 12.602 1 78.69 255 ASN B O 1
ATOM 4056 N N . LEU B 1 256 ? 28.438 35.812 12.641 1 77.12 256 LEU B N 1
ATOM 4057 C CA . LEU B 1 256 ? 28.859 37.125 12.117 1 77.12 256 LEU B CA 1
ATOM 4058 C C . LEU B 1 256 ? 29.641 37.906 13.164 1 77.12 256 LEU B C 1
ATOM 4060 O O . LEU B 1 256 ? 30.625 38.562 12.836 1 77.12 256 LEU B O 1
ATOM 4064 N N . ASN B 1 257 ? 29.25 37.75 14.336 1 80.19 257 ASN B N 1
ATOM 4065 C CA . ASN B 1 257 ? 29.938 38.469 15.406 1 80.19 257 ASN B CA 1
ATOM 4066 C C . ASN B 1 257 ? 31.266 37.781 15.773 1 80.19 257 ASN B C 1
ATOM 4068 O O . ASN B 1 257 ? 32.188 38.469 16.234 1 80.19 257 ASN B O 1
ATOM 4072 N N . SER B 1 258 ? 31.328 36.469 15.625 1 74.06 258 SER B N 1
ATOM 4073 C CA . SER B 1 258 ? 32.562 35.812 15.93 1 74.06 258 SER B CA 1
ATOM 4074 C C . SER B 1 258 ? 33.625 36.031 14.844 1 74.06 258 SER B C 1
ATOM 4076 O O . SER B 1 258 ? 34.812 35.844 15.07 1 74.06 258 SER B O 1
ATOM 4078 N N . LYS B 1 259 ? 33.188 36.094 13.797 1 65.62 259 LYS B N 1
ATOM 4079 C CA . LYS B 1 259 ? 34.156 36.312 12.734 1 65.62 259 LYS B CA 1
ATOM 4080 C C . LYS B 1 259 ? 34.656 37.75 12.742 1 65.62 259 LYS B C 1
ATOM 4082 O O . LYS B 1 259 ? 35.625 38.094 12.062 1 65.62 259 LYS B O 1
ATOM 4087 N N . GLY B 1 260 ? 34.031 38.594 13.32 1 52.5 260 GLY B N 1
ATOM 4088 C CA . GLY B 1 260 ? 34.562 39.969 13.469 1 52.5 260 GLY B CA 1
ATOM 4089 C C . GLY B 1 260 ? 35.25 40.188 14.797 1 52.5 260 GLY B C 1
ATOM 4090 O O . GLY B 1 260 ? 35.062 39.438 15.75 1 52.5 260 GLY B O 1
#

Organism: NCBI:txid418240

Radius of gyration: 24.96 Å; Cα contacts (8 Å, |Δi|>4): 811; chains: 2; bounding box: 63×74×57 Å

Sequence (520 aa):
MHNELLHIGPLTVYGYGFMIAMGVLAAWFVAEQRARKLKLACEHIFYLVVWCAIGGFASAKILFWVTNWREFLQNPRQIIGSDGFVVYGGIIGGILVGWLYCRIKKLKFLEYFDLMMPSIALAQGFGRIGCFLAGCCYGKETSGPLSVTFTNSDFAPNNVALIPTQIYSSFLDFAHFLLLLYVAKHKKADGQVAACYLIFYSIGRFVIEFFRGDIERGSVGVLSTSQFISIFTTVAGIILLLTVVKKQKQEANINLNSKGMHNELLHIGPLTVYGYGFMIAMGVLAAWFVAEQRARKLKLACEHIFYLVVWCAIGGFASAKILFWVTNWREFLQNPRQIIGSDGFVVYGGIIGGILVGWLYCRIKKLKFLEYFDLMMPSIALAQGFGRIGCFLAGCCYGKETSGPLSVTFTNSDFAPNNVALIPTQIYSSFLDFAHFLLLLYVAKHKKADGQVAACYLIFYSIGRFVIEFFRGDIERGSVGVLSTSQFISIFTTVAGIILLLTVVKKQKQEANINLNSKG

Nearest PDB structures (foldseek):
  5azc-assembly1_A  TM=7.764E-01  e=1.006E-10  Escherichia coli K-12
  7szv-assembly1_B-2  TM=3.418E-01  e=2.226E+00  Mycobacterium marinum
  5azc-assembly1_A  TM=7.761E-01  e=1.087E-10  Escherichia coli K-12
  3gqt-assembly1_A  TM=3.034E-01  e=5.388E+00  Burkholderia pseudomallei 1710b

Solvent-accessible surface area (backbone atoms only — not comparable to full-atom values): 25075 Å² total; per-residue (Å²): 126,75,82,48,33,56,36,57,52,74,34,34,57,50,43,23,31,49,27,27,39,51,12,47,53,50,18,50,51,50,36,48,54,52,26,56,75,70,69,44,75,58,79,50,51,59,54,45,52,53,46,18,49,51,34,8,54,51,29,7,38,51,44,32,47,61,75,39,38,70,58,30,70,75,38,45,71,61,50,71,69,39,73,64,38,22,59,67,27,20,55,52,26,18,53,50,41,38,44,51,50,21,58,76,70,70,45,63,46,42,53,53,44,34,52,43,45,34,25,49,30,39,22,47,14,30,36,24,49,9,30,49,58,28,30,38,69,35,16,29,78,45,87,54,89,76,41,43,64,40,79,83,40,83,61,32,67,56,75,38,39,16,34,51,43,20,55,55,48,15,51,51,24,44,51,48,17,55,50,36,50,54,43,56,74,65,54,85,40,66,31,42,38,39,13,49,48,33,30,54,52,20,52,52,51,41,57,52,54,76,47,51,47,55,74,64,56,12,52,51,86,93,36,40,38,67,42,52,50,19,53,53,38,26,51,52,13,51,52,45,33,52,51,34,51,49,49,45,51,50,53,51,49,52,53,56,55,66,72,94,128,76,80,48,34,54,38,58,54,73,33,32,57,51,44,23,33,50,26,28,38,51,13,47,52,50,18,47,51,51,35,48,53,51,26,54,75,69,68,44,74,59,79,52,50,60,56,44,52,52,45,17,50,52,32,10,54,51,29,7,40,50,44,32,47,60,74,40,36,70,58,30,72,74,39,44,70,58,50,72,68,40,70,63,38,21,59,66,27,20,55,52,27,18,51,49,42,39,44,51,50,21,58,74,70,71,44,63,47,42,53,54,44,32,53,41,44,34,23,50,30,38,21,48,14,30,36,24,48,10,29,49,58,28,29,38,71,34,16,30,77,43,87,55,90,76,40,44,64,40,77,82,39,83,62,32,67,55,74,38,40,16,34,50,43,20,55,55,48,17,51,51,23,43,50,48,17,56,49,36,50,54,43,56,75,65,53,88,38,66,31,42,38,37,13,49,48,32,31,54,52,21,51,52,50,41,57,52,54,77,46,50,46,55,76,64,55,12,51,49,85,93,35,40,38,66,42,53,50,20,53,54,38,26,51,52,12,50,52,44,34,51,52,34,52,50,51,45,51,52,53,51,50,50,55,57,54,64,73,93

InterPro domains:
  IPR001640 Phosphatidylglycerol--prolipoprotein diacylglyceryl transferase Lgt [MF_01147] (1-246)
  IPR001640 Phosphatidylglycerol--prolipoprotein diacylglyceryl transferase Lgt [PF01790] (5-242)
  IPR001640 Phosphatidylglycerol--prolipoprotein diacylglyceryl transferase Lgt [PTHR30589] (4-251)
  IPR001640 Phosphatidylglycerol--prolipoprotein diacylglyceryl transferase Lgt [TIGR00544] (6-251)

Foldseek 3Di:
DPCCPPDDPLQLVVLLVVLLVVLLVQLLVQLQVVCVVVVHDSVCLVVLVVQLQVQLQVQQLVVQCVVVVVVCVVPVVCSNPDPGGHNVRSVVRSLVRSVVSCVVVVHDSLQSLLSRLLSVLSSVLSNLVSCVSQVAQWFDFDDDPQWDAAADHPFHDHPTTTHGLSNVSSVLSNVLSVVLVVCSVVPQFRNLSNLSSLQSNLVSQLVSQVGTDGDPWDDDPPRTPSNVVSVVSNVVSVVSNVVGVVVSVVVVVVVVVVVD/DPCCPPDDPLQLVVLLVVLLVVLLVQLLVQLQVVCVVVVHDSVCLVVLVVQLQVQLQVQQLVVQCVVVVVVCVVPVVCSNPDPGGHNVRSVVRSLVRSVVSCVVVVHDSLQSLLSRLLSVLSSVLSNLVSCVSQVAQWFDFDDDPQWDAAADHPFHDHPTTTHGLSNVSSVLSNVLSVVLVVCSVVPQFRNLSNLSSLQSNLVSQLVSQVGTDGDPWDPDPPRTPSNVVSVVSNVVSVVSNVVGVVVSVVVVVVVVVVVD

pLDDT: mean 84.9, std 13.63, range [25.89, 98.31]

Secondary structure (DSSP, 8-state):
----TTB-S-HHHHHHHHHHHHHHHHHHHHHHHHHHHTT--THHHHHHHHHHHHHHHHHHHHHHHHHTHHHHHH-HHHHHTS---BHHHHHHHHHHHHHHHHHHTT--HHHHHHHHHHHHHHHHHHHHHHHHHHT-S-B-B--STT-EEBSS-SSSPBT-EE--HHHHHHHHHHHHHHHHHHHHHH-SSTTHHHHHHHHHHHHHHHHHHTTB--S---EETTEEHHHHHHHHHHHHHHHHHHHHHHHHHHHHHHHHHHH-/----TTB-S-HHHHHHHHHHHHHHHHHHHHHHHHHHHTT--THHHHHHHHHHHHHHHHHHHHHHHHHTHHHHHH-HHHHHTS---BHHHHHHHHHHHHHHHHHHTT--HHHHHHHHHHHHHHHHHHHHHHHHHHT-S-B-B--STT-EEBSS-SSSPBT-EE--HHHHHHHHHHHHHHHHHHHHHH-SSTTHHHHHHHHHHHHHHHHHHTTB--S---EETTEEHHHHHHHHHHHHHHHHHHHHHHHHHHHHHHHHHH--